Protein AF-0000000077188299 (afdb_homodimer)

Sequence (680 aa):
MSRPLDAHPARSFFSFGNTFRVIAPKGSRMSLQLLALLQAFEARLAERMSKLTFKSKDEILSLSWMTSAMELLRDTCNDIRTLISDLELPVSNWDDKWIDIYMDISRNVLDICNVFISEFSRLNTCNLSLKYALHNFGGATSKLFARACSSLHDWKHHVHSKNPRIEKCSTILDNLMGSLGPLKVKNSAKGKVLMQAMYGVKVQTVFVCSVFAAAFSGSTKKLIHLNVADMYSWAPAFSRLQSLINEEIRARLSNGKFSVLIELEVTDAIVKEFNPSIQVDAETINTESLLKTVEELRKAEEKLSQGLDLLAKGVDGLFKVILISRDDLIYAVLSPSNFSMSRPLDAHPARSFFSFGNTFRVIAPKGSRMSLQLLALLQAFEARLAERMSKLTFKSKDEILSLSWMTSAMELLRDTCNDIRTLISDLELPVSNWDDKWIDIYMDISRNVLDICNVFISEFSRLNTCNLSLKYALHNFGGATSKLFARACSSLHDWKHHVHSKNPRIEKCSTILDNLMGSLGPLKVKNSAKGKVLMQAMYGVKVQTVFVCSVFAAAFSGSTKKLIHLNVADMYSWAPAFSRLQSLINEEIRARLSNGKFSVLIELEVTDAIVKEFNPSIQVDAETINTESLLKTVEELRKAEEKLSQGLDLLAKGVDGLFKVILISRDDLIYAVLSPSNFS

pLDDT: mean 81.63, std 20.5, range [22.48, 98.06]

InterPro domains:
  IPR008511 Protein ROH1-like [PF05633] (191-329)

Structure (mmCIF, N/CA/C/O backbone):
data_AF-0000000077188299-model_v1
#
loop_
_entity.id
_entity.type
_entity.pdbx_description
1 polymer 'Protein BPS1, chloroplastic-like'
#
loop_
_atom_site.group_PDB
_atom_site.id
_atom_site.type_symbol
_atom_site.label_atom_id
_atom_site.label_alt_id
_atom_site.label_comp_id
_atom_site.label_asym_id
_atom_site.label_entity_id
_atom_site.label_seq_id
_atom_site.pdbx_PDB_ins_code
_atom_site.Cartn_x
_atom_site.Cartn_y
_atom_site.Cartn_z
_atom_site.occupancy
_atom_site.B_iso_or_equiv
_atom_site.auth_seq_id
_atom_site.auth_comp_id
_atom_site.auth_asym_id
_atom_site.auth_atom_id
_atom_site.pdbx_PDB_model_num
ATOM 1 N N . MET A 1 1 ? -18.594 -32.031 54.062 1 24.31 1 MET A N 1
ATOM 2 C CA . MET A 1 1 ? -19 -30.781 54.688 1 24.31 1 MET A CA 1
ATOM 3 C C . MET A 1 1 ? -19.047 -29.656 53.656 1 24.31 1 MET A C 1
ATOM 5 O O . MET A 1 1 ? -18.078 -29.438 52.906 1 24.31 1 MET A O 1
ATOM 9 N N . SER A 1 2 ? -20.328 -29.188 53.219 1 24.02 2 SER A N 1
ATOM 10 C CA . SER A 1 2 ? -20.906 -28.531 52.031 1 24.02 2 SER A CA 1
ATOM 11 C C . SER A 1 2 ? -20.531 -27.062 52 1 24.02 2 SER A C 1
ATOM 13 O O . SER A 1 2 ? -20.891 -26.297 52.906 1 24.02 2 SER A O 1
ATOM 15 N N . ARG A 1 3 ? -19.281 -26.703 51.625 1 31.03 3 ARG A N 1
ATOM 16 C CA . ARG A 1 3 ? -18.812 -25.344 51.875 1 31.03 3 ARG A CA 1
ATOM 17 C C . ARG A 1 3 ? -19.781 -24.312 51.312 1 31.03 3 ARG A C 1
ATOM 19 O O . ARG A 1 3 ? -20.281 -24.484 50.188 1 31.03 3 ARG A O 1
ATOM 26 N N . PRO A 1 4 ? -20.391 -23.516 52.188 1 29.94 4 PRO A N 1
ATOM 27 C CA . PRO A 1 4 ? -21.484 -22.562 51.938 1 29.94 4 PRO A CA 1
ATOM 28 C C . PRO A 1 4 ? -21.203 -21.609 50.781 1 29.94 4 PRO A C 1
ATOM 30 O O . PRO A 1 4 ? -20.047 -21.312 50.5 1 29.94 4 PRO A O 1
ATOM 33 N N . LEU A 1 5 ? -22.078 -21.578 49.781 1 28.89 5 LEU A N 1
ATOM 34 C CA . LEU A 1 5 ? -22.234 -20.875 48.5 1 28.89 5 LEU A CA 1
ATOM 35 C C . LEU A 1 5 ? -22.219 -19.359 48.719 1 28.89 5 LEU A C 1
ATOM 37 O O . LEU A 1 5 ? -23.109 -18.812 49.375 1 28.89 5 LEU A O 1
ATOM 41 N N . ASP A 1 6 ? -21.016 -18.844 49.062 1 28.77 6 ASP A N 1
ATOM 42 C CA . ASP A 1 6 ? -20.953 -17.438 49.469 1 28.77 6 ASP A CA 1
ATOM 43 C C . ASP A 1 6 ? -21.781 -16.562 48.531 1 28.77 6 ASP A C 1
ATOM 45 O O . ASP A 1 6 ? -21.703 -16.688 47.312 1 28.77 6 ASP A O 1
ATOM 49 N N . ALA A 1 7 ? -22.938 -16.016 49 1 27.7 7 ALA A N 1
ATOM 50 C CA . ALA A 1 7 ? -23.984 -15.133 48.5 1 27.7 7 ALA A CA 1
ATOM 51 C C . ALA A 1 7 ? -23.406 -13.867 47.906 1 27.7 7 ALA A C 1
ATOM 53 O O . ALA A 1 7 ? -22.75 -13.086 48.594 1 27.7 7 ALA A O 1
ATOM 54 N N . HIS A 1 8 ? -22.75 -13.977 46.781 1 28.41 8 HIS A N 1
ATOM 55 C CA . HIS A 1 8 ? -22.125 -12.805 46.188 1 28.41 8 HIS A CA 1
ATOM 56 C C . HIS A 1 8 ? -23.078 -11.625 46.125 1 28.41 8 HIS A C 1
ATOM 58 O O . HIS A 1 8 ? -24.234 -11.781 45.688 1 28.41 8 HIS A O 1
ATOM 64 N N . PRO A 1 9 ? -22.984 -10.688 47.031 1 28.16 9 PRO A N 1
ATOM 65 C CA . PRO A 1 9 ? -23.969 -9.609 47.156 1 28.16 9 PRO A CA 1
ATOM 66 C C . PRO A 1 9 ? -24.359 -9.023 45.812 1 28.16 9 PRO A C 1
ATOM 68 O O . PRO A 1 9 ? -23.594 -9.078 44.844 1 28.16 9 PRO A O 1
ATOM 71 N N . ALA A 1 10 ? -25.641 -8.969 45.531 1 26.44 10 ALA A N 1
ATOM 72 C CA . ALA A 1 10 ? -26.422 -8.422 44.438 1 26.44 10 ALA A CA 1
ATOM 73 C C . ALA A 1 10 ? -26.062 -6.953 44.188 1 26.44 10 ALA A C 1
ATOM 75 O O . ALA A 1 10 ? -26.266 -6.109 45.062 1 26.44 10 ALA A O 1
ATOM 76 N N . ARG A 1 11 ? -24.875 -6.684 43.656 1 27.39 11 ARG A N 1
ATOM 77 C CA . ARG A 1 11 ? -24.547 -5.273 43.469 1 27.39 11 ARG A CA 1
ATOM 78 C C . ARG A 1 11 ? -25.734 -4.504 42.906 1 27.39 11 ARG A C 1
ATOM 80 O O . ARG A 1 11 ? -26.359 -4.945 41.938 1 27.39 11 ARG A O 1
ATOM 87 N N . SER A 1 12 ? -26.484 -3.893 43.75 1 22.48 12 SER A N 1
ATOM 88 C CA . SER A 1 12 ? -27.609 -3.004 43.5 1 22.48 12 SER A CA 1
ATOM 89 C C . SER A 1 12 ? -27.391 -2.125 42.281 1 22.48 12 SER A C 1
ATOM 91 O O . SER A 1 12 ? -26.297 -1.604 42.094 1 22.48 12 SER A O 1
ATOM 93 N N . PHE A 1 13 ? -28.078 -2.432 41.25 1 25.06 13 PHE A N 1
ATOM 94 C CA . PHE A 1 13 ? -28.281 -1.775 39.969 1 25.06 13 PHE A CA 1
ATOM 95 C C . PHE A 1 13 ? -28.766 -0.34 40.156 1 25.06 13 PHE A C 1
ATOM 97 O O . PHE A 1 13 ? -29.906 -0.105 40.562 1 25.06 13 PHE A O 1
ATOM 104 N N . PHE A 1 14 ? -27.953 0.454 40.938 1 23.72 14 PHE A N 1
ATOM 105 C CA . PHE A 1 14 ? -28.469 1.805 41.156 1 23.72 14 PHE A CA 1
ATOM 106 C C . PHE A 1 14 ? -29.031 2.373 39.875 1 23.72 14 PHE A C 1
ATOM 108 O O . PHE A 1 14 ? -28.406 2.291 38.812 1 23.72 14 PHE A O 1
ATOM 115 N N . SER A 1 15 ? -30.328 2.383 39.719 1 25.31 15 SER A N 1
ATOM 116 C CA . SER A 1 15 ? -31.234 3.025 38.781 1 25.31 15 SER A CA 1
ATOM 117 C C . SER A 1 15 ? -30.906 4.504 38.594 1 25.31 15 SER A C 1
ATOM 119 O O . SER A 1 15 ? -31.172 5.309 39.5 1 25.31 15 SER A O 1
ATOM 121 N N . PHE A 1 16 ? -29.656 4.867 38.469 1 25.84 16 PHE A N 1
ATOM 122 C CA . PHE A 1 16 ? -29.5 6.312 38.406 1 25.84 16 PHE A CA 1
ATOM 123 C C . PHE A 1 16 ? -30.547 6.926 37.469 1 25.84 16 PHE A C 1
ATOM 125 O O . PHE A 1 16 ? -30.672 6.523 36.312 1 25.84 16 PHE A O 1
ATOM 132 N N . GLY A 1 17 ? -31.703 7.289 37.938 1 25.73 17 GLY A N 1
ATOM 133 C CA . GLY A 1 17 ? -32.781 8.094 37.375 1 25.73 17 GLY A CA 1
ATOM 134 C C . GLY A 1 17 ? -32.312 9.203 36.469 1 25.73 17 GLY A C 1
ATOM 135 O O . GLY A 1 17 ? -31.172 9.672 36.594 1 25.73 17 GLY A O 1
ATOM 136 N N . ASN A 1 18 ? -32.844 9.234 35.281 1 27.56 18 ASN A N 1
ATOM 137 C CA . ASN A 1 18 ? -32.781 10.039 34.062 1 27.56 18 ASN A CA 1
ATOM 138 C C . ASN A 1 18 ? -32.938 11.523 34.344 1 27.56 18 ASN A C 1
ATOM 140 O O . ASN A 1 18 ? -33.938 12.133 33.938 1 27.56 18 ASN A O 1
ATOM 144 N N . THR A 1 19 ? -32.719 11.961 35.594 1 26.59 19 THR A N 1
ATOM 145 C CA . THR A 1 19 ? -33.188 13.305 35.906 1 26.59 19 THR A CA 1
ATOM 146 C C . THR A 1 19 ? -32.562 14.336 35 1 26.59 19 THR A C 1
ATOM 148 O O . THR A 1 19 ? -32.75 15.539 35.156 1 26.59 19 THR A O 1
ATOM 151 N N . PHE A 1 20 ? -31.391 13.992 34.469 1 27.61 20 PHE A N 1
ATOM 152 C CA . PHE A 1 20 ? -30.781 15.211 33.938 1 27.61 20 PHE A CA 1
ATOM 153 C C . PHE A 1 20 ? -31.672 15.844 32.875 1 27.61 20 PHE A C 1
ATOM 155 O O . PHE A 1 20 ? -31.812 15.305 31.781 1 27.61 20 PHE A O 1
ATOM 162 N N . ARG A 1 21 ? -32.688 16.5 33.281 1 30.66 21 ARG A N 1
ATOM 163 C CA . ARG A 1 21 ? -33.469 17.391 32.438 1 30.66 21 ARG A CA 1
ATOM 164 C C . ARG A 1 21 ? -32.562 18.297 31.609 1 30.66 21 ARG A C 1
ATOM 166 O O . ARG A 1 21 ? -31.906 19.203 32.156 1 30.66 21 ARG A O 1
ATOM 173 N N . VAL A 1 22 ? -31.766 17.781 30.828 1 32.56 22 VAL A N 1
ATOM 174 C CA . VAL A 1 22 ? -30.969 18.688 30 1 32.56 22 VAL A CA 1
ATOM 175 C C . VAL A 1 22 ? -31.812 19.875 29.547 1 32.56 22 VAL A C 1
ATOM 177 O O . VAL A 1 22 ? -32.812 19.688 28.859 1 32.56 22 VAL A O 1
ATOM 180 N N . ILE A 1 23 ? -32.062 20.828 30.297 1 31.7 23 ILE A N 1
ATOM 181 C CA . ILE A 1 23 ? -32.562 22.109 29.828 1 31.7 23 ILE A CA 1
ATOM 182 C C . ILE A 1 23 ? -31.844 22.516 28.531 1 31.7 23 ILE A C 1
ATOM 184 O O . ILE A 1 23 ? -30.625 22.688 28.516 1 31.7 23 ILE A O 1
ATOM 188 N N . ALA A 1 24 ? -32.344 22.047 27.406 1 36.25 24 ALA A N 1
ATOM 189 C CA . ALA A 1 24 ? -31.906 22.453 26.078 1 36.25 24 ALA A CA 1
ATOM 190 C C . ALA A 1 24 ? -31.609 23.953 26.047 1 36.25 24 ALA A C 1
ATOM 192 O O . ALA A 1 24 ? -32.531 24.766 26.219 1 36.25 24 ALA A O 1
ATOM 193 N N . PRO A 1 25 ? -30.516 24.406 26.656 1 34.09 25 PRO A N 1
ATOM 194 C CA . PRO A 1 25 ? -30.453 25.859 26.547 1 34.09 25 PRO A CA 1
ATOM 195 C C . PRO A 1 25 ? -31.031 26.375 25.234 1 34.09 25 PRO A C 1
ATOM 197 O O . PRO A 1 25 ? -31.156 25.609 24.266 1 34.09 25 PRO A O 1
ATOM 200 N N . LYS A 1 26 ? -31.422 27.656 25.078 1 39.19 26 LYS A N 1
ATOM 201 C CA . LYS A 1 26 ? -31.906 28.328 23.859 1 39.19 26 LYS A CA 1
ATOM 202 C C . LYS A 1 26 ? -31.062 27.953 22.656 1 39.19 26 LYS A C 1
ATOM 204 O O . LYS A 1 26 ? -29.875 28.297 22.578 1 39.19 26 LYS A O 1
ATOM 209 N N . GLY A 1 27 ? -30.844 26.812 22.156 1 41 27 GLY A N 1
ATOM 210 C CA . GLY A 1 27 ? -30.047 26.062 21.172 1 41 27 GLY A CA 1
ATOM 211 C C . GLY A 1 27 ? -29.703 26.891 19.953 1 41 27 GLY A C 1
ATOM 212 O O . GLY A 1 27 ? -30.578 27.484 19.328 1 41 27 GLY A O 1
ATOM 213 N N . SER A 1 28 ? -28.688 27.656 19.953 1 45.5 28 SER A N 1
ATOM 214 C CA . SER A 1 28 ? -28.219 28.5 18.859 1 45.5 28 SER A CA 1
ATOM 215 C C . SER A 1 28 ? -28.609 27.922 17.5 1 45.5 28 SER A C 1
ATOM 217 O O . SER A 1 28 ? -28.234 26.781 17.188 1 45.5 28 SER A O 1
ATOM 219 N N . ARG A 1 29 ? -29.703 28.031 17 1 52.91 29 ARG A N 1
ATOM 220 C CA . ARG A 1 29 ? -30.328 27.672 15.727 1 52.91 29 ARG A CA 1
ATOM 221 C C . ARG A 1 29 ? -29.328 27.75 14.578 1 52.91 29 ARG A C 1
ATOM 223 O O . ARG A 1 29 ? -28.703 28.797 14.375 1 52.91 29 ARG A O 1
ATOM 230 N N . MET A 1 30 ? -28.688 26.656 14.086 1 65.25 30 MET A N 1
ATOM 231 C CA . MET A 1 30 ? -27.906 26.594 12.859 1 65.25 30 MET A CA 1
ATOM 232 C C . MET A 1 30 ? -28.5 27.516 11.797 1 65.25 30 MET A C 1
ATOM 234 O O . MET A 1 30 ? -29.703 27.516 11.562 1 65.25 30 MET A O 1
ATOM 238 N N . SER A 1 31 ? -27.766 28.531 11.406 1 81.06 31 SER A N 1
ATOM 239 C CA . SER A 1 31 ? -28.188 29.438 10.344 1 81.06 31 SER A CA 1
ATOM 240 C C . SER A 1 31 ? -28.703 28.672 9.141 1 81.06 31 SER A C 1
ATOM 242 O O . SER A 1 31 ? -28.375 27.484 8.961 1 81.06 31 SER A O 1
ATOM 244 N N . LEU A 1 32 ? -29.641 29.203 8.539 1 86.06 32 LEU A N 1
ATOM 245 C CA . LEU A 1 32 ? -30.219 28.625 7.336 1 86.06 32 LEU A CA 1
ATOM 246 C C . LEU A 1 32 ? -29.141 28.234 6.336 1 86.06 32 LEU A C 1
ATOM 248 O O . LEU A 1 32 ? -29.266 27.234 5.633 1 86.06 32 LEU A O 1
ATOM 252 N N . GLN A 1 33 ? -28.109 28.984 6.344 1 89.62 33 GLN A N 1
ATOM 253 C CA . GLN A 1 33 ? -27.016 28.703 5.43 1 89.62 33 GLN A CA 1
ATOM 254 C C . GLN A 1 33 ? -26.281 27.422 5.824 1 89.62 33 GLN A C 1
ATOM 256 O O . GLN A 1 33 ? -25.938 26.609 4.961 1 89.62 33 GLN A O 1
ATOM 261 N N . LEU A 1 34 ? -26.078 27.234 7.059 1 91.56 34 LEU A N 1
ATOM 262 C CA . LEU A 1 34 ? -25.422 26.031 7.551 1 91.56 34 LEU A CA 1
ATOM 263 C C . LEU A 1 34 ? -26.281 24.797 7.312 1 91.56 34 LEU A C 1
ATOM 265 O O . LEU A 1 34 ? -25.766 23.75 6.918 1 91.56 34 LEU A O 1
ATOM 269 N N . LEU A 1 35 ? -27.516 25 7.512 1 92 35 LEU A N 1
ATOM 270 C CA . LEU A 1 35 ? -28.453 23.906 7.285 1 92 35 LEU A CA 1
ATOM 271 C C . LEU A 1 35 ? -28.469 23.5 5.812 1 92 35 LEU A C 1
ATOM 273 O O . L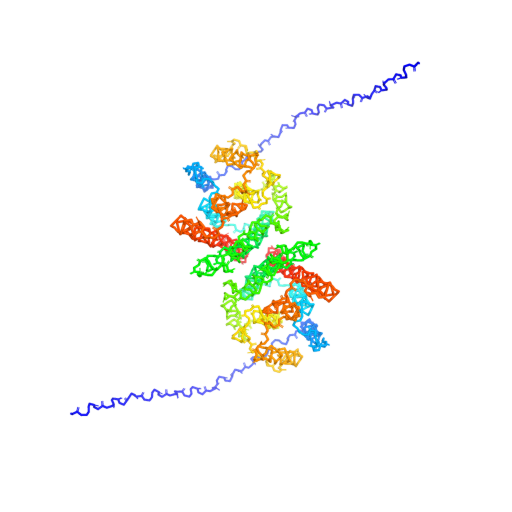EU A 1 35 ? -28.531 22.312 5.488 1 92 35 LEU A O 1
ATOM 277 N N . ALA A 1 36 ? -28.391 24.469 4.977 1 94.38 36 ALA A N 1
ATOM 278 C CA . ALA A 1 36 ? -28.391 24.203 3.541 1 94.38 36 ALA A CA 1
ATOM 279 C C . ALA A 1 36 ? -27.156 23.422 3.131 1 94.38 36 ALA A C 1
ATOM 281 O O . ALA A 1 36 ? -27.234 22.5 2.309 1 94.38 36 ALA A O 1
ATOM 282 N N . LEU A 1 37 ? -26.047 23.766 3.664 1 94.69 37 LEU A N 1
ATOM 283 C CA . LEU A 1 37 ? -24.797 23.062 3.387 1 94.69 37 LEU A CA 1
ATOM 284 C C . LEU A 1 37 ? -24.891 21.594 3.826 1 94.69 37 LEU A C 1
ATOM 286 O O . LEU A 1 37 ? -24.484 20.703 3.082 1 94.69 37 LEU A O 1
ATOM 290 N N . LEU A 1 38 ? -25.391 21.438 4.973 1 95.38 38 LEU A N 1
ATOM 291 C CA . LEU A 1 38 ? -25.531 20.078 5.5 1 95.38 38 LEU A CA 1
ATOM 292 C C . LEU A 1 38 ? -26.5 19.266 4.668 1 95.38 38 LEU A C 1
ATOM 294 O O . LEU A 1 38 ? -26.234 18.109 4.328 1 95.38 38 LEU A O 1
ATOM 298 N N . GLN A 1 39 ? -27.578 19.875 4.352 1 96.12 39 GLN A N 1
ATOM 299 C CA . GLN A 1 39 ? -28.609 19.188 3.576 1 96.12 39 GLN A CA 1
ATOM 300 C C . GLN A 1 39 ? -28.078 18.797 2.197 1 96.12 39 GLN A C 1
ATOM 302 O O . GLN A 1 39 ? -28.391 17.719 1.69 1 96.12 39 GLN A O 1
ATOM 307 N N . ALA A 1 40 ? -27.344 19.609 1.602 1 96.94 40 ALA A N 1
ATOM 308 C CA . ALA A 1 40 ? -26.75 19.312 0.302 1 96.94 40 ALA A CA 1
ATOM 309 C C . ALA A 1 40 ? -25.781 18.125 0.405 1 96.94 40 ALA A C 1
ATOM 311 O O . ALA A 1 40 ? -25.781 17.25 -0.454 1 96.94 40 ALA A O 1
ATOM 312 N N . PHE A 1 41 ? -25.031 18.172 1.393 1 97.56 41 PHE A N 1
ATOM 313 C CA . PHE A 1 41 ? -24.094 17.078 1.616 1 97.56 41 PHE A CA 1
ATOM 314 C C . PHE A 1 41 ? -24.844 15.75 1.781 1 97.56 41 PHE A C 1
ATOM 316 O O . PHE A 1 41 ? -24.5 14.75 1.145 1 97.56 41 PHE A O 1
ATOM 323 N N . GLU A 1 42 ? -25.766 15.766 2.621 1 97.56 42 GLU A N 1
ATOM 324 C CA . GLU A 1 42 ? -26.5 14.547 2.947 1 97.56 42 GLU A CA 1
ATOM 325 C C . GLU A 1 42 ? -27.281 14.039 1.742 1 97.56 42 GLU A C 1
ATOM 327 O O . GLU A 1 42 ? -27.453 12.828 1.563 1 97.56 42 GLU A O 1
ATOM 332 N N . ALA A 1 43 ? -27.75 14.938 0.96 1 97.81 43 ALA A N 1
ATOM 333 C CA . ALA A 1 43 ? -28.469 14.539 -0.254 1 97.81 43 ALA A CA 1
ATOM 334 C C . ALA A 1 43 ? -27.531 13.805 -1.219 1 97.81 43 ALA A C 1
ATOM 336 O O . ALA A 1 43 ? -27.922 12.797 -1.814 1 97.81 43 ALA A O 1
ATOM 337 N N . ARG A 1 44 ? -26.344 14.266 -1.42 1 98.06 44 ARG A N 1
ATOM 338 C CA . ARG A 1 44 ? -25.359 13.602 -2.275 1 98.06 44 ARG A CA 1
ATOM 339 C C . ARG A 1 44 ? -24.984 12.234 -1.722 1 98.06 44 ARG A C 1
ATOM 341 O O . ARG A 1 44 ? -24.844 11.273 -2.479 1 98.06 44 ARG A O 1
ATOM 348 N N . LEU A 1 45 ? -24.859 12.195 -0.415 1 97.94 45 LEU A N 1
ATOM 349 C CA . LEU A 1 45 ? -24.547 10.93 0.228 1 97.94 45 LEU A CA 1
ATOM 350 C C . LEU A 1 45 ? -25.641 9.898 -0.032 1 97.94 45 LEU A C 1
ATOM 352 O O . LEU A 1 45 ? -25.344 8.758 -0.404 1 97.94 45 LEU A O 1
ATOM 356 N N . ALA A 1 46 ? -26.828 10.336 0.131 1 97.62 46 ALA A N 1
ATOM 357 C CA . ALA A 1 46 ? -27.969 9.453 -0.113 1 97.62 46 ALA A CA 1
ATOM 358 C C . ALA A 1 46 ? -27.984 8.984 -1.565 1 97.62 46 ALA A C 1
ATOM 360 O O . ALA A 1 46 ? -28.25 7.809 -1.84 1 97.62 46 ALA A O 1
ATOM 361 N N . GLU A 1 47 ? -27.766 9.852 -2.42 1 97.19 47 GLU A N 1
ATOM 362 C CA . GLU A 1 47 ? -27.75 9.531 -3.846 1 97.19 47 GLU A CA 1
ATOM 363 C C . GLU A 1 47 ? -26.688 8.492 -4.176 1 97.19 47 GLU A C 1
ATOM 365 O O . GLU A 1 47 ? -26.938 7.559 -4.938 1 97.19 47 GLU A O 1
ATOM 370 N N . ARG A 1 48 ? -25.594 8.648 -3.658 1 96.44 48 ARG A N 1
ATOM 371 C CA . ARG A 1 48 ? -24.484 7.73 -3.908 1 96.44 48 ARG A CA 1
ATOM 372 C C . ARG A 1 48 ? -24.781 6.34 -3.361 1 96.44 48 ARG A C 1
ATOM 374 O O . ARG A 1 48 ? -24.484 5.332 -4 1 96.44 48 ARG A O 1
ATOM 381 N N . MET A 1 49 ? -25.375 6.285 -2.211 1 95.38 49 MET A N 1
ATOM 382 C CA . MET A 1 49 ? -25.781 5 -1.64 1 95.38 49 MET A CA 1
ATOM 383 C C . MET A 1 49 ? -26.844 4.328 -2.496 1 95.38 49 MET A C 1
ATOM 385 O O . MET A 1 49 ? -26.797 3.113 -2.709 1 95.38 49 MET A O 1
ATOM 389 N N . SER A 1 50 ? -27.656 5.125 -3.041 1 94.69 50 SER A N 1
ATOM 390 C CA . SER A 1 50 ? -28.719 4.598 -3.906 1 94.69 50 SER A CA 1
ATOM 391 C C . SER A 1 50 ? -28.141 4.078 -5.219 1 94.69 50 SER A C 1
ATOM 393 O O . SER A 1 50 ? -28.594 3.055 -5.738 1 94.69 50 SER A O 1
ATOM 395 N N . LYS A 1 51 ? -27.188 4.746 -5.727 1 92.25 51 LYS A N 1
ATOM 396 C CA . LYS A 1 51 ? -26.547 4.332 -6.973 1 92.25 51 LYS A CA 1
ATOM 397 C C . LYS A 1 51 ? -25.906 2.953 -6.832 1 92.25 51 LYS A C 1
ATOM 399 O O . LYS A 1 51 ? -25.875 2.174 -7.785 1 92.25 51 LYS A O 1
ATOM 404 N N . LEU A 1 52 ? -25.438 2.631 -5.648 1 92.38 52 LEU A N 1
ATOM 405 C CA . LEU A 1 52 ? -24.797 1.351 -5.406 1 92.38 52 LEU A CA 1
ATOM 406 C C . LEU A 1 52 ? -25.812 0.232 -5.273 1 92.38 52 LEU A C 1
ATOM 408 O O . LEU A 1 52 ? -25.484 -0.943 -5.453 1 92.38 52 LEU A O 1
ATOM 412 N N . THR A 1 53 ? -27 0.598 -4.898 1 88.19 53 THR A N 1
ATOM 413 C CA . THR A 1 53 ? -28.062 -0.38 -4.727 1 88.19 53 THR A CA 1
ATOM 414 C C . THR A 1 53 ? -28.609 -0.83 -6.078 1 88.19 53 THR A C 1
ATOM 416 O O . THR A 1 53 ? -28.984 -1.994 -6.246 1 88.19 53 THR A O 1
ATOM 419 N N . PHE A 1 54 ? -28.766 0.036 -6.992 1 70 54 PHE A N 1
ATOM 420 C CA . PHE A 1 54 ? -29.516 -0.183 -8.227 1 70 54 PHE A CA 1
ATOM 421 C C . PHE A 1 54 ? -28.688 -0.977 -9.227 1 70 54 PHE A C 1
ATOM 423 O O . PHE A 1 54 ? -29.188 -1.381 -10.281 1 70 54 PHE A O 1
ATOM 430 N N . LYS A 1 55 ? -27.594 -1.322 -8.875 1 63.84 55 LYS A N 1
ATOM 431 C CA . LYS A 1 55 ? -26.891 -2.17 -9.844 1 63.84 55 LYS A CA 1
ATOM 432 C C . LYS A 1 55 ? -27.469 -3.584 -9.844 1 63.84 55 LYS A C 1
ATOM 434 O O . LYS A 1 55 ? -27.984 -4.051 -8.828 1 63.84 55 LYS A O 1
ATOM 439 N N . SER A 1 56 ? -27.688 -4.062 -11 1 61.78 56 SER A N 1
ATOM 440 C CA . SER A 1 56 ? -28.234 -5.406 -11.141 1 61.78 56 SER A CA 1
ATOM 441 C C . SER A 1 56 ? -27.625 -6.367 -10.133 1 61.78 56 SER A C 1
ATOM 443 O O . SER A 1 56 ? -26.469 -6.215 -9.742 1 61.78 56 SER A O 1
ATOM 445 N N . LYS A 1 57 ? -28.531 -7.09 -9.531 1 65 57 LYS A N 1
ATOM 446 C CA . LYS A 1 57 ? -28.125 -8.148 -8.609 1 65 57 LYS A CA 1
ATOM 447 C C . LYS A 1 57 ? -26.922 -8.906 -9.141 1 65 57 LYS A C 1
ATOM 449 O O . LYS A 1 57 ? -26.078 -9.359 -8.367 1 65 57 LYS A O 1
ATOM 454 N N . ASP A 1 58 ? -26.859 -8.867 -10.406 1 74.19 58 ASP A N 1
ATOM 455 C CA . ASP A 1 58 ? -25.812 -9.68 -11.016 1 74.19 58 ASP A CA 1
ATOM 456 C C . ASP A 1 58 ? -24.469 -8.953 -10.992 1 74.19 58 ASP A C 1
ATOM 458 O O . ASP A 1 58 ? -23.422 -9.562 -11.188 1 74.19 58 ASP A O 1
ATOM 462 N N . GLU A 1 59 ? -24.609 -7.773 -10.609 1 84 59 GLU A N 1
ATOM 463 C CA . GLU A 1 59 ? -23.375 -7.016 -10.664 1 84 59 GLU A CA 1
ATOM 464 C C . GLU A 1 59 ? -22.844 -6.719 -9.258 1 84 59 GLU A C 1
ATOM 466 O O . GLU A 1 59 ? -21.703 -6.289 -9.102 1 84 59 GLU A O 1
ATOM 471 N N . ILE A 1 60 ? -23.688 -7.129 -8.367 1 84.44 60 ILE A N 1
ATOM 472 C CA . ILE A 1 60 ? -23.281 -6.863 -6.992 1 84.44 60 ILE A CA 1
ATOM 473 C C . ILE A 1 60 ? -22.062 -7.699 -6.645 1 84.44 60 ILE A C 1
ATOM 475 O O . ILE A 1 60 ? -22.016 -8.898 -6.93 1 84.44 60 ILE A O 1
ATOM 479 N N . LEU A 1 61 ? -21.078 -7.082 -6.188 1 87.88 61 LEU A N 1
ATOM 480 C CA . LEU A 1 61 ? -19.812 -7.684 -5.75 1 87.88 61 LEU A CA 1
ATOM 481 C C . LEU A 1 61 ? -18.953 -8.086 -6.949 1 87.88 61 LEU A C 1
ATOM 483 O O . LEU A 1 61 ? -18.109 -8.969 -6.836 1 87.88 61 LEU A O 1
ATOM 487 N N . SER A 1 62 ? -19.297 -7.562 -8.094 1 94.19 62 SER A N 1
ATOM 488 C CA . SER A 1 62 ? -18.328 -7.578 -9.188 1 94.19 62 SER A CA 1
ATOM 489 C C . SER A 1 62 ? -17.219 -6.555 -8.961 1 94.19 62 SER A C 1
ATOM 491 O O . SER A 1 62 ? -17.359 -5.656 -8.133 1 94.19 62 SER A O 1
ATOM 493 N N . LEU A 1 63 ? -16.203 -6.723 -9.68 1 95.75 63 LEU A N 1
ATOM 494 C CA . LEU A 1 63 ? -15.117 -5.754 -9.57 1 95.75 63 LEU A CA 1
ATOM 495 C C . LEU A 1 63 ? -15.57 -4.379 -10.062 1 95.75 63 LEU A C 1
ATOM 497 O O . LEU A 1 63 ? -15.109 -3.355 -9.547 1 95.75 63 LEU A O 1
ATOM 501 N N . SER A 1 64 ? -16.484 -4.367 -11.031 1 94.44 64 SER A N 1
ATOM 502 C CA . SER A 1 64 ? -17.047 -3.102 -11.5 1 94.44 64 SER A CA 1
ATOM 503 C C . SER A 1 64 ? -17.859 -2.414 -10.414 1 94.44 64 SER A C 1
ATOM 505 O O . SER A 1 64 ? -17.75 -1.202 -10.219 1 94.44 64 SER A O 1
ATOM 507 N N . TRP A 1 65 ? -18.625 -3.141 -9.734 1 95.5 65 TRP A N 1
ATOM 508 C CA . TRP A 1 65 ? -19.406 -2.598 -8.617 1 95.5 65 TRP A CA 1
ATOM 509 C C . TRP A 1 65 ? -18.469 -2.057 -7.535 1 95.5 65 TRP A C 1
ATOM 511 O O . TRP A 1 65 ? -18.703 -0.962 -7.012 1 95.5 65 TRP A O 1
ATOM 521 N N . MET A 1 66 ? -17.516 -2.84 -7.184 1 95.88 66 MET A N 1
ATOM 522 C CA . MET A 1 66 ? -16.562 -2.43 -6.152 1 95.88 66 MET A CA 1
ATOM 523 C C . MET A 1 66 ? -15.828 -1.156 -6.559 1 95.88 66 MET A C 1
ATOM 525 O O . MET A 1 66 ? -15.578 -0.284 -5.723 1 95.88 66 MET A O 1
ATOM 529 N N . THR A 1 67 ? -15.469 -1.1 -7.809 1 96.62 67 THR A N 1
ATOM 530 C CA . THR A 1 67 ? -14.828 0.107 -8.328 1 96.62 67 THR A CA 1
ATOM 531 C C . THR A 1 67 ? -15.742 1.317 -8.156 1 96.62 67 THR A C 1
ATOM 533 O O . THR A 1 67 ? -15.297 2.375 -7.699 1 96.62 67 THR A O 1
ATOM 536 N N . SER A 1 68 ? -16.953 1.109 -8.5 1 96.12 68 SER A N 1
ATOM 537 C CA . SER A 1 68 ? -17.938 2.182 -8.328 1 96.12 68 SER A CA 1
ATOM 538 C C . SER A 1 68 ? -18.062 2.586 -6.863 1 96.12 68 SER A C 1
ATOM 540 O O . SER A 1 68 ? -18.125 3.775 -6.543 1 96.12 68 SER A O 1
ATOM 542 N N . ALA A 1 69 ? -18.125 1.604 -6.02 1 96.62 69 ALA A N 1
ATOM 543 C CA . ALA A 1 69 ? -18.219 1.874 -4.59 1 96.62 69 ALA A CA 1
ATOM 544 C C . ALA A 1 69 ? -17.031 2.697 -4.098 1 96.62 69 ALA A C 1
ATOM 546 O O . ALA A 1 69 ? -17.203 3.654 -3.338 1 96.62 69 ALA A O 1
ATOM 547 N N . MET A 1 70 ? -15.867 2.361 -4.57 1 96.94 70 MET A N 1
ATOM 548 C CA . MET A 1 70 ? -14.648 3.064 -4.172 1 96.94 70 MET A CA 1
ATOM 549 C C . MET A 1 70 ? -14.648 4.492 -4.703 1 96.94 70 MET A C 1
ATOM 551 O O . MET A 1 70 ? -14.25 5.422 -3.998 1 96.94 70 MET A O 1
ATOM 555 N N . GLU A 1 71 ? -15.102 4.648 -5.871 1 97.44 71 GLU A N 1
ATOM 556 C CA . GLU A 1 71 ? -15.164 5.977 -6.473 1 97.44 71 GLU A CA 1
ATOM 557 C C . GLU A 1 71 ? -16.156 6.867 -5.738 1 97.44 71 GLU A C 1
ATOM 559 O O . GLU A 1 71 ? -15.891 8.047 -5.512 1 97.44 71 GLU A O 1
ATOM 564 N N . LEU A 1 72 ? -17.234 6.309 -5.422 1 97.62 72 LEU A N 1
ATOM 565 C CA . LEU A 1 72 ? -18.234 7.07 -4.703 1 97.62 72 LEU A CA 1
ATOM 566 C C . LEU A 1 72 ? -17.75 7.449 -3.309 1 97.62 72 LEU A C 1
ATOM 568 O O . LEU A 1 72 ? -18.016 8.555 -2.828 1 97.62 72 LEU A O 1
ATOM 572 N N . LEU A 1 73 ? -17.047 6.508 -2.672 1 97.81 73 LEU A N 1
ATOM 573 C CA . LEU A 1 73 ? -16.453 6.828 -1.381 1 97.81 73 LEU A CA 1
ATOM 574 C C . LEU A 1 73 ? -15.43 7.957 -1.517 1 97.81 73 LEU A C 1
ATOM 576 O O . LEU A 1 73 ? -15.398 8.875 -0.694 1 97.81 73 LEU A O 1
ATOM 580 N N . ARG A 1 74 ? -14.578 7.875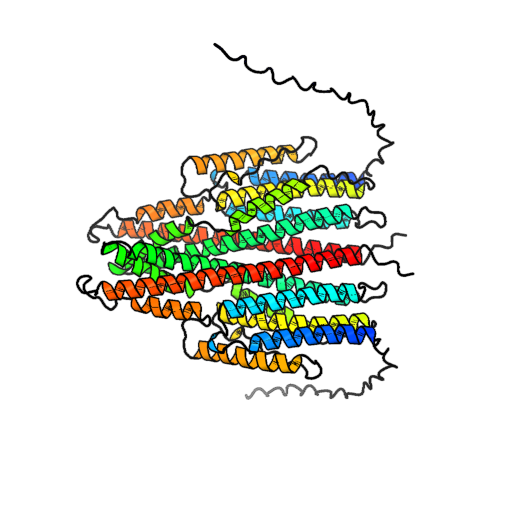 -2.541 1 97.94 74 ARG A N 1
ATOM 581 C CA . ARG A 1 74 ? -13.617 8.938 -2.824 1 97.94 74 ARG A CA 1
ATOM 582 C C . ARG A 1 74 ? -14.32 10.281 -2.982 1 97.94 74 ARG A C 1
ATOM 584 O O . ARG A 1 74 ? -13.883 11.281 -2.414 1 97.94 74 ARG A O 1
ATOM 591 N N . ASP A 1 75 ? -15.398 10.289 -3.707 1 97.62 75 ASP A N 1
ATOM 592 C CA . ASP A 1 75 ? -16.156 11.516 -3.934 1 97.62 75 ASP A CA 1
ATOM 593 C C . ASP A 1 75 ? -16.734 12.055 -2.627 1 97.62 75 ASP A C 1
ATOM 595 O O . ASP A 1 75 ? -16.766 13.266 -2.41 1 97.62 75 ASP A O 1
ATOM 599 N N . THR A 1 76 ? -17.219 11.18 -1.849 1 97.56 76 THR A N 1
ATOM 600 C CA . THR A 1 76 ? -17.734 11.594 -0.551 1 97.56 76 THR A CA 1
ATOM 601 C C . THR A 1 76 ? -16.641 12.242 0.294 1 97.56 76 THR A C 1
ATOM 603 O O . THR A 1 76 ? -16.875 13.266 0.934 1 97.56 76 THR A O 1
ATOM 606 N N . CYS A 1 77 ? -15.469 11.672 0.287 1 95.94 77 CYS A N 1
ATOM 607 C CA . CYS A 1 77 ? -14.336 12.242 1.011 1 95.94 77 CYS A CA 1
ATOM 608 C C . CYS A 1 77 ? -13.961 13.609 0.452 1 95.94 77 CYS A C 1
ATOM 610 O O . CYS A 1 77 ? -13.617 14.516 1.206 1 95.94 77 CYS A O 1
ATOM 612 N N . ASN A 1 78 ? -14.102 13.711 -0.791 1 95.38 78 ASN A N 1
ATOM 613 C CA . ASN A 1 78 ? -13.844 15.008 -1.414 1 95.38 78 ASN A CA 1
ATOM 614 C C . ASN A 1 78 ? -14.867 16.047 -0.986 1 95.38 78 ASN A C 1
ATOM 616 O O . ASN A 1 78 ? -14.539 17.219 -0.832 1 95.38 78 ASN A O 1
ATOM 620 N N . ASP A 1 79 ? -16.047 15.656 -0.795 1 95.88 79 ASP A N 1
ATOM 621 C CA . ASP A 1 79 ? -17.109 16.562 -0.355 1 95.88 79 ASP A CA 1
ATOM 622 C C . ASP A 1 79 ? -16.812 17.125 1.036 1 95.88 79 ASP A C 1
ATOM 624 O O . ASP A 1 79 ? -17.156 18.266 1.34 1 95.88 79 ASP A O 1
ATOM 628 N N . ILE A 1 80 ? -16.25 16.281 1.886 1 92.88 80 ILE A N 1
ATOM 629 C CA . ILE A 1 80 ? -15.898 16.75 3.225 1 92.88 80 ILE A CA 1
ATOM 630 C C . ILE A 1 80 ? -14.836 17.844 3.137 1 92.88 80 ILE A C 1
ATOM 632 O O . ILE A 1 80 ? -14.898 18.828 3.869 1 92.88 80 ILE A O 1
ATOM 636 N N . ARG A 1 81 ? -13.938 17.609 2.248 1 89.81 81 ARG A N 1
ATOM 637 C CA . ARG A 1 81 ? -12.906 18.625 2.012 1 89.81 81 ARG A CA 1
ATOM 638 C C . ARG A 1 81 ? -13.531 19.953 1.614 1 89.81 81 ARG A C 1
ATOM 640 O O . ARG A 1 81 ? -13.18 21 2.168 1 89.81 81 ARG A O 1
ATOM 647 N N . THR A 1 82 ? -14.461 19.906 0.735 1 91.5 82 THR A N 1
ATOM 648 C CA . THR A 1 82 ? -15.172 21.094 0.273 1 91.5 82 THR A CA 1
ATOM 649 C C . THR A 1 82 ? -15.992 21.719 1.401 1 91.5 82 THR A C 1
ATOM 651 O O . THR A 1 82 ? -16.047 22.938 1.547 1 91.5 82 THR A O 1
ATOM 654 N N . LEU A 1 83 ? -16.609 20.891 2.195 1 92.75 83 LEU A N 1
ATOM 655 C CA . LEU A 1 83 ? -17.422 21.359 3.307 1 92.75 83 LEU A CA 1
ATOM 656 C C . LEU A 1 83 ? -16.594 22.109 4.336 1 92.75 83 LEU A C 1
ATOM 658 O O . LEU A 1 83 ? -17.016 23.125 4.867 1 92.75 83 LEU A O 1
ATOM 662 N N . ILE A 1 84 ? -15.453 21.578 4.605 1 87.94 84 ILE A N 1
ATOM 663 C CA . ILE A 1 84 ? -14.547 22.234 5.543 1 87.94 84 ILE A CA 1
ATOM 664 C C . ILE A 1 84 ? -14.227 23.641 5.051 1 87.94 84 ILE A C 1
ATOM 666 O O . ILE A 1 84 ? -14.234 24.594 5.828 1 87.94 84 ILE A O 1
ATOM 670 N N . SER A 1 85 ? -14.016 23.766 3.762 1 86.44 85 SER A N 1
ATOM 671 C CA . SER A 1 85 ? -13.734 25.062 3.158 1 86.44 85 SER A CA 1
ATOM 672 C C . SER A 1 85 ? -14.961 25.969 3.207 1 86.44 85 SER A C 1
ATOM 674 O O . SER A 1 85 ? -14.852 27.141 3.572 1 86.44 85 SER A O 1
ATOM 676 N N . ASP A 1 86 ? -16.094 25.422 2.93 1 89.5 86 ASP A N 1
ATOM 677 C CA . ASP A 1 86 ? -17.328 26.203 2.904 1 89.5 86 ASP A CA 1
ATOM 678 C C . ASP A 1 86 ? -17.703 26.688 4.301 1 89.5 86 ASP A C 1
ATOM 680 O O . ASP A 1 86 ? -18.297 27.75 4.453 1 89.5 86 ASP A O 1
ATOM 684 N N . LEU A 1 87 ? -17.328 25.859 5.289 1 87.94 87 LEU A N 1
ATOM 685 C CA . LEU A 1 87 ? -17.625 26.203 6.676 1 87.94 87 LEU A CA 1
ATOM 686 C C . LEU A 1 87 ? -16.562 27.141 7.234 1 87.94 87 LEU A C 1
ATOM 688 O O . LEU A 1 87 ? -16.672 27.609 8.367 1 87.94 87 LEU A O 1
ATOM 692 N N . GLU A 1 88 ? -15.562 27.406 6.477 1 82.25 88 GLU A N 1
ATOM 693 C CA . GLU A 1 88 ? -14.453 28.281 6.848 1 82.25 88 GLU A CA 1
ATOM 694 C C . GLU A 1 88 ? -13.789 27.812 8.133 1 82.25 88 GLU A C 1
ATOM 696 O O . GLU A 1 88 ? -13.562 28.609 9.055 1 82.25 88 GLU A O 1
ATOM 701 N N . LEU A 1 89 ? -13.594 26.562 8.219 1 78.88 89 LEU A N 1
ATOM 702 C CA . LEU A 1 89 ? -12.906 25.984 9.359 1 78.88 89 LEU A CA 1
ATOM 703 C C . LEU A 1 89 ? -11.406 25.906 9.109 1 78.88 89 LEU A C 1
ATOM 705 O O . LEU A 1 89 ? -10.969 25.781 7.957 1 78.88 89 LEU A O 1
ATOM 709 N N . PRO A 1 90 ? -10.445 26 10.227 1 69.62 90 PRO A N 1
ATOM 710 C CA . PRO A 1 90 ? -10.781 26.078 11.648 1 69.62 90 PRO A CA 1
ATOM 711 C C . PRO A 1 90 ? -11.156 27.484 12.094 1 69.62 90 PRO A C 1
ATOM 713 O O . PRO A 1 90 ? -10.68 28.469 11.516 1 69.62 90 PRO A O 1
ATOM 716 N N . VAL A 1 91 ? -12.188 27.484 12.992 1 61.94 91 VAL A N 1
ATOM 717 C CA . VAL A 1 91 ? -12.531 28.75 13.609 1 61.94 91 VAL A CA 1
ATOM 718 C C . VAL A 1 91 ? -11.695 28.953 14.875 1 61.94 91 VAL A C 1
ATOM 720 O O . VAL A 1 91 ? -11.242 27.984 15.484 1 61.94 91 VAL A O 1
ATOM 723 N N . SER A 1 92 ? -11.211 30.188 15.156 1 55.97 92 SER A N 1
ATOM 724 C CA . SER A 1 92 ? -10.344 30.594 16.266 1 55.97 92 SER A CA 1
ATOM 725 C C . SER A 1 92 ? -10.742 29.891 17.562 1 55.97 92 SER A C 1
ATOM 727 O O . SER A 1 92 ? -9.883 29.5 18.344 1 55.97 92 SER A O 1
ATOM 729 N N . ASN A 1 93 ? -12.07 29.875 18.031 1 51.97 93 ASN A N 1
ATOM 730 C CA . ASN A 1 93 ? -12.531 29.375 19.312 1 51.97 93 ASN A CA 1
ATOM 731 C C . ASN A 1 93 ? -12.953 27.906 19.234 1 51.97 93 ASN A C 1
ATOM 733 O O . ASN A 1 93 ? -13.734 27.438 20.062 1 51.97 93 ASN A O 1
ATOM 737 N N . TRP A 1 94 ? -12.367 27.359 18.266 1 54.31 94 TRP A N 1
ATOM 738 C CA . TRP A 1 94 ? -13.008 26.062 18.031 1 54.31 94 TRP A CA 1
ATOM 739 C C . TRP A 1 94 ? -12.25 24.953 18.734 1 54.31 94 TRP A C 1
ATOM 741 O O . TRP A 1 94 ? -11.023 25 18.875 1 54.31 94 TRP A O 1
ATOM 751 N N . ASP A 1 95 ? -13.062 24.047 19.406 1 57.62 95 ASP A N 1
ATOM 752 C CA . ASP A 1 95 ? -12.609 22.781 19.984 1 57.62 95 ASP A CA 1
ATOM 753 C C . ASP A 1 95 ? -11.867 21.938 18.953 1 57.62 95 ASP A C 1
ATOM 755 O O . ASP A 1 95 ? -12.422 21.609 17.906 1 57.62 95 ASP A O 1
ATOM 759 N N . ASP A 1 96 ? -10.625 21.891 18.969 1 64.12 96 ASP A N 1
ATOM 760 C CA . ASP A 1 96 ? -9.688 21.125 18.141 1 64.12 96 ASP A CA 1
ATOM 761 C C . ASP A 1 96 ? -10.078 19.656 18.078 1 64.12 96 ASP A C 1
ATOM 763 O O . ASP A 1 96 ? -9.406 18.859 17.422 1 64.12 96 ASP A O 1
ATOM 767 N N . LYS A 1 97 ? -11.305 19.391 18.594 1 74.31 97 LYS A N 1
ATOM 768 C CA . LYS A 1 97 ? -11.633 17.969 18.703 1 74.31 97 LYS A CA 1
ATOM 769 C C . LYS A 1 97 ? -11.992 17.375 17.344 1 74.31 97 LYS A C 1
ATOM 771 O O . LYS A 1 97 ? -11.695 16.219 17.062 1 74.31 97 LYS A O 1
ATOM 776 N N . TRP A 1 98 ? -12.594 18.266 16.453 1 79.25 98 TRP A N 1
ATOM 777 C CA . TRP A 1 98 ? -12.992 17.719 15.164 1 79.25 98 TRP A CA 1
ATOM 778 C C . TRP A 1 98 ? -11.766 17.375 14.328 1 79.25 98 TRP A C 1
ATOM 780 O O . TRP A 1 98 ? -11.805 16.453 13.508 1 79.25 98 TRP A O 1
ATOM 790 N N . ILE A 1 99 ? -10.766 18.094 14.547 1 82.94 99 ILE A N 1
ATOM 791 C CA . ILE A 1 99 ? -9.539 17.812 13.805 1 82.94 99 ILE A CA 1
ATOM 792 C C . ILE A 1 99 ? -9 16.438 14.188 1 82.94 99 ILE A C 1
ATOM 794 O O . ILE A 1 99 ? -8.57 15.672 13.328 1 82.94 99 ILE A O 1
ATOM 798 N N . ASP A 1 100 ? -9.125 16.141 15.508 1 81.94 100 ASP A N 1
ATOM 799 C CA . ASP A 1 100 ? -8.688 14.828 15.969 1 81.94 100 ASP A CA 1
ATOM 800 C C . ASP A 1 100 ? -9.492 13.719 15.305 1 81.94 100 ASP A C 1
ATOM 802 O O . ASP A 1 100 ? -8.93 12.711 14.867 1 81.94 100 ASP A O 1
ATOM 806 N N . ILE A 1 101 ? -10.695 13.984 15.289 1 82.56 101 ILE A N 1
ATOM 807 C CA . ILE A 1 101 ? -11.586 12.984 14.719 1 82.56 101 ILE A CA 1
ATOM 808 C C . ILE A 1 101 ? -11.312 12.836 13.227 1 82.56 101 ILE A C 1
ATOM 810 O O . ILE A 1 101 ? -11.195 11.719 12.719 1 82.56 101 ILE A O 1
ATOM 814 N N . TYR A 1 102 ? -11.219 13.945 12.594 1 85.88 102 TYR A N 1
ATOM 815 C CA . TYR A 1 102 ? -10.945 13.945 11.164 1 85.88 102 TYR A CA 1
ATOM 816 C C . TYR A 1 102 ? -9.633 13.242 10.852 1 85.88 102 TYR A C 1
ATOM 818 O O . TYR A 1 102 ? -9.555 12.43 9.93 1 85.88 102 TYR A O 1
ATOM 826 N N . MET A 1 103 ? -8.656 13.5 11.625 1 88.44 103 MET A N 1
ATOM 827 C CA . MET A 1 103 ? -7.332 12.922 11.414 1 88.44 103 MET A CA 1
ATOM 828 C C . MET A 1 103 ? -7.348 11.422 11.695 1 88.44 103 MET A C 1
ATOM 830 O O . MET A 1 103 ? -6.688 10.648 11 1 88.44 103 MET A O 1
ATOM 834 N N . ASP A 1 104 ? -8.086 11.047 12.625 1 86.5 104 ASP A N 1
ATOM 835 C CA . ASP A 1 104 ? -8.195 9.633 12.969 1 86.5 104 ASP A CA 1
ATOM 836 C C . ASP A 1 104 ? -8.883 8.852 11.852 1 86.5 104 ASP A C 1
ATOM 838 O O . ASP A 1 104 ? -8.398 7.797 11.438 1 86.5 104 ASP A O 1
ATOM 842 N N . ILE A 1 105 ? -9.961 9.383 11.406 1 89.38 105 ILE A N 1
ATOM 843 C CA . ILE A 1 105 ? -10.68 8.734 10.312 1 89.38 105 ILE A CA 1
ATOM 844 C C . ILE A 1 105 ? -9.766 8.625 9.086 1 89.38 105 ILE A C 1
ATOM 846 O O . ILE A 1 105 ? -9.648 7.559 8.484 1 89.38 105 ILE A O 1
ATOM 850 N N . SER A 1 106 ? -9.148 9.727 8.742 1 92.88 106 SER A N 1
ATOM 851 C CA . SER A 1 106 ? -8.305 9.773 7.555 1 92.88 106 SER A CA 1
ATOM 852 C C . SER A 1 106 ? -7.137 8.797 7.664 1 92.88 106 SER A C 1
ATOM 854 O O . SER A 1 106 ? -6.781 8.133 6.688 1 92.88 106 SER A O 1
ATOM 856 N N . ARG A 1 107 ? -6.562 8.68 8.836 1 92.88 107 ARG A N 1
ATOM 857 C CA . ARG A 1 107 ? -5.469 7.73 9.047 1 92.88 107 ARG A CA 1
ATOM 858 C C . ARG A 1 107 ? -5.938 6.297 8.836 1 92.88 107 ARG A C 1
ATOM 860 O O . ARG A 1 107 ? -5.254 5.504 8.188 1 92.88 107 ARG A O 1
ATOM 867 N N . ASN A 1 108 ? -7.016 5.98 9.422 1 93 108 ASN A N 1
ATOM 868 C CA . ASN A 1 108 ? -7.551 4.629 9.281 1 93 108 ASN A CA 1
ATOM 869 C C . ASN A 1 108 ? -7.875 4.297 7.832 1 93 108 ASN A C 1
ATOM 871 O O . ASN A 1 108 ? -7.645 3.174 7.379 1 93 108 ASN A O 1
ATOM 875 N N . VAL A 1 109 ? -8.406 5.262 7.125 1 95.69 109 VAL A N 1
ATOM 876 C CA . VAL A 1 109 ? -8.719 5.039 5.715 1 95.69 109 VAL A CA 1
ATOM 877 C C . VAL A 1 109 ? -7.43 4.785 4.938 1 95.69 109 VAL A C 1
ATOM 879 O O . VAL A 1 109 ? -7.379 3.893 4.086 1 95.69 109 VAL A O 1
ATOM 882 N N . LEU A 1 110 ? -6.406 5.531 5.203 1 96.44 110 LEU A N 1
ATOM 883 C CA . LEU A 1 110 ? -5.117 5.328 4.551 1 96.44 110 LEU A CA 1
ATOM 884 C C . LEU A 1 110 ? -4.57 3.938 4.852 1 96.44 110 LEU A C 1
ATOM 886 O O . LEU A 1 110 ? -4.051 3.264 3.957 1 96.44 110 LEU A O 1
ATOM 890 N N . ASP A 1 111 ? -4.688 3.496 6.078 1 94.5 111 ASP A N 1
ATOM 891 C CA . ASP A 1 111 ? -4.258 2.152 6.453 1 94.5 111 ASP A CA 1
ATOM 892 C C . ASP A 1 111 ? -5.02 1.093 5.66 1 94.5 111 ASP A C 1
ATOM 894 O O . ASP A 1 111 ? -4.43 0.122 5.184 1 94.5 111 ASP A O 1
ATOM 898 N N . ILE A 1 112 ? -6.25 1.296 5.559 1 95.5 112 ILE A N 1
ATOM 899 C CA . ILE A 1 112 ? -7.078 0.333 4.84 1 95.5 112 ILE A CA 1
ATOM 900 C C . ILE A 1 112 ? -6.684 0.319 3.363 1 95.5 112 ILE A C 1
ATOM 902 O O . ILE A 1 112 ? -6.656 -0.741 2.732 1 95.5 112 ILE A O 1
ATOM 906 N N . CYS A 1 113 ? -6.426 1.46 2.812 1 96.12 113 CYS A N 1
ATOM 907 C CA . CYS A 1 113 ? -5.961 1.527 1.431 1 96.12 113 CYS A CA 1
ATOM 908 C C . CYS A 1 113 ? -4.711 0.684 1.232 1 96.12 113 CYS A C 1
ATOM 910 O O . CYS A 1 113 ? -4.594 -0.044 0.245 1 96.12 113 CYS A O 1
ATOM 912 N N . ASN A 1 114 ? -3.83 0.736 2.148 1 94.69 114 ASN A N 1
ATOM 913 C CA . ASN A 1 114 ? -2.613 -0.064 2.059 1 94.69 114 ASN A CA 1
ATOM 914 C C . ASN A 1 114 ? -2.922 -1.558 2.059 1 94.69 114 ASN A C 1
ATOM 916 O O . ASN A 1 114 ? -2.299 -2.326 1.324 1 94.69 114 ASN A O 1
ATOM 920 N N . VAL A 1 115 ? -3.83 -1.895 2.895 1 96 115 VAL A N 1
ATOM 921 C CA . VAL A 1 115 ? -4.238 -3.295 2.951 1 96 115 VAL A CA 1
ATOM 922 C C . VAL A 1 115 ? -4.793 -3.727 1.598 1 96 115 VAL A C 1
ATOM 924 O O . VAL A 1 115 ? -4.434 -4.785 1.08 1 96 115 VAL A O 1
ATOM 927 N N . PHE A 1 116 ? -5.613 -2.955 1.012 1 97 116 PHE A N 1
ATOM 928 C CA . PHE A 1 116 ? -6.234 -3.299 -0.261 1 97 116 PHE A CA 1
ATOM 929 C C . PHE A 1 116 ? -5.199 -3.324 -1.381 1 97 116 PHE A C 1
ATOM 931 O O . PHE A 1 116 ? -5.254 -4.184 -2.262 1 97 116 PHE A O 1
ATOM 938 N N . ILE A 1 117 ? -4.309 -2.426 -1.341 1 95.31 117 ILE A N 1
ATOM 939 C CA . ILE A 1 117 ? -3.234 -2.408 -2.328 1 95.31 117 ILE A CA 1
ATOM 940 C C . ILE A 1 117 ? -2.461 -3.723 -2.273 1 95.31 117 ILE A C 1
ATOM 942 O O . ILE A 1 117 ? -2.18 -4.328 -3.309 1 95.31 117 ILE A O 1
ATOM 946 N N . SER A 1 118 ? -2.178 -4.129 -1.116 1 94.81 118 SER A N 1
ATOM 947 C CA . SER A 1 118 ? -1.494 -5.406 -0.958 1 94.81 118 SER A CA 1
ATOM 948 C C . SER A 1 118 ? -2.338 -6.555 -1.5 1 94.81 118 SER A C 1
ATOM 950 O O . SER A 1 118 ? -1.814 -7.465 -2.145 1 94.81 118 SER A O 1
ATOM 952 N N . GLU A 1 119 ? -3.564 -6.488 -1.262 1 95.44 119 GLU A N 1
ATOM 953 C CA . GLU A 1 119 ? -4.457 -7.551 -1.722 1 95.44 119 GLU A CA 1
ATOM 954 C C . GLU A 1 119 ? -4.547 -7.574 -3.244 1 95.44 119 GLU A C 1
ATOM 956 O O . GLU A 1 119 ? -4.539 -8.648 -3.855 1 95.44 119 GLU A O 1
ATOM 961 N N . PHE A 1 120 ? -4.641 -6.453 -3.832 1 95.31 120 PHE A N 1
ATOM 962 C CA . PHE A 1 120 ? -4.715 -6.379 -5.285 1 95.31 120 PHE A CA 1
ATOM 963 C C . PHE A 1 120 ? -3.436 -6.918 -5.918 1 95.31 120 PHE A C 1
ATOM 965 O O . PHE A 1 120 ? -3.486 -7.605 -6.941 1 95.31 120 PHE A O 1
ATOM 972 N N . SER A 1 121 ? -2.365 -6.586 -5.273 1 92.88 121 SER A N 1
ATOM 973 C CA . SER A 1 121 ? -1.095 -7.105 -5.766 1 92.88 121 SER A CA 1
ATOM 974 C C . SER A 1 121 ? -1.05 -8.625 -5.68 1 92.88 121 SER A C 1
ATOM 976 O O . SER A 1 121 ? -0.586 -9.297 -6.605 1 92.88 121 SER A O 1
ATOM 978 N N . ARG A 1 122 ? -1.521 -9.125 -4.625 1 93.5 122 ARG A N 1
ATOM 979 C CA . ARG A 1 122 ? -1.582 -10.578 -4.453 1 93.5 122 ARG A CA 1
ATOM 980 C C . ARG A 1 122 ? -2.436 -11.219 -5.543 1 93.5 122 ARG A C 1
ATOM 982 O O . ARG A 1 122 ? -2.004 -12.172 -6.195 1 93.5 122 ARG A O 1
ATOM 989 N N . LEU A 1 123 ? -3.559 -10.688 -5.738 1 93.75 123 LEU A N 1
ATOM 990 C CA . LEU A 1 123 ? -4.48 -11.258 -6.715 1 93.75 123 LEU A CA 1
ATOM 991 C C . LEU A 1 123 ? -3.924 -11.133 -8.125 1 93.75 123 LEU A C 1
ATOM 993 O O . LEU A 1 123 ? -4.07 -12.047 -8.938 1 93.75 123 LEU A O 1
ATOM 997 N N . ASN A 1 124 ? -3.33 -10.023 -8.383 1 92.75 124 ASN A N 1
ATOM 998 C CA . ASN A 1 124 ? -2.699 -9.844 -9.688 1 92.75 124 ASN A CA 1
ATOM 999 C C . ASN A 1 124 ? -1.604 -10.875 -9.922 1 92.75 124 ASN A C 1
ATOM 1001 O O . ASN A 1 124 ? -1.451 -11.375 -11.039 1 92.75 124 ASN A O 1
ATOM 1005 N N . THR A 1 125 ? -0.91 -11.133 -8.898 1 91.62 125 THR A N 1
ATOM 1006 C CA . THR A 1 125 ? 0.149 -12.133 -9.008 1 91.62 125 THR A CA 1
ATOM 1007 C C . THR A 1 125 ? -0.439 -13.523 -9.227 1 91.62 125 THR A C 1
ATOM 1009 O O . THR A 1 125 ? 0.098 -14.312 -10 1 91.62 125 THR A O 1
ATOM 1012 N N . CYS A 1 126 ? -1.496 -13.797 -8.547 1 92.31 126 CYS A N 1
ATOM 1013 C CA . CYS A 1 126 ? -2.184 -15.062 -8.781 1 92.31 126 CYS A CA 1
ATOM 1014 C C . CYS A 1 126 ? -2.594 -15.188 -10.242 1 92.31 126 CYS A C 1
ATOM 1016 O O . CYS A 1 126 ? -2.496 -16.266 -10.82 1 92.31 126 CYS A O 1
ATOM 1018 N N . ASN A 1 127 ? -2.99 -14.125 -10.781 1 92.31 127 ASN A N 1
ATOM 1019 C CA . ASN A 1 127 ? -3.469 -14.117 -12.164 1 92.31 127 ASN A CA 1
ATOM 1020 C C . ASN A 1 127 ? -2.354 -14.453 -13.148 1 92.31 127 ASN A C 1
ATOM 1022 O O . ASN A 1 127 ? -2.621 -14.859 -14.281 1 92.31 127 ASN A O 1
ATOM 1026 N N . LEU A 1 128 ? -1.157 -14.32 -12.766 1 89.94 128 LEU A N 1
ATOM 1027 C CA . LEU A 1 128 ? -0.036 -14.68 -13.625 1 89.94 128 LEU A CA 1
ATOM 1028 C C . LEU A 1 128 ? -0.045 -16.172 -13.922 1 89.94 128 LEU A C 1
ATOM 1030 O O . LEU A 1 128 ? 0.311 -16.594 -15.031 1 89.94 128 LEU A O 1
ATOM 1034 N N . SER A 1 129 ? -0.453 -16.938 -12.945 1 91.44 129 SER A N 1
ATOM 1035 C CA . SER A 1 129 ? -0.552 -18.375 -13.172 1 91.44 129 SER A CA 1
ATOM 1036 C C . SER A 1 129 ? -1.546 -18.688 -14.289 1 91.44 129 SER A C 1
ATOM 1038 O O . SER A 1 129 ? -1.327 -19.609 -15.078 1 91.44 129 SER A O 1
ATOM 1040 N N . LEU A 1 130 ? -2.588 -17.922 -14.289 1 94.12 130 LEU A N 1
ATOM 1041 C CA . LEU A 1 130 ? -3.559 -18.109 -15.359 1 94.12 130 LEU A CA 1
ATOM 1042 C C . LEU A 1 130 ? -2.945 -17.75 -16.719 1 94.12 130 LEU A C 1
ATOM 1044 O O . LEU A 1 130 ? -3.113 -18.484 -17.688 1 94.12 130 LEU A O 1
ATOM 1048 N N . LYS A 1 131 ? -2.246 -16.703 -16.75 1 91.88 131 LYS A N 1
ATOM 1049 C CA . LYS A 1 131 ? -1.616 -16.266 -18 1 91.88 131 LYS A CA 1
ATOM 1050 C C . LYS A 1 131 ? -0.591 -17.281 -18.484 1 91.88 131 LYS A C 1
ATOM 1052 O O . LYS A 1 131 ? -0.495 -17.547 -19.688 1 91.88 131 LYS A O 1
ATOM 1057 N N . TYR A 1 132 ? 0.121 -17.781 -17.562 1 89.06 132 TYR A N 1
ATOM 1058 C CA . TYR A 1 132 ? 1.108 -18.797 -17.938 1 89.06 132 TYR A CA 1
ATOM 1059 C C . TYR A 1 132 ? 0.43 -20.062 -18.469 1 89.06 132 TYR A C 1
ATOM 1061 O O . TYR A 1 132 ? 0.893 -20.656 -19.438 1 89.06 132 TYR A O 1
ATOM 1069 N N . ALA A 1 133 ? -0.6 -20.453 -17.766 1 92.12 133 ALA A N 1
ATOM 1070 C CA . ALA A 1 133 ? -1.356 -21.594 -18.25 1 92.12 133 ALA A CA 1
ATOM 1071 C C . ALA A 1 133 ? -1.862 -21.359 -19.672 1 92.12 133 ALA A C 1
ATOM 1073 O O . ALA A 1 133 ? -1.726 -22.234 -20.547 1 92.12 133 ALA A O 1
ATOM 1074 N N . LEU A 1 134 ? -2.375 -20.188 -19.938 1 93.81 134 LEU A N 1
ATOM 1075 C CA . LEU A 1 134 ? -2.91 -19.828 -21.234 1 93.81 134 LEU A CA 1
ATOM 1076 C C . LEU A 1 134 ? -1.813 -19.859 -22.297 1 93.81 134 LEU A C 1
ATOM 1078 O O . LEU A 1 134 ? -2.043 -20.312 -23.422 1 93.81 134 LEU A O 1
ATOM 1082 N N . HIS A 1 135 ? -0.674 -19.406 -21.953 1 90.06 135 HIS A N 1
ATOM 1083 C CA . HIS A 1 135 ? 0.468 -19.438 -22.859 1 90.06 135 HIS A CA 1
ATOM 1084 C C . HIS A 1 135 ? 0.851 -20.875 -23.203 1 90.06 135 HIS A C 1
ATOM 1086 O O . HIS A 1 135 ? 1.12 -21.188 -24.359 1 90.06 135 HIS A O 1
ATOM 1092 N N . ASN A 1 136 ? 0.811 -21.781 -22.219 1 88.12 136 ASN A N 1
ATOM 1093 C CA . ASN A 1 136 ? 1.195 -23.172 -22.422 1 88.12 136 ASN A CA 1
ATOM 1094 C C . ASN A 1 136 ? 0.138 -23.953 -23.203 1 88.12 136 ASN A C 1
ATOM 1096 O O . ASN A 1 136 ? 0.462 -24.891 -23.938 1 88.12 136 ASN A O 1
ATOM 1100 N N . PHE A 1 137 ? -1.099 -23.609 -23.078 1 89.31 137 PHE A N 1
ATOM 1101 C CA . PHE A 1 137 ? -2.15 -24.25 -23.859 1 89.31 137 PHE A CA 1
ATOM 1102 C C . PHE A 1 137 ? -1.973 -23.969 -25.344 1 89.31 137 PHE A C 1
ATOM 1104 O O . PHE A 1 137 ? -2.496 -24.703 -26.188 1 89.31 137 PHE A O 1
ATOM 1111 N N . GLY A 1 138 ? -1.289 -22.906 -25.641 1 80.81 138 GLY A N 1
ATOM 1112 C CA . GLY A 1 138 ? -1.03 -22.578 -27.031 1 80.81 138 GLY A CA 1
ATOM 1113 C C . GLY A 1 138 ? -0.025 -23.516 -27.688 1 80.81 138 GLY A C 1
ATOM 1114 O O . GLY A 1 138 ? 0.079 -23.578 -28.906 1 80.81 138 GLY A O 1
ATOM 1115 N N . GLY A 1 139 ? 0.611 -24.312 -26.828 1 75.69 139 GLY A N 1
ATOM 1116 C CA . GLY A 1 139 ? 1.626 -25.219 -27.344 1 75.69 139 GLY A CA 1
ATOM 1117 C C . GLY A 1 139 ? 1.078 -26.578 -27.719 1 75.69 139 GLY A C 1
ATOM 1118 O O . GLY A 1 139 ? -0.064 -26.906 -27.391 1 75.69 139 GLY A O 1
ATOM 1119 N N . ALA A 1 140 ? 1.801 -27.359 -28.484 1 68.25 140 ALA A N 1
ATOM 1120 C CA . ALA A 1 140 ? 1.308 -28.562 -29.156 1 68.25 140 ALA A CA 1
ATOM 1121 C C . ALA A 1 140 ? 1.768 -29.812 -28.422 1 68.25 140 ALA A C 1
ATOM 1123 O O . ALA A 1 140 ? 1.342 -30.922 -28.75 1 68.25 140 ALA A O 1
ATOM 1124 N N . THR A 1 141 ? 2.426 -29.672 -27.312 1 77 141 THR A N 1
ATOM 1125 C CA . THR A 1 141 ? 2.965 -30.875 -26.703 1 77 141 THR A CA 1
ATOM 1126 C C . THR A 1 141 ? 2.197 -31.234 -25.438 1 77 141 THR A C 1
ATOM 1128 O O . THR A 1 141 ? 1.584 -30.375 -24.812 1 77 141 THR A O 1
ATOM 1131 N N . SER A 1 142 ? 2.125 -32.5 -25.219 1 77.38 142 SER A N 1
ATOM 1132 C CA . SER A 1 142 ? 1.483 -33.031 -24.016 1 77.38 142 SER A CA 1
ATOM 1133 C C . SER A 1 142 ? 2.139 -32.469 -22.75 1 77.38 142 SER A C 1
ATOM 1135 O O . SER A 1 142 ? 1.462 -32.219 -21.75 1 77.38 142 SER A O 1
ATOM 1137 N N . LYS A 1 143 ? 3.342 -32.219 -22.891 1 76.94 143 LYS A N 1
ATOM 1138 C CA . LYS A 1 143 ? 4.078 -31.656 -21.75 1 76.94 143 LYS A CA 1
ATOM 1139 C C . LYS A 1 143 ? 3.596 -30.25 -21.406 1 76.94 143 LYS A C 1
ATOM 1141 O O . LYS A 1 143 ? 3.42 -29.922 -20.234 1 76.94 143 LYS A O 1
ATOM 1146 N N . LEU A 1 144 ? 3.357 -29.562 -22.406 1 81.88 144 LEU A N 1
ATOM 1147 C CA . LEU A 1 144 ? 2.896 -28.188 -22.188 1 81.88 144 LEU A CA 1
ATOM 1148 C C . LEU A 1 144 ? 1.479 -28.172 -21.625 1 81.88 144 LEU A C 1
ATOM 1150 O O . LEU A 1 144 ? 1.146 -27.344 -20.797 1 81.88 144 LEU A O 1
ATOM 1154 N N . PHE A 1 145 ? 0.736 -29.094 -22.016 1 84.31 145 PHE A N 1
ATOM 1155 C CA . PHE A 1 145 ? -0.624 -29.203 -21.5 1 84.31 145 PHE A CA 1
ATOM 1156 C C . PHE A 1 145 ? -0.614 -29.547 -20.016 1 84.31 145 PHE A C 1
ATOM 1158 O O . PHE A 1 145 ? -1.359 -28.953 -19.219 1 84.31 145 PHE A O 1
ATOM 1165 N N . ALA A 1 146 ? 0.208 -30.438 -19.656 1 82.62 146 ALA A N 1
ATOM 1166 C CA . ALA A 1 146 ? 0.327 -30.828 -18.25 1 82.62 146 ALA A CA 1
ATOM 1167 C C . ALA A 1 146 ? 0.784 -29.656 -17.391 1 82.62 146 ALA A C 1
ATOM 1169 O O . ALA A 1 146 ? 0.287 -29.469 -16.281 1 82.62 146 ALA A O 1
ATOM 1170 N N . ARG A 1 147 ? 1.665 -28.906 -17.953 1 84.12 147 ARG A N 1
ATOM 1171 C CA . ARG A 1 147 ? 2.156 -27.734 -17.25 1 84.12 147 ARG A CA 1
ATOM 1172 C C . ARG A 1 147 ? 1.049 -26.703 -17.062 1 84.12 147 ARG A C 1
ATOM 1174 O O . ARG A 1 147 ? 0.95 -26.062 -16 1 84.12 147 ARG A O 1
ATOM 1181 N N . ALA A 1 148 ? 0.328 -26.531 -18.109 1 90.06 148 ALA A N 1
ATOM 1182 C CA . ALA A 1 148 ? -0.799 -25.609 -18.031 1 90.06 148 ALA A CA 1
ATOM 1183 C C . ALA A 1 148 ? -1.774 -26.016 -16.922 1 90.06 148 ALA A C 1
ATOM 1185 O O . ALA A 1 148 ? -2.213 -25.188 -16.141 1 90.06 148 ALA A O 1
ATOM 1186 N N . CYS A 1 149 ? -1.989 -27.266 -16.844 1 87.31 149 CYS A N 1
ATOM 1187 C CA . CYS A 1 149 ? -2.914 -27.766 -15.836 1 87.31 149 CYS A CA 1
ATOM 1188 C C . CYS A 1 149 ? -2.35 -27.562 -14.43 1 87.31 149 CYS A C 1
ATOM 1190 O O . CYS A 1 149 ? -3.086 -27.234 -13.5 1 87.31 149 CYS A O 1
ATOM 1192 N N . SER A 1 150 ? -1.095 -27.766 -14.344 1 85.62 150 SER A N 1
ATOM 1193 C CA . SER A 1 150 ? -0.449 -27.562 -13.055 1 85.62 150 SER A CA 1
ATOM 1194 C C . SER A 1 150 ? -0.526 -26.094 -12.625 1 85.62 150 SER A C 1
ATOM 1196 O O . SER A 1 150 ? -0.755 -25.797 -11.445 1 85.62 150 SER A O 1
ATOM 1198 N N . SER A 1 151 ? -0.359 -25.25 -13.594 1 90.12 151 SER A N 1
ATOM 1199 C CA . SER A 1 151 ? -0.457 -23.812 -13.305 1 90.12 151 SER A CA 1
ATOM 1200 C C . SER A 1 151 ? -1.863 -23.438 -12.852 1 90.12 151 SER A C 1
ATOM 1202 O O . SER A 1 151 ? -2.031 -22.594 -11.961 1 90.12 151 SER A O 1
ATOM 1204 N N . LEU A 1 152 ? -2.832 -24.031 -13.445 1 92.69 152 LEU A N 1
ATOM 1205 C CA . LEU A 1 152 ? -4.211 -23.781 -13.047 1 92.69 152 LEU A CA 1
ATOM 1206 C C . LEU A 1 152 ? -4.473 -24.297 -11.633 1 92.69 152 LEU A C 1
ATOM 1208 O O . LEU A 1 152 ? -5.191 -23.656 -10.859 1 92.69 152 LEU A O 1
ATOM 1212 N N . HIS A 1 153 ? -3.912 -25.406 -11.375 1 88.31 153 HIS A N 1
ATOM 1213 C CA . HIS A 1 153 ? -4.02 -25.953 -10.023 1 88.31 153 HIS A CA 1
ATOM 1214 C C . HIS A 1 153 ? -3.383 -25.016 -9.008 1 88.31 153 HIS A C 1
ATOM 1216 O O . HIS A 1 153 ? -3.967 -24.75 -7.953 1 88.31 153 HIS A O 1
ATOM 1222 N N . ASP A 1 154 ? -2.268 -24.5 -9.328 1 88 154 ASP A N 1
ATOM 1223 C CA . ASP A 1 154 ? -1.585 -23.547 -8.461 1 88 154 ASP A CA 1
ATOM 1224 C C . ASP A 1 154 ? -2.426 -22.297 -8.258 1 88 154 ASP A C 1
ATOM 1226 O O . ASP A 1 154 ? -2.479 -21.75 -7.152 1 88 154 ASP A O 1
ATOM 1230 N N . TRP A 1 155 ? -2.994 -21.812 -9.328 1 92.62 155 TRP A N 1
ATOM 1231 C CA . TRP A 1 155 ? -3.852 -20.625 -9.242 1 92.62 155 TRP A CA 1
ATOM 1232 C C . TRP A 1 155 ? -4.941 -20.828 -8.195 1 92.62 155 TRP A C 1
ATOM 1234 O O . TRP A 1 155 ? -5.176 -19.938 -7.363 1 92.62 155 TRP A O 1
ATOM 1244 N N . LYS A 1 156 ? -5.539 -21.969 -8.195 1 90 156 LYS A N 1
ATOM 1245 C CA . LYS A 1 156 ? -6.613 -22.266 -7.25 1 90 156 LYS A CA 1
ATOM 1246 C C . LYS A 1 156 ? -6.117 -22.203 -5.809 1 90 156 LYS A C 1
ATOM 1248 O O . LYS A 1 156 ? -6.777 -21.625 -4.941 1 90 156 LYS A O 1
ATOM 1253 N N . HIS A 1 157 ? -4.957 -22.641 -5.613 1 86.5 157 HIS A N 1
ATOM 1254 C CA . HIS A 1 157 ? -4.395 -22.672 -4.27 1 86.5 157 HIS A CA 1
ATOM 1255 C C . HIS A 1 157 ? -3.951 -21.266 -3.838 1 86.5 157 HIS A C 1
ATOM 1257 O O . HIS A 1 157 ? -4.125 -20.891 -2.678 1 86.5 157 HIS A O 1
ATOM 1263 N N . HIS A 1 158 ? -3.439 -20.562 -4.789 1 89 158 HIS A N 1
ATOM 1264 C CA . HIS A 1 158 ? -2.951 -19.234 -4.477 1 89 158 HIS A CA 1
ATOM 1265 C C . HIS A 1 158 ? -4.102 -18.281 -4.137 1 89 158 HIS A C 1
ATOM 1267 O O . HIS A 1 158 ? -4.004 -17.484 -3.197 1 89 158 HIS A O 1
ATOM 1273 N N . VAL A 1 159 ? -5.172 -18.391 -4.875 1 90.5 159 VAL A N 1
ATOM 1274 C CA . VAL A 1 159 ? -6.316 -17.516 -4.668 1 90.5 159 VAL A CA 1
ATOM 1275 C C . VAL A 1 159 ? -6.938 -17.781 -3.299 1 90.5 159 VAL A C 1
ATOM 1277 O O . VAL A 1 159 ? -7.449 -16.875 -2.648 1 90.5 159 VAL A O 1
ATOM 1280 N N . HIS A 1 160 ? -6.781 -18.984 -2.832 1 85.38 160 HIS A N 1
ATOM 1281 C CA . HIS A 1 160 ? -7.387 -19.375 -1.563 1 85.38 160 HIS A CA 1
ATOM 1282 C C . HIS A 1 160 ? -6.48 -19.031 -0.389 1 85.38 160 HIS A C 1
ATOM 1284 O O . HIS A 1 160 ? -6.906 -19.078 0.767 1 85.38 160 HIS A O 1
ATOM 1290 N N . SER A 1 161 ? -5.27 -18.734 -0.753 1 84.44 161 SER A N 1
ATOM 1291 C CA . SER A 1 161 ? -4.371 -18.344 0.327 1 84.44 161 SER A CA 1
ATOM 1292 C C . SER A 1 161 ? -4.758 -17 0.914 1 84.44 161 SER A C 1
ATOM 1294 O O . SER A 1 161 ? -5.203 -16.109 0.189 1 84.44 161 SER A O 1
ATOM 1296 N N . LYS A 1 162 ? -4.637 -16.938 2.131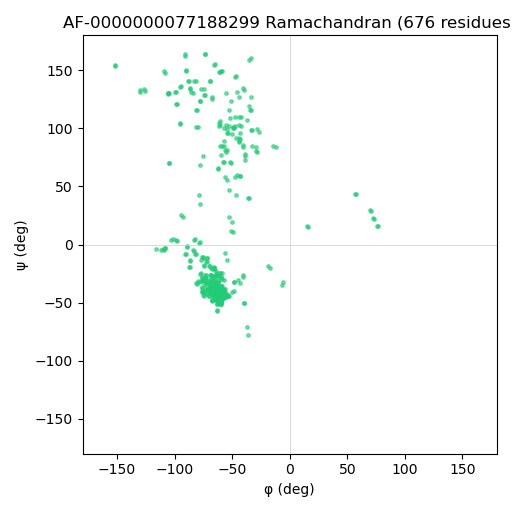 1 80.5 162 LYS A N 1
ATOM 1297 C CA . LYS A 1 162 ? -5.051 -15.734 2.838 1 80.5 162 LYS A CA 1
ATOM 1298 C C . LYS A 1 162 ? -3.926 -14.703 2.869 1 80.5 162 LYS A C 1
ATOM 1300 O O . LYS A 1 162 ? -2.756 -15.062 3.027 1 80.5 162 LYS A O 1
ATOM 1305 N N . ASN A 1 163 ? -4.34 -13.5 2.564 1 87.62 163 ASN A N 1
ATOM 1306 C CA . ASN A 1 163 ? -3.436 -12.383 2.783 1 87.62 163 ASN A CA 1
ATOM 1307 C C . ASN A 1 163 ? -3.449 -11.922 4.242 1 87.62 163 ASN A C 1
ATOM 1309 O O . ASN A 1 163 ? -4.457 -11.406 4.723 1 87.62 163 ASN A O 1
ATOM 1313 N N . PRO A 1 164 ? -2.373 -12.047 4.93 1 85.12 164 PRO A N 1
ATOM 1314 C CA . PRO A 1 164 ? -2.359 -11.68 6.348 1 85.12 164 PRO A CA 1
ATOM 1315 C C . PRO A 1 164 ? -2.711 -10.219 6.586 1 85.12 164 PRO A C 1
ATOM 1317 O O . PRO A 1 164 ? -3.242 -9.867 7.645 1 85.12 164 PRO A O 1
ATOM 1320 N N . ARG A 1 165 ? -2.4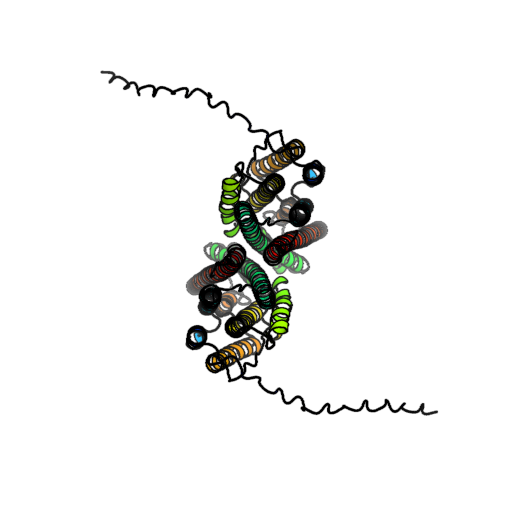55 -9.453 5.695 1 87.88 165 ARG A N 1
ATOM 1321 C CA . ARG A 1 165 ? -2.736 -8.031 5.875 1 87.88 165 ARG A CA 1
ATOM 1322 C C . ARG A 1 165 ? -4.238 -7.77 5.926 1 87.88 165 ARG A C 1
ATOM 1324 O O . ARG A 1 165 ? -4.688 -6.82 6.574 1 87.88 165 ARG A O 1
ATOM 1331 N N . ILE A 1 166 ? -5.023 -8.547 5.215 1 89.94 166 ILE A N 1
ATOM 1332 C CA . ILE A 1 166 ? -6.473 -8.383 5.211 1 89.94 166 ILE A CA 1
ATOM 1333 C C . ILE A 1 166 ? -7.027 -8.633 6.613 1 89.94 166 ILE A C 1
ATOM 1335 O O . ILE A 1 166 ? -8.031 -8.031 7.012 1 89.94 166 ILE A O 1
ATOM 1339 N N . GLU A 1 167 ? -6.324 -9.414 7.379 1 86.94 167 GLU A N 1
ATOM 1340 C CA . GLU A 1 167 ? -6.738 -9.688 8.75 1 86.94 167 GLU A CA 1
ATOM 1341 C C . GLU A 1 167 ? -6.613 -8.445 9.625 1 86.94 167 GLU A C 1
ATOM 1343 O O . GLU A 1 167 ? -7.387 -8.258 10.562 1 86.94 167 GLU A O 1
ATOM 1348 N N . LYS A 1 168 ? -5.742 -7.605 9.242 1 87.38 168 LYS A N 1
ATOM 1349 C CA . LYS A 1 168 ? -5.535 -6.363 9.977 1 87.38 168 LYS A CA 1
ATOM 1350 C C . LYS A 1 168 ? -6.668 -5.375 9.719 1 87.38 168 LYS A C 1
ATOM 1352 O O . LYS A 1 168 ? -6.879 -4.445 10.508 1 87.38 168 LYS A O 1
ATOM 1357 N N . CYS A 1 169 ? -7.363 -5.609 8.688 1 89.38 169 CYS A N 1
ATOM 1358 C CA . CYS A 1 169 ? -8.453 -4.711 8.328 1 89.38 169 CYS A CA 1
ATOM 1359 C C . CYS A 1 169 ? -9.523 -4.684 9.406 1 89.38 169 CYS A C 1
ATOM 1361 O O . CYS A 1 169 ? -10.102 -3.635 9.688 1 89.38 169 CYS A O 1
ATOM 1363 N N . SER A 1 170 ? -9.75 -5.793 10.086 1 88.56 170 SER A N 1
ATOM 1364 C CA . SER A 1 170 ? -10.766 -5.875 11.133 1 88.56 170 SER A CA 1
ATOM 1365 C C . SER A 1 170 ? -10.43 -4.945 12.297 1 88.56 170 SER A C 1
ATOM 1367 O O . SER A 1 170 ? -11.305 -4.238 12.805 1 88.56 170 SER A O 1
ATOM 1369 N N . THR A 1 171 ? -9.18 -4.973 12.586 1 90.75 171 THR A N 1
ATOM 1370 C CA . THR A 1 171 ? -8.742 -4.113 13.68 1 90.75 171 THR A CA 1
ATOM 1371 C C . THR A 1 171 ? -8.914 -2.641 13.312 1 90.75 171 THR A C 1
ATOM 1373 O O . THR A 1 171 ? -9.359 -1.838 14.133 1 90.75 171 THR A O 1
ATOM 1376 N N . ILE A 1 172 ? -8.602 -2.301 12.141 1 93.06 172 ILE A N 1
ATOM 1377 C CA . ILE A 1 172 ? -8.711 -0.923 11.68 1 93.06 172 ILE A CA 1
ATOM 1378 C C . ILE A 1 172 ? -10.18 -0.5 11.664 1 93.06 172 ILE A C 1
ATOM 1380 O O . ILE A 1 172 ? -10.516 0.6 12.109 1 93.06 172 ILE A O 1
ATOM 1384 N N . LEU A 1 173 ? -11.023 -1.357 11.188 1 92.06 173 LEU A N 1
ATOM 1385 C CA . LEU A 1 173 ? -12.453 -1.069 11.125 1 92.06 173 LEU A CA 1
ATOM 1386 C C . LEU A 1 173 ? -13.047 -0.95 12.523 1 92.06 173 LEU A C 1
ATOM 1388 O O . LEU A 1 173 ? -13.906 -0.095 12.766 1 92.06 173 LEU A O 1
ATOM 1392 N N . ASP A 1 174 ? -12.531 -1.735 13.43 1 89.25 174 ASP A N 1
ATOM 1393 C CA . ASP A 1 174 ? -12.961 -1.642 14.82 1 89.25 174 ASP A CA 1
ATOM 1394 C C . ASP A 1 174 ? -12.602 -0.284 15.422 1 89.25 174 ASP A C 1
ATOM 1396 O O . ASP A 1 174 ? -13.391 0.307 16.156 1 89.25 174 ASP A O 1
ATOM 1400 N N . ASN A 1 175 ? -11.477 0.146 15.07 1 88.19 175 ASN A N 1
ATOM 1401 C CA . ASN A 1 175 ? -11.055 1.464 15.523 1 88.19 175 ASN A CA 1
ATOM 1402 C C . ASN A 1 175 ? -11.961 2.564 14.984 1 88.19 175 ASN A C 1
ATOM 1404 O O . ASN A 1 175 ? -12.32 3.49 15.719 1 88.19 175 ASN A O 1
ATOM 1408 N N . LEU A 1 176 ? -12.305 2.416 13.766 1 87.94 176 LEU A N 1
ATOM 1409 C CA . LEU A 1 176 ? -13.195 3.395 13.141 1 87.94 176 LEU A CA 1
ATOM 1410 C C . LEU A 1 176 ? -14.578 3.363 13.789 1 87.94 176 LEU A C 1
ATOM 1412 O O . LEU A 1 176 ? -15.188 4.41 14.008 1 87.94 176 LEU A O 1
ATOM 1416 N N . MET A 1 177 ? -15.008 2.254 14.164 1 84.38 177 MET A N 1
ATOM 1417 C CA . MET A 1 177 ? -16.312 2.08 14.797 1 84.38 177 MET A CA 1
ATOM 1418 C C . MET A 1 177 ? -16.312 2.658 16.203 1 84.38 177 MET A C 1
ATOM 1420 O O . MET A 1 177 ? -17.328 3.221 16.641 1 84.38 177 MET A O 1
ATOM 1424 N N . GLY A 1 178 ? -15.219 2.455 16.859 1 78.56 178 GLY A N 1
ATOM 1425 C CA . GLY A 1 178 ? -15.117 2.947 18.234 1 78.56 178 GLY A CA 1
ATOM 1426 C C . GLY A 1 178 ? -15.266 4.453 18.328 1 78.56 178 GLY A C 1
ATOM 1427 O O . GLY A 1 178 ? -15.695 4.969 19.375 1 78.56 178 GLY A O 1
ATOM 1428 N N . SER A 1 179 ? -14.969 5.109 17.281 1 71.75 179 SER A N 1
ATOM 1429 C CA . SER A 1 179 ? -15.062 6.566 17.297 1 71.75 179 SER A CA 1
ATOM 1430 C C . SER A 1 179 ? -16.375 7.047 16.672 1 71.75 179 SER A C 1
ATOM 1432 O O . SER A 1 179 ? -16.547 8.242 16.438 1 71.75 179 SER A O 1
ATOM 1434 N N . LEU A 1 180 ? -17.281 6.25 16.281 1 63.41 180 LEU A N 1
ATOM 1435 C CA . LEU A 1 180 ? -18.516 6.578 15.594 1 63.41 180 LEU A CA 1
ATOM 1436 C C . LEU A 1 180 ? -19.516 7.242 16.547 1 63.41 180 LEU A C 1
ATOM 1438 O O . LEU A 1 180 ? -20.391 7.98 16.109 1 63.41 180 LEU A O 1
ATOM 1442 N N . GLY A 1 181 ? -19.297 7.176 17.781 1 58.75 181 GLY A N 1
ATOM 1443 C CA . GLY A 1 181 ? -20.297 7.719 18.688 1 58.75 181 GLY A CA 1
ATOM 1444 C C . GLY A 1 181 ? -20.531 9.203 18.5 1 58.75 181 GLY A C 1
ATOM 1445 O O . GLY A 1 181 ? -19.75 9.883 17.828 1 58.75 181 GLY A O 1
ATOM 1446 N N . PRO A 1 182 ? -21.922 9.578 18.812 1 55.31 182 PRO A N 1
ATOM 1447 C CA . PRO A 1 182 ? -22.25 11.008 18.719 1 55.31 182 PRO A CA 1
ATOM 1448 C C . PRO A 1 182 ? -21.188 11.898 19.359 1 55.31 182 PRO A C 1
ATOM 1450 O O . PRO A 1 182 ? -20.812 11.688 20.516 1 55.31 182 PRO A O 1
ATOM 1453 N N . LEU A 1 183 ? -20.25 12.297 18.516 1 54.81 183 LEU A N 1
ATOM 1454 C CA . LEU A 1 183 ? -19.219 13.203 19 1 54.81 183 LEU A CA 1
ATOM 1455 C C . LEU A 1 183 ? -19.828 14.477 19.578 1 54.81 183 LEU A C 1
ATOM 1457 O O . LEU A 1 183 ? -20.594 15.156 18.906 1 54.81 183 LEU A O 1
ATOM 1461 N N . LYS A 1 184 ? -20.172 14.562 20.828 1 52.88 184 LYS A N 1
ATOM 1462 C CA . LYS A 1 184 ? -20.672 15.773 21.484 1 52.88 184 LYS A CA 1
ATOM 1463 C C . LYS A 1 184 ? -19.688 16.922 21.328 1 52.88 184 LYS A C 1
ATOM 1465 O O . LYS A 1 184 ? -18.547 16.844 21.781 1 52.88 184 LYS A O 1
ATOM 1470 N N . VAL A 1 185 ? -19.734 17.609 20.109 1 55.69 185 VAL A N 1
ATOM 1471 C CA . VAL A 1 185 ? -18.938 18.828 20.047 1 55.69 185 VAL A CA 1
ATOM 1472 C C . VAL A 1 185 ? -19.703 19.984 20.688 1 55.69 185 VAL A C 1
ATOM 1474 O O . VAL A 1 185 ? -20.906 20.156 20.422 1 55.69 185 VAL A O 1
ATOM 1477 N N . LYS A 1 186 ? -19.391 20.266 21.781 1 57.41 186 LYS A N 1
ATOM 1478 C CA . LYS A 1 186 ? -20.094 21.266 22.578 1 57.41 186 LYS A CA 1
ATOM 1479 C C . LYS A 1 186 ? -20.547 22.438 21.703 1 57.41 186 LYS A C 1
ATOM 1481 O O . LYS A 1 186 ? -21.688 22.875 21.797 1 57.41 186 LYS A O 1
ATOM 1486 N N . ASN A 1 187 ? -19.531 23.391 21.156 1 59.47 187 ASN A N 1
ATOM 1487 C CA . ASN A 1 187 ? -19.953 24.781 21.25 1 59.47 187 ASN A CA 1
ATOM 1488 C C . ASN A 1 187 ? -20.109 25.406 19.859 1 59.47 187 ASN A C 1
ATOM 1490 O O . ASN A 1 187 ? -20.484 26.578 19.75 1 59.47 187 ASN A O 1
ATOM 1494 N N . SER A 1 188 ? -19.844 24.859 18.562 1 73.38 188 SER A N 1
ATOM 1495 C CA . SER A 1 188 ? -20.031 25.734 17.406 1 73.38 188 SER A CA 1
ATOM 1496 C C . SER A 1 188 ? -20.984 25.109 16.375 1 73.38 188 SER A C 1
ATOM 1498 O O . SER A 1 188 ? -21 23.875 16.234 1 73.38 188 SER A O 1
ATOM 1500 N N . ALA A 1 189 ? -21.953 25.891 15.906 1 80.12 189 ALA A N 1
ATOM 1501 C CA . ALA A 1 189 ? -22.922 25.469 14.891 1 80.12 189 ALA A CA 1
ATOM 1502 C C . ALA A 1 189 ? -22.203 24.844 13.695 1 80.12 189 ALA A C 1
ATOM 1504 O O . ALA A 1 189 ? -22.656 23.828 13.164 1 80.12 189 ALA A O 1
ATOM 1505 N N . LYS A 1 190 ? -21.078 25.391 13.242 1 83.19 190 LYS A N 1
ATOM 1506 C CA . LYS A 1 190 ? -20.297 24.875 12.117 1 83.19 190 LYS A CA 1
ATOM 1507 C C . LYS A 1 190 ? -19.719 23.5 12.438 1 83.19 190 LYS A C 1
ATOM 1509 O O . LYS A 1 190 ? -19.688 22.609 11.578 1 83.19 190 LYS A O 1
ATOM 1514 N N . GLY A 1 191 ? -19.281 23.406 13.625 1 80.81 191 GLY A N 1
ATOM 1515 C CA . GLY A 1 191 ? -18.75 22.141 14.062 1 80.81 191 GLY A CA 1
ATOM 1516 C C . GLY A 1 191 ? -19.781 21.016 14.062 1 80.81 191 GLY A C 1
ATOM 1517 O O . GLY A 1 191 ? -19.469 19.891 13.68 1 80.81 191 GLY A O 1
ATOM 1518 N N . LYS A 1 192 ? -20.906 21.375 14.477 1 83.5 192 LYS A N 1
ATOM 1519 C CA . LYS A 1 192 ? -21.984 20.391 14.5 1 83.5 192 LYS A CA 1
ATOM 1520 C C . LYS A 1 192 ? -22.297 19.891 13.094 1 83.5 192 LYS A C 1
ATOM 1522 O O . LYS A 1 192 ? -22.516 18.688 12.891 1 83.5 192 LYS A O 1
ATOM 1527 N N . VAL A 1 193 ? -22.328 20.844 12.164 1 88.94 193 VAL A N 1
ATOM 1528 C CA . VAL A 1 193 ? -22.578 20.484 10.773 1 88.94 193 VAL A CA 1
ATOM 1529 C C . VAL A 1 193 ? -21.484 19.531 10.281 1 88.94 193 VAL A C 1
ATOM 1531 O O . VAL A 1 193 ? -21.781 18.5 9.688 1 88.94 193 VAL A O 1
ATOM 1534 N N . LEU A 1 194 ? -20.281 19.875 10.562 1 88.69 194 LEU A N 1
ATOM 1535 C CA . LEU A 1 194 ? -19.156 19.062 10.102 1 88.69 194 LEU A CA 1
ATOM 1536 C C . LEU A 1 194 ? -19.188 17.672 10.75 1 88.69 194 LEU A C 1
ATOM 1538 O O . LEU A 1 194 ? -18.969 16.672 10.078 1 88.69 194 LEU A O 1
ATOM 1542 N N . MET A 1 195 ? -19.484 17.641 12 1 87.19 195 MET A N 1
ATOM 1543 C CA . MET A 1 195 ? -19.5 16.375 12.719 1 87.19 195 MET A CA 1
ATOM 1544 C C . MET A 1 195 ? -20.578 15.453 12.172 1 87.19 195 MET A C 1
ATOM 1546 O O . MET A 1 195 ? -20.375 14.242 12.055 1 87.19 195 MET A O 1
ATOM 1550 N N . GLN A 1 196 ? -21.672 16.062 11.969 1 89.88 196 GLN A N 1
ATOM 1551 C CA . GLN A 1 196 ? -22.75 15.258 11.406 1 89.88 196 GLN A CA 1
ATOM 1552 C C . GLN A 1 196 ? -22.375 14.719 10.023 1 89.88 196 GLN A C 1
ATOM 1554 O O . GLN A 1 196 ? -22.656 13.562 9.703 1 89.88 196 GLN A O 1
ATOM 1559 N N . ALA A 1 197 ? -21.812 15.531 9.195 1 92.38 197 ALA A N 1
ATOM 1560 C CA . ALA A 1 197 ? -21.344 15.094 7.879 1 92.38 197 ALA A CA 1
ATOM 1561 C C . ALA A 1 197 ? -20.297 13.984 8.008 1 92.38 197 ALA A C 1
ATOM 1563 O O . ALA A 1 197 ? -20.359 12.984 7.285 1 92.38 197 ALA A O 1
ATOM 1564 N N . MET A 1 198 ? -19.438 14.156 8.922 1 91.06 198 MET A N 1
ATOM 1565 C CA . MET A 1 198 ? -18.375 13.188 9.133 1 91.06 198 MET A CA 1
ATOM 1566 C C . MET A 1 198 ? -18.922 11.836 9.57 1 91.06 198 MET A C 1
ATOM 1568 O O . MET A 1 198 ? -18.375 10.789 9.227 1 91.06 198 MET A O 1
ATOM 1572 N N . TYR A 1 199 ? -19.922 11.938 10.273 1 91.19 199 TYR A N 1
ATOM 1573 C CA . TYR A 1 199 ? -20.578 10.695 10.664 1 91.19 199 TYR A CA 1
ATOM 1574 C C . TYR A 1 199 ? -21.016 9.906 9.438 1 91.19 199 TYR A C 1
ATOM 1576 O O . TYR A 1 199 ? -20.812 8.688 9.359 1 91.19 199 TYR A O 1
ATOM 1584 N N . GLY A 1 200 ? -21.625 10.539 8.516 1 93.69 200 GLY A N 1
ATOM 1585 C CA . GLY A 1 200 ? -22.016 9.875 7.277 1 93.69 200 GLY A CA 1
ATOM 1586 C C . GLY A 1 200 ? -20.844 9.273 6.531 1 93.69 200 GLY A C 1
ATOM 1587 O O . GLY A 1 200 ? -20.938 8.148 6.035 1 93.69 200 GLY A O 1
ATOM 1588 N N . VAL A 1 201 ? -19.766 9.969 6.484 1 93.19 201 VAL A N 1
ATOM 1589 C CA . VAL A 1 201 ? -18.547 9.5 5.816 1 93.19 201 VAL A CA 1
ATOM 1590 C C . VAL A 1 201 ? -18.031 8.242 6.516 1 93.19 201 VAL A C 1
ATOM 1592 O O . VAL A 1 201 ? -17.641 7.277 5.859 1 93.19 201 VAL A O 1
ATOM 1595 N N . LYS A 1 202 ? -18.016 8.312 7.812 1 92.5 202 LYS A N 1
ATOM 1596 C CA . LYS A 1 202 ? -17.516 7.184 8.594 1 92.5 202 LYS A CA 1
ATOM 1597 C C . LYS A 1 202 ? -18.359 5.938 8.344 1 92.5 202 LYS A C 1
ATOM 1599 O O . LYS A 1 202 ? -17.828 4.848 8.141 1 92.5 202 LYS A O 1
ATOM 1604 N N . VAL A 1 203 ? -19.594 6.152 8.359 1 94.25 203 VAL A N 1
ATOM 1605 C CA . VAL A 1 203 ? -20.516 5.043 8.141 1 94.25 203 VAL A CA 1
ATOM 1606 C C . VAL A 1 203 ? -20.281 4.438 6.758 1 94.25 203 VAL A C 1
ATOM 1608 O O . VAL A 1 203 ? -20.125 3.223 6.621 1 94.25 203 VAL A O 1
ATOM 1611 N N . GLN A 1 204 ? -20.25 5.266 5.754 1 95.94 204 GLN A N 1
ATOM 1612 C CA . GLN A 1 204 ? -20.031 4.785 4.395 1 95.94 204 GLN A CA 1
ATOM 1613 C C . GLN A 1 204 ? -18.688 4.055 4.289 1 95.94 204 GLN A C 1
ATOM 1615 O O . GLN A 1 204 ? -18.594 3.006 3.646 1 95.94 204 GLN A O 1
ATOM 1620 N N . THR A 1 205 ? -17.703 4.613 4.922 1 95.31 205 THR A N 1
ATOM 1621 C CA . THR A 1 205 ? -16.359 4.035 4.883 1 95.31 205 THR A CA 1
ATOM 1622 C C . THR A 1 205 ? -16.359 2.65 5.52 1 95.31 205 THR A C 1
ATOM 1624 O O . THR A 1 205 ? -15.859 1.69 4.922 1 95.31 205 THR A O 1
ATOM 1627 N N . VAL A 1 206 ? -16.891 2.582 6.688 1 95.56 206 VAL A N 1
ATOM 1628 C CA . VAL A 1 206 ? -16.906 1.31 7.402 1 95.56 206 VAL A CA 1
ATOM 1629 C C . VAL A 1 206 ? -17.688 0.269 6.598 1 95.56 206 VAL A C 1
ATOM 1631 O O . VAL A 1 206 ? -17.234 -0.874 6.461 1 95.56 206 VAL A O 1
ATOM 1634 N N . PHE A 1 207 ? -18.734 0.674 6.051 1 96.81 207 PHE A N 1
ATOM 1635 C CA . PHE A 1 207 ? -19.562 -0.245 5.277 1 96.81 207 PHE A CA 1
ATOM 1636 C C . PHE A 1 207 ? -18.797 -0.769 4.066 1 96.81 207 PHE A C 1
ATOM 1638 O O . PHE A 1 207 ? -18.625 -1.979 3.908 1 96.81 207 PHE A O 1
ATOM 1645 N N . VAL A 1 208 ? -18.328 0.086 3.236 1 96.62 208 VAL A N 1
ATOM 1646 C CA . VAL A 1 208 ? -17.672 -0.29 1.99 1 96.62 208 VAL A CA 1
ATOM 1647 C C . VAL A 1 208 ? -16.438 -1.135 2.291 1 96.62 208 VAL A C 1
ATOM 1649 O O . VAL A 1 208 ? -16.234 -2.189 1.684 1 96.62 208 VAL A O 1
ATOM 1652 N N . CYS A 1 209 ? -15.672 -0.695 3.236 1 96.19 209 CYS A N 1
ATOM 1653 C CA . CYS A 1 209 ? -14.43 -1.395 3.541 1 96.19 209 CYS A CA 1
ATOM 1654 C C . CYS A 1 209 ? -14.711 -2.75 4.18 1 96.19 209 CYS A C 1
ATOM 1656 O O . CYS A 1 209 ? -13.984 -3.715 3.941 1 96.19 209 CYS A O 1
ATOM 1658 N N . SER A 1 210 ? -15.734 -2.832 4.969 1 96.06 210 SER A N 1
ATOM 1659 C CA . SER A 1 210 ? -16.094 -4.121 5.551 1 96.06 210 SER A CA 1
ATOM 1660 C C . SER A 1 210 ? -16.547 -5.102 4.477 1 96.06 210 SER A C 1
ATOM 1662 O O . SER A 1 210 ? -16.234 -6.293 4.539 1 96.06 210 SER A O 1
ATOM 1664 N N . VAL A 1 211 ? -17.281 -4.629 3.574 1 95.44 211 VAL A N 1
ATOM 1665 C CA . VAL A 1 211 ? -17.75 -5.457 2.461 1 95.44 211 VAL A CA 1
ATOM 1666 C C . VAL A 1 211 ? -16.547 -5.984 1.682 1 95.44 211 VAL A C 1
ATOM 1668 O O . VAL A 1 211 ? -16.469 -7.176 1.377 1 95.44 211 VAL A O 1
ATOM 1671 N N . PHE A 1 212 ? -15.609 -5.09 1.38 1 96.06 212 PHE A N 1
ATOM 1672 C CA . PHE A 1 212 ? -14.398 -5.488 0.663 1 96.06 212 PHE A CA 1
ATOM 1673 C C . PHE A 1 212 ? -13.609 -6.516 1.464 1 96.06 212 PHE A C 1
ATOM 1675 O O . PHE A 1 212 ? -13.18 -7.535 0.92 1 96.06 212 PHE A O 1
ATOM 1682 N N . ALA A 1 213 ? -13.469 -6.215 2.744 1 94.44 213 ALA A N 1
ATOM 1683 C CA . ALA A 1 213 ? -12.719 -7.125 3.605 1 94.44 213 ALA A CA 1
ATOM 1684 C C . ALA A 1 213 ? -13.375 -8.5 3.654 1 94.44 213 ALA A C 1
ATOM 1686 O O . ALA A 1 213 ? -12.688 -9.523 3.584 1 94.44 213 ALA A O 1
ATOM 1687 N N . ALA A 1 214 ? -14.641 -8.539 3.736 1 93.75 214 ALA A N 1
ATOM 1688 C CA . ALA A 1 214 ? -15.367 -9.812 3.756 1 93.75 214 ALA A CA 1
ATOM 1689 C C . ALA A 1 214 ? -15.211 -10.547 2.43 1 93.75 214 ALA A C 1
ATOM 1691 O O . ALA A 1 214 ? -14.992 -11.766 2.41 1 93.75 214 ALA A O 1
ATOM 1692 N N . ALA A 1 215 ? -15.297 -9.805 1.408 1 92.75 215 ALA A N 1
ATOM 1693 C CA . ALA A 1 215 ? -15.18 -10.406 0.08 1 92.75 215 ALA A CA 1
ATOM 1694 C C . ALA A 1 215 ? -13.797 -11.008 -0.131 1 92.75 215 ALA A C 1
ATOM 1696 O O . ALA A 1 215 ? -13.672 -12.141 -0.611 1 92.75 215 ALA A O 1
ATOM 1697 N N . PHE A 1 216 ? -12.781 -10.328 0.262 1 92.75 216 PHE A N 1
ATOM 1698 C CA . PHE A 1 216 ? -11.414 -10.758 0.007 1 92.75 216 PHE A CA 1
ATOM 1699 C C . PHE A 1 216 ? -11 -11.852 0.984 1 92.75 216 PHE A C 1
ATOM 1701 O O . PHE A 1 216 ? -10.203 -12.727 0.641 1 92.75 216 PHE A O 1
ATOM 1708 N N . SER A 1 217 ? -11.508 -11.805 2.162 1 90.12 217 SER A N 1
ATOM 1709 C CA . SER A 1 217 ? -11.125 -12.805 3.156 1 90.12 217 SER A CA 1
ATOM 1710 C C . SER A 1 217 ? -11.992 -14.047 3.057 1 90.12 217 SER A C 1
ATOM 1712 O O . SER A 1 217 ? -11.656 -15.102 3.611 1 90.12 217 SER A O 1
ATOM 1714 N N . GLY A 1 218 ? -13.125 -13.906 2.438 1 88.69 218 GLY A N 1
ATOM 1715 C CA . GLY A 1 218 ? -14.07 -15.008 2.387 1 88.69 218 GLY A CA 1
ATOM 1716 C C . GLY A 1 218 ? -14.719 -15.305 3.729 1 88.69 218 GLY A C 1
ATOM 1717 O O . GLY A 1 218 ? -15.023 -16.453 4.039 1 88.69 218 GLY A O 1
ATOM 1718 N N . SER A 1 219 ? -14.828 -14.25 4.535 1 89.06 219 SER A N 1
ATOM 1719 C CA . SER A 1 219 ? -15.367 -14.453 5.875 1 89.06 219 SER A CA 1
ATOM 1720 C C . SER A 1 219 ? -16.484 -13.461 6.18 1 89.06 219 SER A C 1
ATOM 1722 O O . SER A 1 219 ? -16.297 -12.25 6.031 1 89.06 219 SER A O 1
ATOM 1724 N N . THR A 1 220 ? -17.547 -13.953 6.688 1 89.94 220 THR A N 1
ATOM 1725 C CA . THR A 1 220 ? -18.656 -13.102 7.074 1 89.94 220 THR A CA 1
ATOM 1726 C C . THR A 1 220 ? -18.359 -12.375 8.383 1 89.94 220 THR A C 1
ATOM 1728 O O . THR A 1 220 ? -19.062 -11.43 8.75 1 89.94 220 THR A O 1
ATOM 1731 N N . LYS A 1 221 ? -17.312 -12.758 9.047 1 86.81 221 LYS A N 1
ATOM 1732 C CA . LYS A 1 221 ? -16.984 -12.156 10.336 1 86.81 221 LYS A CA 1
ATOM 1733 C C . LYS A 1 221 ? -16.531 -10.711 10.164 1 86.81 221 LYS A C 1
ATOM 1735 O O . LYS A 1 221 ? -16.578 -9.922 11.117 1 86.81 221 LYS A O 1
ATOM 1740 N N . LYS A 1 222 ? -16.156 -10.406 8.961 1 88 222 LYS A N 1
ATOM 1741 C CA . LYS A 1 222 ? -15.641 -9.062 8.695 1 88 222 LYS A CA 1
ATOM 1742 C C . LYS A 1 222 ? -16.766 -8.117 8.273 1 88 222 LYS A C 1
ATOM 1744 O O . LYS A 1 222 ? -16.547 -6.906 8.18 1 88 222 LYS A O 1
ATOM 1749 N N . LEU A 1 223 ? -17.922 -8.695 8.07 1 91.38 223 LEU A N 1
ATOM 1750 C CA . LEU A 1 223 ? -19.078 -7.883 7.707 1 91.38 223 LEU A CA 1
ATOM 1751 C C . LEU A 1 223 ? -19.656 -7.172 8.93 1 91.38 223 LEU A C 1
ATOM 1753 O O . LEU A 1 223 ? -19.984 -7.816 9.93 1 91.38 223 LEU A O 1
ATOM 1757 N N . ILE A 1 224 ? -19.719 -5.902 8.828 1 91.31 224 ILE A N 1
ATOM 1758 C CA . ILE A 1 224 ? -20.203 -5.105 9.945 1 91.31 224 ILE A CA 1
ATOM 1759 C C . ILE A 1 224 ? -21.625 -4.602 9.641 1 91.31 224 ILE A C 1
ATOM 1761 O O . ILE A 1 224 ? -21.875 -4.039 8.578 1 91.31 224 ILE A O 1
ATOM 1765 N N . HIS A 1 225 ? -22.5 -4.805 10.555 1 92.44 225 HIS A N 1
ATOM 1766 C CA . HIS A 1 225 ? -23.828 -4.227 10.477 1 92.44 225 HIS A CA 1
ATOM 1767 C C . HIS A 1 225 ? -23.922 -2.955 11.312 1 92.44 225 HIS A C 1
ATOM 1769 O O . HIS A 1 225 ? -23.703 -2.982 12.523 1 92.44 225 HIS A O 1
ATOM 1775 N N . LEU A 1 226 ? -24.25 -1.892 10.609 1 93.5 226 LEU A N 1
ATOM 1776 C CA . LEU A 1 226 ? -24.328 -0.598 11.281 1 93.5 226 LEU A CA 1
ATOM 1777 C C . LEU A 1 226 ? -25.781 -0.177 11.492 1 93.5 226 LEU A C 1
ATOM 1779 O O . LEU A 1 226 ? -26.594 -0.242 10.562 1 93.5 226 LEU A O 1
ATOM 1783 N N . ASN A 1 227 ? -26.016 0.212 12.75 1 92.12 227 ASN A N 1
ATOM 1784 C CA . ASN A 1 227 ? -27.328 0.77 13.062 1 92.12 227 ASN A CA 1
ATOM 1785 C C . ASN A 1 227 ? -27.312 2.295 13 1 92.12 227 ASN A C 1
ATOM 1787 O O . ASN A 1 227 ? -26.812 2.953 13.914 1 92.12 227 ASN A O 1
ATOM 1791 N N . VAL A 1 228 ? -27.891 2.75 11.906 1 93.06 228 VAL A N 1
ATOM 1792 C CA . VAL A 1 228 ? -27.953 4.195 11.711 1 93.06 228 VAL A CA 1
ATOM 1793 C C . VAL A 1 228 ? -29.328 4.719 12.094 1 93.06 228 VAL A C 1
ATOM 1795 O O . VAL A 1 228 ? -30.359 4.16 11.68 1 93.06 228 VAL A O 1
ATOM 1798 N N . ALA A 1 229 ? -29.297 5.793 12.906 1 91.75 229 ALA A N 1
ATOM 1799 C CA . ALA A 1 229 ? -30.547 6.371 13.375 1 91.75 229 ALA A CA 1
ATOM 1800 C C . ALA A 1 229 ? -31.359 6.953 12.219 1 91.75 229 ALA A C 1
ATOM 1802 O O . ALA A 1 229 ? -30.781 7.5 11.273 1 91.75 229 ALA A O 1
ATOM 1803 N N . ASP A 1 230 ? -32.656 7.066 12.352 1 91.94 230 ASP A N 1
ATOM 1804 C CA . ASP A 1 230 ? -33.594 7.484 11.305 1 91.94 230 ASP A CA 1
ATOM 1805 C C . ASP A 1 230 ? -33.531 9 11.102 1 91.94 230 ASP A C 1
ATOM 1807 O O . ASP A 1 230 ? -34.031 9.508 10.094 1 91.94 230 ASP A O 1
ATOM 1811 N N . MET A 1 231 ? -32.906 9.648 12.023 1 90.5 231 MET A N 1
ATOM 1812 C CA . MET A 1 231 ? -32.875 11.102 11.953 1 90.5 231 MET A CA 1
ATOM 1813 C C . MET A 1 231 ? -32.062 11.586 10.773 1 90.5 231 MET A C 1
ATOM 1815 O O . MET A 1 231 ? -32.219 12.727 10.328 1 90.5 231 MET A O 1
ATOM 1819 N N . TYR A 1 232 ? -31.219 10.773 10.289 1 93.69 232 TYR A N 1
ATOM 1820 C CA . TYR A 1 232 ? -30.391 11.156 9.156 1 93.69 232 TYR A CA 1
ATOM 1821 C C . TYR A 1 232 ? -31.125 10.93 7.84 1 93.69 232 TYR A C 1
ATOM 1823 O O . TYR A 1 232 ? -31.672 9.852 7.605 1 93.69 232 TYR A O 1
ATOM 1831 N N . SER A 1 233 ? -31.156 11.922 6.969 1 95.75 233 SER A N 1
ATOM 1832 C CA . SER A 1 233 ? -31.922 11.875 5.727 1 95.75 233 SER A CA 1
ATOM 1833 C C . SER A 1 233 ? -31.422 10.766 4.809 1 95.75 233 SER A C 1
ATOM 1835 O O . SER A 1 233 ? -32.188 10.258 3.98 1 95.75 233 SER A O 1
ATOM 1837 N N . TRP A 1 234 ? -30.125 10.375 4.902 1 97.38 234 TRP A N 1
ATOM 1838 C CA . TRP A 1 234 ? -29.547 9.344 4.051 1 97.38 234 TRP A CA 1
ATOM 1839 C C . TRP A 1 234 ? -29.719 7.957 4.672 1 97.38 234 TRP A C 1
ATOM 1841 O O . TRP A 1 234 ? -29.344 6.949 4.074 1 97.38 234 TRP A O 1
ATOM 1851 N N . ALA A 1 235 ? -30.297 7.77 5.84 1 97 235 ALA A N 1
ATOM 1852 C CA . ALA A 1 235 ? -30.375 6.527 6.602 1 97 235 ALA A CA 1
ATOM 1853 C C . ALA A 1 235 ? -31.172 5.469 5.84 1 97 235 ALA A C 1
ATOM 1855 O O . ALA A 1 235 ? -30.766 4.312 5.746 1 97 235 ALA A O 1
ATOM 1856 N N . PRO A 1 236 ? -32.312 5.828 5.25 1 96.56 236 PRO A N 1
ATOM 1857 C CA . PRO A 1 236 ? -33.062 4.809 4.52 1 96.56 236 PRO A CA 1
ATOM 1858 C C . PRO A 1 236 ? -32.312 4.242 3.328 1 96.56 236 PRO A C 1
ATOM 1860 O O . PRO A 1 236 ? -32.312 3.031 3.096 1 96.56 236 PRO A O 1
ATOM 1863 N N . ALA A 1 237 ? -31.734 5.094 2.568 1 95.81 237 ALA A N 1
ATOM 1864 C CA . ALA A 1 237 ? -30.938 4.633 1.436 1 95.81 237 ALA A CA 1
ATOM 1865 C C . ALA A 1 237 ? -29.812 3.711 1.897 1 95.81 237 ALA A C 1
ATOM 1867 O O . ALA A 1 237 ? -29.547 2.68 1.272 1 95.81 237 ALA A O 1
ATOM 1868 N N . PHE A 1 238 ? -29.234 4.02 2.969 1 97.44 238 PHE A N 1
ATOM 1869 C CA . PHE A 1 238 ? -28.141 3.215 3.52 1 97.44 238 PHE A CA 1
ATOM 1870 C C . PHE A 1 238 ? -28.656 1.856 3.98 1 97.44 238 PHE A C 1
ATOM 1872 O O . PHE A 1 238 ? -28.031 0.827 3.707 1 97.44 238 PHE A O 1
ATOM 1879 N N . SER A 1 239 ? -29.703 1.912 4.684 1 96 239 SER A N 1
ATOM 1880 C CA . SER A 1 239 ? -30.266 0.673 5.215 1 96 239 SER A CA 1
ATOM 1881 C C . SER A 1 239 ? -30.609 -0.302 4.094 1 96 239 SER A C 1
ATOM 1883 O O . SER A 1 239 ? -30.375 -1.505 4.215 1 96 239 SER A O 1
ATOM 1885 N N . ARG A 1 240 ? -31.172 0.184 3.08 1 94.12 240 ARG A N 1
ATOM 1886 C CA . ARG A 1 240 ? -31.5 -0.65 1.93 1 94.12 240 ARG A CA 1
ATOM 1887 C C . ARG A 1 240 ? -30.234 -1.243 1.305 1 94.12 240 ARG A C 1
ATOM 1889 O O . ARG A 1 240 ? -30.188 -2.441 1.019 1 94.12 240 ARG A O 1
ATOM 1896 N N . LEU A 1 241 ? -29.281 -0.427 1.113 1 95.25 241 LEU A N 1
ATOM 1897 C CA . LEU A 1 241 ? -28.016 -0.86 0.531 1 95.25 241 LEU A CA 1
ATOM 1898 C C . LEU A 1 241 ? -27.359 -1.921 1.401 1 95.25 241 LEU A C 1
ATOM 1900 O O . LEU A 1 241 ? -26.984 -2.986 0.91 1 95.25 241 LEU A O 1
ATOM 1904 N N . GLN A 1 242 ? -27.25 -1.631 2.648 1 96.19 242 GLN A N 1
ATOM 1905 C CA . GLN A 1 242 ? -26.578 -2.535 3.58 1 96.19 242 GLN A CA 1
ATOM 1906 C C . GLN A 1 242 ? -27.281 -3.895 3.617 1 96.19 242 GLN A C 1
ATOM 1908 O O . GLN A 1 242 ? -26.609 -4.934 3.576 1 96.19 242 GLN A O 1
ATOM 1913 N N . SER A 1 243 ? -28.531 -3.855 3.695 1 93.56 243 SER A N 1
ATOM 1914 C CA . SER A 1 243 ? -29.281 -5.105 3.762 1 93.56 243 SER A CA 1
ATOM 1915 C C . SER A 1 243 ? -29.078 -5.934 2.498 1 93.56 243 SER A C 1
ATOM 1917 O O . SER A 1 243 ? -28.828 -7.137 2.57 1 93.56 243 SER A O 1
ATOM 1919 N N . LEU A 1 244 ? -29.156 -5.309 1.449 1 92.94 244 LEU A N 1
ATOM 1920 C CA . LEU A 1 244 ? -29.031 -6 0.17 1 92.94 244 LEU A CA 1
ATOM 1921 C C . LEU A 1 244 ? -27.656 -6.637 0.032 1 92.94 244 LEU A C 1
ATOM 1923 O O . LEU A 1 244 ? -27.547 -7.824 -0.282 1 92.94 244 LEU A O 1
ATOM 1927 N N . ILE A 1 245 ? -26.656 -5.891 0.266 1 93.88 245 ILE A N 1
ATOM 1928 C CA . ILE A 1 245 ? -25.281 -6.34 0.043 1 93.88 245 ILE A CA 1
ATOM 1929 C C . ILE A 1 245 ? -24.922 -7.402 1.076 1 93.88 245 ILE A C 1
ATOM 1931 O O . ILE A 1 245 ? -24.344 -8.438 0.734 1 93.88 245 ILE A O 1
ATOM 1935 N N . ASN A 1 246 ? -25.281 -7.145 2.326 1 93 246 ASN A N 1
ATOM 1936 C CA . ASN A 1 246 ? -24.953 -8.117 3.369 1 93 246 ASN A CA 1
ATOM 1937 C C . ASN A 1 246 ? -25.641 -9.453 3.111 1 93 246 ASN A C 1
ATOM 1939 O O . ASN A 1 246 ? -25.031 -10.508 3.307 1 93 246 ASN A O 1
ATOM 1943 N N . GLU A 1 247 ? -26.828 -9.336 2.672 1 91.06 247 GLU A N 1
ATOM 1944 C CA . GLU A 1 247 ? -27.547 -10.578 2.365 1 91.06 247 GLU A CA 1
ATOM 1945 C C . GLU A 1 247 ? -26.891 -11.32 1.214 1 91.06 247 GLU A C 1
ATOM 1947 O O . GLU A 1 247 ? -26.75 -12.547 1.259 1 91.06 247 GLU A O 1
ATOM 1952 N N . GLU A 1 248 ? -26.516 -10.602 0.254 1 90.38 248 GLU A N 1
ATOM 1953 C CA . GLU A 1 248 ? -25.875 -11.219 -0.9 1 90.38 248 GLU A CA 1
ATOM 1954 C C . GLU A 1 248 ? -24.547 -11.867 -0.511 1 90.38 248 GLU A C 1
ATOM 1956 O O . GLU A 1 248 ? -24.25 -12.992 -0.931 1 90.38 248 GLU A O 1
ATOM 1961 N N . ILE A 1 249 ? -23.75 -11.266 0.255 1 91.31 249 ILE A N 1
ATOM 1962 C CA . ILE A 1 249 ? -22.453 -11.797 0.687 1 91.31 249 ILE A CA 1
ATOM 1963 C C . ILE A 1 249 ? -22.672 -13.055 1.531 1 91.31 249 ILE A C 1
ATOM 1965 O O . ILE A 1 249 ? -21.984 -14.062 1.331 1 91.31 249 ILE A O 1
ATOM 1969 N N . ARG A 1 250 ? -23.578 -12.977 2.422 1 91.62 250 ARG A N 1
ATOM 1970 C CA . ARG A 1 250 ? -23.859 -14.133 3.27 1 91.62 250 ARG A CA 1
ATOM 1971 C C . ARG A 1 250 ? -24.344 -15.32 2.441 1 91.62 250 ARG A C 1
ATOM 1973 O O . ARG A 1 250 ? -23.922 -16.453 2.674 1 91.62 250 ARG A O 1
ATOM 1980 N N . ALA A 1 251 ? -25.172 -15.047 1.504 1 90.69 251 ALA A N 1
ATOM 1981 C CA . ALA A 1 251 ? -25.688 -16.109 0.64 1 90.69 251 ALA A CA 1
ATOM 1982 C C . ALA A 1 251 ? -24.562 -16.75 -0.16 1 90.69 251 ALA A C 1
ATOM 1984 O O . ALA A 1 251 ? -24.484 -17.984 -0.257 1 90.69 251 ALA A O 1
ATOM 1985 N N . ARG A 1 252 ? -23.703 -16.016 -0.657 1 89.06 252 ARG A N 1
ATOM 1986 C CA . ARG A 1 252 ? -22.609 -16.531 -1.473 1 89.06 252 ARG A CA 1
ATOM 1987 C C . ARG A 1 252 ? -21.641 -17.359 -0.629 1 89.06 252 ARG A C 1
ATOM 1989 O O . ARG A 1 252 ? -21.172 -18.406 -1.06 1 89.06 252 ARG A O 1
ATOM 1996 N N . LEU A 1 253 ? -21.328 -16.906 0.495 1 89.12 253 LEU A N 1
ATOM 1997 C CA . LEU A 1 253 ? -20.391 -17.609 1.366 1 89.12 253 LEU A CA 1
ATOM 1998 C C . LEU A 1 253 ? -21.016 -18.875 1.945 1 89.12 253 LEU A C 1
ATOM 2000 O O . LEU A 1 253 ? -20.312 -19.875 2.152 1 89.12 253 LEU A O 1
ATOM 2004 N N . SER A 1 254 ? -22.281 -18.938 2.191 1 89.88 254 SER A N 1
ATOM 2005 C CA . SER A 1 254 ? -22.969 -20.094 2.748 1 89.88 254 SER A CA 1
ATOM 2006 C C . SER A 1 254 ? -23.172 -21.188 1.695 1 89.88 254 SER A C 1
ATOM 2008 O O . SER A 1 254 ? -23.203 -22.375 2.023 1 89.88 254 SER A O 1
ATOM 2010 N N . ASN A 1 255 ? -23.266 -20.797 0.49 1 88.69 255 ASN A N 1
ATOM 2011 C CA . ASN A 1 255 ? -23.5 -21.75 -0.597 1 88.69 255 ASN A CA 1
ATOM 2012 C C . ASN A 1 255 ? -22.219 -22.406 -1.058 1 88.69 255 ASN A C 1
ATOM 2014 O O . ASN A 1 255 ? -22.203 -23.156 -2.033 1 88.69 255 ASN A O 1
ATOM 2018 N N . GLY A 1 256 ? -21.188 -22.109 -0.402 1 84.81 256 GLY A N 1
ATOM 2019 C CA . GLY A 1 256 ? -19.922 -22.75 -0.7 1 84.81 256 GLY A CA 1
ATOM 2020 C C . GLY A 1 256 ? -19.297 -22.281 -1.995 1 84.81 256 GLY A C 1
ATOM 2021 O O . GLY A 1 256 ? -18.594 -23.047 -2.672 1 84.81 256 GLY A O 1
ATOM 2022 N N . LYS A 1 257 ? -19.688 -21.125 -2.391 1 84.31 257 LYS A N 1
ATOM 2023 C CA . LYS A 1 257 ? -19.047 -20.562 -3.578 1 84.31 257 LYS A CA 1
ATOM 2024 C C . LYS A 1 257 ? -17.547 -20.406 -3.375 1 84.31 257 LYS A C 1
ATOM 2026 O O . LYS A 1 257 ? -17.078 -20.25 -2.244 1 84.31 257 LYS A O 1
ATOM 2031 N N . PHE A 1 258 ? -16.828 -20.531 -4.492 1 86 258 PHE A N 1
ATOM 2032 C CA . PHE A 1 258 ? -15.375 -20.422 -4.477 1 86 258 PHE A CA 1
ATOM 2033 C C . PHE A 1 258 ? -14.938 -19.062 -3.943 1 86 258 PHE A C 1
ATOM 2035 O O . PHE A 1 258 ? -13.961 -18.969 -3.189 1 86 258 PHE A O 1
ATOM 2042 N N . SER A 1 259 ? -15.664 -18.016 -4.379 1 90.12 259 SER A N 1
ATOM 2043 C CA . SER A 1 259 ? -15.383 -16.641 -3.977 1 90.12 259 SER A CA 1
ATOM 2044 C C . SER A 1 259 ? -16.641 -15.781 -3.99 1 90.12 259 SER A C 1
ATOM 2046 O O . SER A 1 259 ? -17.609 -16.094 -4.691 1 90.12 259 SER A O 1
ATOM 2048 N N . VAL A 1 260 ? -16.594 -14.812 -3.213 1 90.12 260 VAL A N 1
ATOM 2049 C CA . VAL A 1 260 ? -17.672 -13.828 -3.225 1 90.12 260 VAL A CA 1
ATOM 2050 C C . VAL A 1 260 ? -17.578 -12.969 -4.484 1 90.12 260 VAL A C 1
ATOM 2052 O O . VAL A 1 260 ? -18.594 -12.492 -4.996 1 90.12 260 VAL A O 1
ATOM 2055 N N . LEU A 1 261 ? -16.375 -12.812 -4.98 1 92.75 261 LEU A N 1
ATOM 2056 C CA . LEU A 1 261 ? -16.156 -12.031 -6.195 1 92.75 261 LEU A CA 1
ATOM 2057 C C . LEU A 1 261 ? -16.609 -12.805 -7.426 1 92.75 261 LEU A C 1
ATOM 2059 O O . LEU A 1 261 ? -16.156 -13.922 -7.668 1 92.75 261 LEU A O 1
ATOM 2063 N N . ILE A 1 262 ? -17.359 -12.188 -8.164 1 92.75 262 ILE A N 1
ATOM 2064 C CA . ILE A 1 262 ? -18 -12.836 -9.312 1 92.75 262 ILE A CA 1
ATOM 2065 C C . ILE A 1 262 ? -16.922 -13.281 -10.305 1 92.75 262 ILE A C 1
ATOM 2067 O O . ILE A 1 262 ? -16.984 -14.406 -10.82 1 92.75 262 ILE A O 1
ATOM 2071 N N . GLU A 1 263 ? -15.992 -12.398 -10.609 1 95.62 263 GLU A N 1
ATOM 2072 C CA . GLU A 1 263 ? -14.961 -12.711 -11.594 1 95.62 263 GLU A CA 1
ATOM 2073 C C . GLU A 1 263 ? -14.148 -13.938 -11.172 1 95.62 263 GLU A C 1
ATOM 2075 O O . GLU A 1 263 ? -13.766 -14.75 -12.016 1 95.62 263 GLU A O 1
ATOM 2080 N N . LEU A 1 264 ? -13.906 -14.094 -9.906 1 94.94 264 LEU A N 1
ATOM 2081 C CA . LEU A 1 264 ? -13.164 -15.25 -9.43 1 94.94 264 LEU A CA 1
ATOM 2082 C C . LEU A 1 264 ? -14.008 -16.516 -9.516 1 94.94 264 LEU A C 1
ATOM 2084 O O . LEU A 1 264 ? -13.492 -17.594 -9.859 1 94.94 264 LEU A O 1
ATOM 2088 N N . GLU A 1 265 ? -15.234 -16.391 -9.227 1 93 265 GLU A N 1
ATOM 2089 C CA . GLU A 1 265 ? -16.141 -17.531 -9.328 1 93 265 GLU A CA 1
ATOM 2090 C C . GLU A 1 265 ? -16.234 -18.047 -10.758 1 93 265 GLU A C 1
ATOM 2092 O O . GLU A 1 265 ? -16.188 -19.25 -11 1 93 265 GLU A O 1
ATOM 2097 N N . VAL A 1 266 ? -16.375 -17.141 -11.633 1 94.5 266 VAL A N 1
ATOM 2098 C CA . VAL A 1 266 ? -16.484 -17.484 -13.055 1 94.5 266 VAL A CA 1
ATOM 2099 C C . VAL A 1 266 ? -15.188 -18.156 -13.508 1 94.5 266 VAL A C 1
ATOM 2101 O O . VAL A 1 266 ? -15.219 -19.188 -14.188 1 94.5 266 VAL A O 1
ATOM 2104 N N . THR A 1 267 ? -14.047 -17.609 -13.148 1 95.81 267 THR A N 1
ATOM 2105 C CA . THR A 1 267 ? -12.758 -18.156 -13.523 1 95.81 267 THR A CA 1
ATOM 2106 C C . THR A 1 267 ? -12.586 -19.562 -12.953 1 95.81 267 THR A C 1
ATOM 2108 O O . THR A 1 267 ? -12.148 -20.484 -13.648 1 95.81 267 THR A O 1
ATOM 2111 N N . ASP A 1 268 ? -12.984 -19.719 -11.727 1 94.06 268 ASP A N 1
ATOM 2112 C CA . ASP A 1 268 ? -12.883 -21.031 -11.086 1 94.06 268 ASP A CA 1
ATOM 2113 C C . ASP A 1 268 ? -13.734 -22.062 -11.812 1 94.06 268 ASP A C 1
ATOM 2115 O O . ASP A 1 268 ? -13.305 -23.219 -11.984 1 94.06 268 ASP A O 1
ATOM 2119 N N . ALA A 1 269 ? -14.898 -21.688 -12.203 1 93.5 269 ALA A N 1
ATOM 2120 C CA . ALA A 1 269 ? -15.781 -22.594 -12.93 1 93.5 269 ALA A CA 1
ATOM 2121 C C . ALA A 1 269 ? -15.133 -23.078 -14.227 1 93.5 269 ALA A C 1
ATOM 2123 O O . ALA A 1 269 ? -15.242 -24.25 -14.586 1 93.5 269 ALA A O 1
ATOM 2124 N N . ILE A 1 270 ? -14.445 -22.219 -14.883 1 94.44 270 ILE A N 1
ATOM 2125 C CA . ILE A 1 270 ? -13.789 -22.562 -16.141 1 94.44 270 ILE A CA 1
ATOM 2126 C C . ILE A 1 270 ? -12.562 -23.438 -15.852 1 94.44 270 ILE A C 1
ATOM 2128 O O . ILE A 1 270 ? -12.32 -24.422 -16.547 1 94.44 270 ILE A O 1
ATOM 2132 N N . VAL A 1 271 ? -11.789 -23.109 -14.82 1 93.62 271 VAL A N 1
ATOM 2133 C CA . VAL A 1 271 ? -10.594 -23.859 -14.438 1 93.62 271 VAL A CA 1
ATOM 2134 C C . VAL A 1 271 ? -10.969 -25.297 -14.102 1 93.62 271 VAL A C 1
ATOM 2136 O O . VAL A 1 271 ? -10.242 -26.234 -14.453 1 93.62 271 VAL A O 1
ATOM 2139 N N . LYS A 1 272 ? -12.07 -25.516 -13.523 1 90.31 272 LYS A N 1
ATOM 2140 C CA . LYS A 1 272 ? -12.531 -26.844 -13.133 1 90.31 272 LYS A CA 1
ATOM 2141 C C . LYS A 1 272 ? -12.797 -27.719 -14.352 1 90.31 272 LYS A C 1
ATOM 2143 O O . LYS A 1 272 ? -12.766 -28.938 -14.266 1 90.31 272 LYS A O 1
ATOM 2148 N N . GLU A 1 273 ? -12.992 -27.031 -15.414 1 88.25 273 GLU A N 1
ATOM 2149 C CA . GLU A 1 273 ? -13.234 -27.781 -16.641 1 88.25 273 GLU A CA 1
ATOM 2150 C C . GLU A 1 273 ? -11.945 -28.438 -17.141 1 88.25 273 GLU A C 1
ATOM 2152 O O . GLU A 1 273 ? -11.992 -29.391 -17.922 1 88.25 273 GLU A O 1
ATOM 2157 N N . PHE A 1 274 ? -10.75 -27.797 -16.75 1 82.69 274 PHE A N 1
ATOM 2158 C CA . PHE A 1 274 ? -9.469 -28.328 -17.172 1 82.69 274 PHE A CA 1
ATOM 2159 C C . PHE A 1 274 ? -9.039 -29.484 -16.266 1 82.69 274 PHE A C 1
ATOM 2161 O O . PHE A 1 274 ? -8.102 -30.219 -16.594 1 82.69 274 PHE A O 1
ATOM 2168 N N . ASN A 1 275 ? -9.305 -29.578 -14.961 1 64.31 275 ASN A N 1
ATOM 2169 C CA . ASN A 1 275 ? -8.906 -30.641 -14.047 1 64.31 275 ASN A CA 1
ATOM 2170 C C . ASN A 1 275 ? -9.344 -32 -14.555 1 64.31 275 ASN A C 1
ATOM 2172 O O . ASN A 1 275 ? -10.539 -32.281 -14.625 1 64.31 275 ASN A O 1
ATOM 2176 N N . PRO A 1 276 ? -8.328 -32.656 -15.258 1 52.84 276 PRO A N 1
ATOM 2177 C CA . PRO A 1 276 ? -8.531 -34 -15.766 1 52.84 276 PRO A CA 1
ATOM 2178 C C . PRO A 1 276 ? -8.922 -35 -14.664 1 52.84 276 PRO A C 1
ATOM 2180 O O . PRO A 1 276 ? -8.906 -36.219 -14.883 1 52.84 276 PRO A O 1
ATOM 2183 N N . SER A 1 277 ? -9.016 -35 -13.422 1 43.25 277 SER A N 1
ATOM 2184 C CA . SER A 1 277 ? -9.531 -36.375 -13.266 1 43.25 277 SER A CA 1
ATOM 2185 C C . SER A 1 277 ? -10.078 -36.906 -14.586 1 43.25 277 SER A C 1
ATOM 2187 O O . SER A 1 277 ? -10.555 -38.031 -14.648 1 43.25 277 SER A O 1
ATOM 2189 N N . ILE A 1 278 ? -10.422 -36.094 -15.555 1 39.66 278 ILE A N 1
ATOM 2190 C CA . ILE A 1 278 ? -10.828 -36.656 -16.844 1 39.66 278 ILE A CA 1
ATOM 2191 C C . ILE A 1 278 ? -9.586 -37.094 -17.625 1 39.66 278 ILE A C 1
ATOM 2193 O O . ILE A 1 278 ? -8.805 -36.25 -18.078 1 39.66 278 ILE A O 1
ATOM 2197 N N . GLN A 1 279 ? -8.609 -37.531 -17.234 1 40.59 279 GLN A N 1
ATOM 2198 C CA . GLN A 1 279 ? -7.723 -38.531 -17.797 1 40.59 279 GLN A CA 1
ATOM 2199 C C . GLN A 1 279 ? -8.039 -38.75 -19.281 1 40.59 279 GLN A C 1
ATOM 2201 O O . GLN A 1 279 ? -8.68 -39.75 -19.625 1 40.59 279 GLN A O 1
ATOM 2206 N N . VAL A 1 280 ? -8.727 -37.938 -19.875 1 40.66 280 VAL A N 1
ATOM 2207 C CA . VAL A 1 280 ? -8.922 -38.312 -21.281 1 40.66 280 VAL A CA 1
ATOM 2208 C C . VAL A 1 280 ? -7.566 -38.531 -21.953 1 40.66 280 VAL A C 1
ATOM 2210 O O . VAL A 1 280 ? -6.652 -37.719 -21.781 1 40.66 280 VAL A O 1
ATOM 2213 N N . ASP A 1 281 ? -7.105 -39.625 -22.109 1 42.44 281 ASP A N 1
ATOM 2214 C CA . ASP A 1 281 ? -6.105 -39.938 -23.125 1 42.44 281 ASP A CA 1
ATOM 2215 C C . ASP A 1 281 ? -5.938 -38.812 -24.125 1 42.44 281 ASP A C 1
ATOM 2217 O O . ASP A 1 281 ? -6.91 -38.375 -24.734 1 42.44 281 ASP A O 1
ATOM 2221 N N . ALA A 1 282 ? -5.059 -37.719 -23.766 1 49.28 282 ALA A N 1
ATOM 2222 C CA . ALA A 1 282 ? -4.648 -36.688 -24.734 1 49.28 282 ALA A CA 1
ATOM 2223 C C . ALA A 1 282 ? -5.145 -37.031 -26.141 1 49.28 282 ALA A C 1
ATOM 2225 O O . ALA A 1 282 ? -5.383 -36.156 -26.953 1 49.28 282 ALA A O 1
ATOM 2226 N N . GLU A 1 283 ? -5.184 -38.188 -26.297 1 50.25 283 GLU A N 1
ATOM 2227 C CA . GLU A 1 283 ? -5.551 -38.625 -27.641 1 50.25 283 GLU A CA 1
ATOM 2228 C C . GLU A 1 283 ? -7.004 -38.312 -27.953 1 50.25 283 GLU A C 1
ATOM 2230 O O . GLU A 1 283 ? -7.367 -38.125 -29.125 1 50.25 283 GLU A O 1
ATOM 2235 N N . THR A 1 284 ? -7.809 -38.25 -26.766 1 51.59 284 THR A N 1
ATOM 2236 C CA . THR A 1 284 ? -9.211 -38.125 -27.141 1 51.59 284 THR A CA 1
ATOM 2237 C C . THR A 1 284 ? -9.742 -36.719 -26.828 1 51.59 284 THR A C 1
ATOM 2239 O O . THR A 1 284 ? -10.953 -36.5 -26.859 1 51.59 284 THR A O 1
ATOM 2242 N N . ILE A 1 285 ? -8.898 -35.906 -26.234 1 55.28 285 ILE A N 1
ATOM 2243 C CA . ILE A 1 285 ? -9.445 -34.594 -26 1 55.28 285 ILE A CA 1
ATOM 2244 C C . ILE A 1 285 ? -9.828 -33.938 -27.328 1 55.28 285 ILE A C 1
ATOM 2246 O O . ILE A 1 285 ? -8.992 -33.812 -28.219 1 55.28 285 ILE A O 1
ATOM 2250 N N . ASN A 1 286 ? -11.148 -33.906 -27.531 1 63.56 286 ASN A N 1
ATOM 2251 C CA . ASN A 1 286 ? -11.633 -33.156 -28.703 1 63.56 286 ASN A CA 1
ATOM 2252 C C . ASN A 1 286 ? -11.016 -31.766 -28.766 1 63.56 286 ASN A C 1
ATOM 2254 O O . ASN A 1 286 ? -11.273 -30.922 -27.906 1 63.56 286 ASN A O 1
ATOM 2258 N N . THR A 1 287 ? -10.125 -31.609 -29.5 1 72.94 287 THR A N 1
ATOM 2259 C CA . THR A 1 287 ? -9.328 -30.422 -29.75 1 72.94 287 THR A CA 1
ATOM 2260 C C . THR A 1 287 ? -10.219 -29.188 -29.844 1 72.94 287 THR A C 1
ATOM 2262 O O . THR A 1 287 ? -9.867 -28.125 -29.328 1 72.94 287 THR A O 1
ATOM 2265 N N . GLU A 1 288 ? -11.398 -29.375 -30.344 1 79.19 288 GLU A N 1
ATOM 2266 C CA . GLU A 1 288 ? -12.258 -28.219 -30.531 1 79.19 288 GLU A CA 1
ATOM 2267 C C . GLU A 1 288 ? -12.836 -27.734 -29.203 1 79.19 288 GLU A C 1
ATOM 2269 O O . GLU A 1 288 ? -12.922 -26.531 -28.953 1 79.19 288 GLU A O 1
ATOM 2274 N N . SER A 1 289 ? -13.211 -28.609 -28.375 1 82.31 289 SER A N 1
ATOM 2275 C CA . SER A 1 289 ? -13.773 -28.281 -27.078 1 82.31 289 SER A CA 1
ATOM 2276 C C . SER A 1 289 ? -12.727 -27.625 -26.172 1 82.31 289 SER A C 1
ATOM 2278 O O . SER A 1 289 ? -13.016 -26.672 -25.453 1 82.31 289 SER A O 1
ATOM 2280 N N . LEU A 1 290 ? -11.562 -28.094 -26.297 1 84.94 290 LEU A N 1
ATOM 2281 C CA . LEU A 1 290 ? -10.469 -27.547 -25.5 1 84.94 290 LEU A CA 1
ATOM 2282 C C . LEU A 1 290 ? -10.172 -26.109 -25.922 1 84.94 290 LEU A C 1
ATOM 2284 O O . LEU A 1 290 ? -9.961 -25.234 -25.078 1 84.94 290 LEU A O 1
ATOM 2288 N N . LEU A 1 291 ? -10.242 -25.922 -27.219 1 87 291 LEU A N 1
ATOM 2289 C CA . LEU A 1 291 ? -9.961 -24.578 -27.734 1 87 291 LEU A CA 1
ATOM 2290 C C . LEU A 1 291 ? -11.016 -23.578 -27.266 1 87 291 LEU A C 1
ATOM 2292 O O . LEU A 1 291 ? -10.688 -22.438 -26.953 1 87 291 LEU A O 1
ATOM 2296 N N . LYS A 1 292 ? -12.188 -24 -27.234 1 90.69 292 LYS A N 1
ATOM 2297 C CA . LYS A 1 292 ? -13.266 -23.141 -26.766 1 90.69 292 LYS A CA 1
ATOM 2298 C C . LYS A 1 292 ? -13.094 -22.797 -25.281 1 90.69 292 LYS A C 1
ATOM 2300 O O . LYS A 1 292 ? -13.266 -21.656 -24.875 1 90.69 292 LYS A O 1
ATOM 2305 N N . THR A 1 293 ? -12.734 -23.766 -24.484 1 91.94 293 THR A N 1
ATOM 2306 C CA . THR A 1 293 ? -12.539 -23.562 -23.047 1 91.94 293 THR A CA 1
ATOM 2307 C C . THR A 1 293 ? -11.359 -22.641 -22.797 1 91.94 293 THR A C 1
ATOM 2309 O O . THR A 1 293 ? -11.406 -21.797 -21.891 1 91.94 293 THR A O 1
ATOM 2312 N N . VAL A 1 294 ? -10.359 -22.828 -23.594 1 93.5 294 VAL A N 1
ATOM 2313 C CA . VAL A 1 294 ? -9.18 -21.984 -23.469 1 93.5 294 VAL A CA 1
ATOM 2314 C C . VAL A 1 294 ? -9.547 -20.531 -23.781 1 93.5 294 VAL A C 1
ATOM 2316 O O . VAL A 1 294 ? -9.102 -19.609 -23.094 1 93.5 294 VAL A O 1
ATOM 2319 N N . GLU A 1 295 ? -10.375 -20.359 -24.766 1 94.94 295 GLU A N 1
ATOM 2320 C CA . GLU A 1 295 ? -10.812 -19.016 -25.125 1 94.94 295 GLU A CA 1
ATOM 2321 C C . GLU A 1 295 ? -11.68 -18.406 -24.016 1 94.94 295 GLU A C 1
ATOM 2323 O O . GLU A 1 295 ? -11.57 -17.203 -23.734 1 94.94 295 GLU A O 1
ATOM 2328 N N . GLU A 1 296 ? -12.484 -19.156 -23.422 1 96.06 296 GLU A N 1
ATOM 2329 C CA . GLU A 1 296 ? -13.289 -18.688 -22.297 1 96.06 296 GLU A CA 1
ATOM 2330 C C . GLU A 1 296 ? -12.414 -18.281 -21.109 1 96.06 296 GLU A C 1
ATOM 2332 O O . GLU A 1 296 ? -12.68 -17.281 -20.453 1 96.06 296 GLU A O 1
ATOM 2337 N N . LEU A 1 297 ? -11.43 -19.094 -20.875 1 96.38 297 LEU A N 1
ATOM 2338 C CA . LEU A 1 297 ? -10.5 -18.781 -19.797 1 96.38 297 LEU A CA 1
ATOM 2339 C C . LEU A 1 297 ? -9.766 -17.484 -20.062 1 96.38 297 LEU A C 1
ATOM 2341 O O . LEU A 1 297 ? -9.555 -16.688 -19.156 1 96.38 297 LEU A O 1
ATOM 2345 N N . ARG A 1 298 ? -9.43 -17.281 -21.297 1 96.75 298 ARG A N 1
ATOM 2346 C CA . ARG A 1 298 ? -8.742 -16.047 -21.688 1 96.75 298 ARG A CA 1
ATOM 2347 C C . ARG A 1 298 ? -9.617 -14.828 -21.422 1 96.75 298 ARG A C 1
ATOM 2349 O O . ARG A 1 298 ? -9.148 -13.844 -20.859 1 96.75 298 ARG A O 1
ATOM 2356 N N . LYS A 1 299 ? -10.828 -14.938 -21.797 1 97.31 299 LYS A N 1
ATOM 2357 C CA . LYS A 1 299 ? -11.766 -13.836 -21.578 1 97.31 299 LYS A CA 1
ATOM 2358 C C . LYS A 1 299 ? -11.969 -13.57 -20.078 1 97.31 299 LYS A C 1
ATOM 2360 O O . LYS A 1 299 ? -12.008 -12.422 -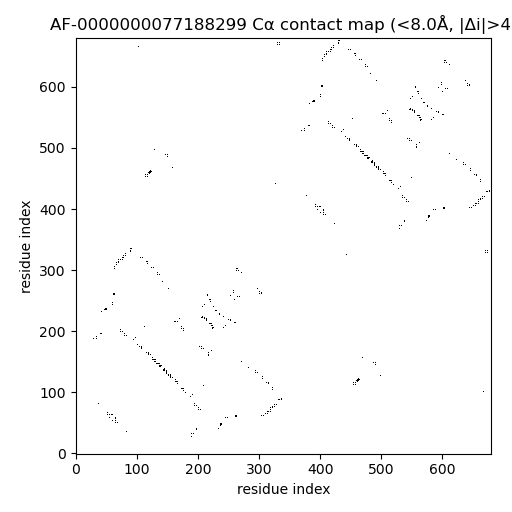19.656 1 97.31 299 LYS A O 1
ATOM 2365 N N . ALA A 1 300 ? -12.109 -14.602 -19.312 1 97.25 300 ALA A N 1
ATOM 2366 C CA . ALA A 1 300 ? -12.289 -14.469 -17.875 1 97.25 300 ALA A CA 1
ATOM 2367 C C . ALA A 1 300 ? -11.062 -13.836 -17.219 1 97.25 300 ALA A C 1
ATOM 2369 O O . ALA A 1 300 ? -11.195 -12.977 -16.344 1 97.25 300 ALA A O 1
ATOM 2370 N N . GLU A 1 301 ? -9.883 -14.328 -17.641 1 97.25 301 GLU A N 1
ATOM 2371 C CA . GLU A 1 301 ? -8.633 -13.773 -17.125 1 97.25 301 GLU A CA 1
ATOM 2372 C C . GLU A 1 301 ? -8.523 -12.289 -17.438 1 97.25 301 GLU A C 1
ATOM 2374 O O . GLU A 1 301 ? -8.125 -11.492 -16.578 1 97.25 301 GLU A O 1
ATOM 2379 N N . GLU A 1 302 ? -8.875 -11.867 -18.625 1 96.88 302 GLU A N 1
ATOM 2380 C CA . GLU A 1 302 ? -8.812 -10.469 -19.031 1 96.88 302 GLU A CA 1
ATOM 2381 C C . GLU A 1 302 ? -9.773 -9.609 -18.219 1 96.88 302 GLU A C 1
ATOM 2383 O O . GLU A 1 302 ? -9.422 -8.508 -17.797 1 96.88 302 GLU A O 1
ATOM 2388 N N . LYS A 1 303 ? -10.898 -10.133 -18.016 1 96.44 303 LYS A N 1
ATOM 2389 C CA . LYS A 1 303 ? -11.891 -9.414 -17.234 1 96.44 303 LYS A CA 1
ATOM 2390 C C . LYS A 1 303 ? -11.43 -9.258 -15.781 1 96.44 303 LYS A C 1
ATOM 2392 O O . LYS A 1 303 ? -11.586 -8.195 -15.188 1 96.44 303 LYS A O 1
ATOM 2397 N N . LEU A 1 304 ? -10.922 -10.297 -15.258 1 96.56 304 LEU A N 1
ATOM 2398 C CA . LEU A 1 304 ? -10.391 -10.273 -13.898 1 96.56 304 LEU A CA 1
ATOM 2399 C C . LEU A 1 304 ? -9.234 -9.289 -13.781 1 96.56 304 LEU A C 1
ATOM 2401 O O . LEU A 1 304 ? -9.227 -8.445 -12.883 1 96.56 304 LEU A O 1
ATOM 2405 N N . SER A 1 305 ? -8.336 -9.344 -14.719 1 95.44 305 SER A N 1
ATOM 2406 C CA . SER A 1 305 ? -7.156 -8.477 -14.719 1 95.44 305 SER A CA 1
ATOM 2407 C C . SER A 1 305 ? -7.547 -7.012 -14.867 1 95.44 305 SER A C 1
ATOM 2409 O O . SER A 1 305 ? -7.086 -6.16 -14.102 1 95.44 305 SER A O 1
ATOM 2411 N N . GLN A 1 306 ? -8.414 -6.762 -15.789 1 96.62 306 GLN A N 1
ATOM 2412 C CA . GLN A 1 306 ? -8.852 -5.391 -16.031 1 96.62 306 GLN A CA 1
ATOM 2413 C C . GLN A 1 306 ? -9.641 -4.848 -14.844 1 96.62 306 GLN A C 1
ATOM 2415 O O . GLN A 1 306 ? -9.461 -3.693 -14.453 1 96.62 306 GLN A O 1
ATOM 2420 N N . GLY A 1 307 ? -10.484 -5.672 -14.352 1 96.88 307 GLY A N 1
ATOM 2421 C CA . GLY A 1 307 ? -11.25 -5.266 -13.18 1 96.88 307 GLY A CA 1
ATOM 2422 C C . GLY A 1 307 ? -10.375 -4.934 -11.984 1 96.88 307 GLY A C 1
ATOM 2423 O O . GLY A 1 307 ? -10.609 -3.938 -11.297 1 96.88 307 GLY A O 1
ATOM 2424 N N . LEU A 1 308 ? -9.406 -5.727 -11.719 1 96.06 308 LEU A N 1
ATOM 2425 C CA . LEU A 1 308 ? -8.484 -5.496 -10.609 1 96.06 308 LEU A CA 1
ATOM 2426 C C . LEU A 1 308 ? -7.699 -4.207 -10.812 1 96.06 308 LEU A C 1
ATOM 2428 O O . LEU A 1 308 ? -7.484 -3.447 -9.859 1 96.06 308 LEU A O 1
ATOM 2432 N N . ASP A 1 309 ? -7.336 -3.955 -12.016 1 95.38 309 ASP A N 1
ATOM 2433 C CA . ASP A 1 309 ? -6.594 -2.738 -12.328 1 95.38 309 ASP A CA 1
ATOM 2434 C C . ASP A 1 309 ? -7.438 -1.495 -12.055 1 95.38 309 ASP A C 1
ATOM 2436 O O . ASP A 1 309 ? -6.953 -0.525 -11.469 1 95.38 309 ASP A O 1
ATOM 2440 N N . LEU A 1 310 ? -8.641 -1.566 -12.469 1 97.31 310 LEU A N 1
ATOM 2441 C CA . LEU A 1 310 ? -9.531 -0.431 -12.266 1 97.31 310 LEU A CA 1
ATOM 2442 C C . LEU A 1 310 ? -9.805 -0.215 -10.781 1 97.31 310 LEU A C 1
ATOM 2444 O O . LEU A 1 310 ? -9.836 0.924 -10.305 1 97.31 310 LEU A O 1
ATOM 2448 N N . LEU A 1 311 ? -10.039 -1.281 -10.109 1 97.25 311 LEU A N 1
ATOM 2449 C CA . LEU A 1 311 ? -10.281 -1.174 -8.68 1 97.25 311 LEU A CA 1
ATOM 2450 C C . LEU A 1 311 ? -9.055 -0.62 -7.957 1 97.25 311 LEU A C 1
ATOM 2452 O O . LEU A 1 311 ? -9.18 0.224 -7.066 1 97.25 311 LEU A O 1
ATOM 2456 N N . ALA A 1 312 ? -7.887 -1.059 -8.344 1 96.5 312 ALA A N 1
ATOM 2457 C CA . ALA A 1 312 ? -6.645 -0.545 -7.766 1 96.5 312 ALA A CA 1
ATOM 2458 C C . ALA A 1 312 ? -6.516 0.958 -8 1 96.5 312 ALA A C 1
ATOM 2460 O O . ALA A 1 312 ? -6.129 1.7 -7.094 1 96.5 312 ALA A O 1
ATOM 2461 N N . LYS A 1 313 ? -6.859 1.402 -9.141 1 95.5 313 LYS A N 1
ATOM 2462 C CA . LYS A 1 313 ? -6.844 2.83 -9.445 1 95.5 313 LYS A CA 1
ATOM 2463 C C . LYS A 1 313 ? -7.824 3.592 -8.555 1 95.5 313 LYS A C 1
ATOM 2465 O O . LYS A 1 313 ? -7.543 4.715 -8.141 1 95.5 313 LYS A O 1
ATOM 2470 N N . GLY A 1 314 ? -8.938 2.965 -8.359 1 97.31 314 GLY A N 1
ATOM 2471 C CA . GLY A 1 314 ? -9.906 3.568 -7.465 1 97.31 314 GLY A CA 1
ATOM 2472 C C . GLY A 1 314 ? -9.375 3.756 -6.055 1 97.31 314 GLY A C 1
ATOM 2473 O O . GLY A 1 314 ? -9.547 4.82 -5.457 1 97.31 314 GLY A O 1
ATOM 2474 N N . VAL A 1 315 ? -8.727 2.77 -5.523 1 97.56 315 VAL A N 1
ATOM 2475 C CA . VAL A 1 315 ? -8.164 2.83 -4.176 1 97.56 315 VAL A CA 1
ATOM 2476 C C . VAL A 1 315 ? -7.031 3.848 -4.133 1 97.56 315 VAL A C 1
ATOM 2478 O O . VAL A 1 315 ? -6.918 4.617 -3.176 1 97.56 315 VAL A O 1
ATOM 2481 N N . ASP A 1 316 ? -6.211 3.883 -5.203 1 95.75 316 ASP A N 1
ATOM 2482 C CA . ASP A 1 316 ? -5.164 4.895 -5.305 1 95.75 316 ASP A CA 1
ATOM 2483 C C . ASP A 1 316 ? -5.758 6.301 -5.289 1 95.75 316 ASP A C 1
ATOM 2485 O O . ASP A 1 316 ? -5.203 7.207 -4.664 1 95.75 316 ASP A O 1
ATOM 2489 N N . GLY A 1 317 ? -6.852 6.398 -6.008 1 96.69 317 GLY A N 1
ATOM 2490 C CA . GLY A 1 317 ? -7.531 7.684 -6.02 1 96.69 317 GLY A CA 1
ATOM 2491 C C . GLY A 1 317 ? -8.023 8.109 -4.652 1 96.69 317 GLY A C 1
ATOM 2492 O O . GLY A 1 317 ? -7.898 9.273 -4.273 1 96.69 317 GLY A O 1
ATOM 2493 N N . LEU A 1 318 ? -8.578 7.188 -3.959 1 97.88 318 LEU A N 1
ATOM 2494 C CA . LEU A 1 318 ? -9.023 7.492 -2.602 1 97.88 318 LEU A CA 1
ATOM 2495 C C . LEU A 1 318 ? -7.844 7.895 -1.723 1 97.88 318 LEU A C 1
ATOM 2497 O O . LEU A 1 318 ? -7.914 8.891 -0.997 1 97.88 318 LEU A O 1
ATOM 2501 N N . PHE A 1 319 ? -6.773 7.156 -1.789 1 97.38 319 PHE A N 1
ATOM 2502 C CA . PHE A 1 319 ? -5.559 7.441 -1.036 1 97.38 319 PHE A CA 1
ATOM 2503 C C . PHE A 1 319 ? -5.09 8.875 -1.288 1 97.38 319 PHE A C 1
ATOM 2505 O O . PHE A 1 319 ? -4.812 9.617 -0.344 1 97.38 319 PHE A O 1
ATOM 2512 N N . LYS A 1 320 ? -5.109 9.297 -2.49 1 95.44 320 LYS A N 1
ATOM 2513 C CA . LYS A 1 320 ? -4.645 10.625 -2.881 1 95.44 320 LYS A CA 1
ATOM 2514 C C . LYS A 1 320 ? -5.574 11.711 -2.346 1 95.44 320 LYS A C 1
ATOM 2516 O O . LYS A 1 320 ? -5.113 12.727 -1.835 1 95.44 320 LYS A O 1
ATOM 2521 N N . VAL A 1 321 ? -6.805 11.438 -2.457 1 96.38 321 VAL A N 1
ATOM 2522 C CA . VAL A 1 321 ? -7.777 12.438 -2.018 1 96.38 321 VAL A CA 1
ATOM 2523 C C . VAL A 1 321 ? -7.652 12.648 -0.511 1 96.38 321 VAL A C 1
ATOM 2525 O O . VAL A 1 321 ? -7.73 13.781 -0.03 1 96.38 321 VAL A O 1
ATOM 2528 N N . ILE A 1 322 ? -7.457 11.578 0.223 1 96.19 322 ILE A N 1
ATOM 2529 C CA . ILE A 1 322 ? -7.32 11.68 1.672 1 96.19 322 ILE A CA 1
ATOM 2530 C C . ILE A 1 322 ? -6.059 12.469 2.014 1 96.19 322 ILE A C 1
ATOM 2532 O O . ILE A 1 322 ? -6.082 13.352 2.877 1 96.19 322 ILE A O 1
ATOM 2536 N N . LEU A 1 323 ? -5.016 12.227 1.315 1 94.56 323 LEU A N 1
ATOM 2537 C CA . LEU A 1 323 ? -3.762 12.93 1.569 1 94.56 323 LEU A CA 1
ATOM 2538 C C . LEU A 1 323 ? -3.893 14.414 1.236 1 94.56 323 LEU A C 1
ATOM 2540 O O . LEU A 1 323 ? -3.443 15.266 2.002 1 94.56 323 LEU A O 1
ATOM 2544 N N . ILE A 1 324 ? -4.5 14.688 0.145 1 93.44 324 ILE A N 1
ATOM 2545 C CA . ILE A 1 324 ? -4.707 16.078 -0.267 1 93.44 324 ILE A CA 1
ATOM 2546 C C . ILE A 1 324 ? -5.578 16.797 0.761 1 93.44 324 ILE A C 1
ATOM 2548 O O . ILE A 1 324 ? -5.305 17.938 1.118 1 93.44 324 ILE A O 1
ATOM 2552 N N . SER A 1 325 ? -6.57 16.109 1.16 1 92.31 325 SER A N 1
ATOM 2553 C CA . SER A 1 325 ? -7.469 16.703 2.148 1 92.31 325 SER A CA 1
ATOM 2554 C C . SER A 1 325 ? -6.73 17.016 3.445 1 92.31 325 SER A C 1
ATOM 2556 O O . SER A 1 325 ? -6.957 18.062 4.051 1 92.31 325 SER A O 1
ATOM 2558 N N . ARG A 1 326 ? -5.91 16.156 3.85 1 91 326 ARG A N 1
ATOM 2559 C CA . ARG A 1 326 ? -5.105 16.406 5.043 1 91 326 ARG A CA 1
ATOM 2560 C C . ARG A 1 326 ? -4.164 17.578 4.84 1 91 326 ARG A C 1
ATOM 2562 O O . ARG A 1 326 ? -3.979 18.406 5.742 1 91 326 ARG A O 1
ATOM 2569 N N . ASP A 1 327 ? -3.602 17.688 3.654 1 88.88 327 ASP A N 1
ATOM 2570 C CA . ASP A 1 327 ? -2.742 18.812 3.32 1 88.88 327 ASP A CA 1
ATOM 2571 C C . ASP A 1 327 ? -3.518 20.125 3.381 1 88.88 327 ASP A C 1
ATOM 2573 O O . ASP A 1 327 ? -3.043 21.109 3.963 1 88.88 327 ASP A O 1
ATOM 2577 N N . ASP A 1 328 ? -4.648 20.109 2.811 1 87.69 328 ASP A N 1
ATOM 2578 C CA . ASP A 1 328 ? -5.488 21.297 2.797 1 87.69 328 ASP A CA 1
ATOM 2579 C C . ASP A 1 328 ? -5.805 21.766 4.215 1 87.69 328 ASP A C 1
ATOM 2581 O O . ASP A 1 328 ? -5.879 22.969 4.477 1 87.69 328 ASP A O 1
ATOM 2585 N N . LEU A 1 329 ? -6.027 20.828 5.074 1 85.75 329 LEU A N 1
ATOM 2586 C CA . LEU A 1 329 ? -6.332 21.172 6.457 1 85.75 329 LEU A CA 1
ATOM 2587 C C . LEU A 1 329 ? -5.156 21.891 7.109 1 85.75 329 LEU A C 1
ATOM 2589 O O . LEU A 1 329 ? -5.348 22.859 7.848 1 85.75 329 LEU A O 1
ATOM 2593 N N . ILE A 1 330 ? -3.963 21.453 6.836 1 82.5 330 ILE A N 1
ATOM 2594 C CA . ILE A 1 330 ? -2.77 22.094 7.371 1 82.5 330 ILE A CA 1
ATOM 2595 C C . ILE A 1 330 ? -2.688 23.531 6.867 1 82.5 330 ILE A C 1
ATOM 2597 O O . ILE A 1 330 ? -2.438 24.469 7.645 1 82.5 330 ILE A O 1
ATOM 2601 N N . TYR A 1 331 ? -3.018 23.688 5.645 1 80.81 331 TYR A N 1
ATOM 2602 C CA . TYR A 1 331 ? -2.941 25.016 5.07 1 80.81 331 TYR A CA 1
ATOM 2603 C C . TYR A 1 331 ? -4.066 25.906 5.594 1 80.81 331 TYR A C 1
ATOM 2605 O O . TYR A 1 331 ? -3.887 27.109 5.758 1 80.81 331 TYR A O 1
ATOM 2613 N N . ALA A 1 332 ? -5.16 25.328 5.82 1 79.38 332 ALA A N 1
ATOM 2614 C CA . ALA A 1 332 ? -6.273 26.094 6.383 1 79.38 332 ALA A CA 1
ATOM 2615 C C . ALA A 1 332 ? -5.949 26.578 7.789 1 79.38 332 ALA A C 1
ATOM 2617 O O . ALA A 1 332 ? -6.355 27.672 8.18 1 79.38 332 ALA A O 1
ATOM 2618 N N . VAL A 1 333 ? -5.246 25.766 8.492 1 77.06 333 VAL A N 1
ATOM 2619 C CA . VAL A 1 333 ? -4.887 26.125 9.859 1 77.06 333 VAL A CA 1
ATOM 2620 C C . VAL A 1 333 ? -3.783 27.172 9.836 1 77.06 333 VAL A C 1
ATOM 2622 O O . VAL A 1 333 ? -3.732 28.047 10.711 1 77.06 333 VAL A O 1
ATOM 2625 N N . LEU A 1 334 ? -2.916 27.203 8.883 1 74.69 334 LEU A N 1
ATOM 2626 C CA . LEU A 1 334 ? -1.817 28.156 8.75 1 74.69 334 LEU A CA 1
ATOM 2627 C C . LEU A 1 334 ? -2.332 29.516 8.312 1 74.69 334 LEU A C 1
ATOM 2629 O O . LEU A 1 334 ? -1.762 30.547 8.68 1 74.69 334 LEU A O 1
ATOM 2633 N N . SER A 1 335 ? -3.146 29.641 7.441 1 65.94 335 SER A N 1
ATOM 2634 C CA . SER A 1 335 ? -3.701 30.906 6.984 1 65.94 335 SER A CA 1
ATOM 2635 C C . SER A 1 335 ? -5.129 31.109 7.484 1 65.94 335 SER A C 1
ATOM 2637 O O . SER A 1 335 ? -6.082 31.031 6.703 1 65.94 335 SER A O 1
ATOM 2639 N N . PRO A 1 336 ? -5.242 31.344 8.898 1 54.59 336 PRO A N 1
ATOM 2640 C CA . PRO A 1 336 ? -6.629 31.531 9.32 1 54.59 336 PRO A CA 1
ATOM 2641 C C . PRO A 1 336 ? -7.297 32.719 8.641 1 54.59 336 PRO A C 1
ATOM 2643 O O . PRO A 1 336 ? -6.629 33.719 8.32 1 54.59 336 PRO A O 1
ATOM 2646 N N . SER A 1 337 ? -8.047 32.75 7.781 1 46.66 337 SER A N 1
ATOM 2647 C CA . SER A 1 337 ? -8.789 33.906 7.332 1 46.66 337 SER A CA 1
ATOM 2648 C C . SER A 1 337 ? -8.992 34.906 8.469 1 46.66 337 SER A C 1
ATOM 2650 O O . SER A 1 337 ? -9.445 34.531 9.547 1 46.66 337 SER A O 1
ATOM 2652 N N . ASN A 1 338 ? -8.141 36.031 8.664 1 38.28 338 ASN A N 1
ATOM 2653 C CA . ASN A 1 338 ? -8.508 37.281 9.32 1 38.28 338 ASN A CA 1
ATOM 2654 C C . ASN A 1 338 ? -9.961 37.688 9.031 1 38.28 338 ASN A C 1
ATOM 2656 O O . ASN A 1 338 ? -10.242 38.375 8.07 1 38.28 338 ASN A O 1
ATOM 2660 N N . PHE A 1 339 ? -10.953 37.062 8.961 1 31.39 339 PHE A N 1
ATOM 2661 C CA . PHE A 1 339 ? -12.18 37.844 9.023 1 31.39 339 PHE A CA 1
ATOM 2662 C C . PHE A 1 339 ? -12.297 38.562 10.359 1 31.39 339 PHE A C 1
ATOM 2664 O O . PHE A 1 339 ? -12.602 37.938 11.383 1 31.39 339 PHE A O 1
ATOM 2671 N N . SER A 1 340 ? -11.414 39.562 10.734 1 27.48 340 SER A N 1
ATOM 2672 C CA . SER A 1 340 ? -12.008 40.75 11.336 1 27.48 340 SER A CA 1
ATOM 2673 C C . SER A 1 340 ? -13.172 41.281 10.5 1 27.48 340 SER A C 1
ATOM 2675 O O . SER A 1 340 ? -13.141 41.219 9.266 1 27.48 340 SER A O 1
ATOM 2677 N N . MET B 1 1 ? 30.938 19.016 -57.25 1 24.66 1 MET B N 1
ATOM 2678 C CA . MET B 1 1 ? 31.109 20.359 -56.719 1 24.66 1 MET B CA 1
ATOM 2679 C C . MET B 1 1 ? 30.562 20.453 -55.312 1 24.66 1 MET B C 1
ATOM 2681 O O . MET B 1 1 ? 29.438 20 -55.031 1 24.66 1 MET B O 1
ATOM 2685 N N . SER B 1 2 ? 31.531 20.641 -54.219 1 24.59 2 SER B N 1
ATOM 2686 C CA . SER B 1 2 ? 31.625 20.344 -52.812 1 24.59 2 SER B CA 1
ATOM 2687 C C . SER B 1 2 ? 30.812 21.344 -51.969 1 24.59 2 SER B C 1
ATOM 2689 O O . SER B 1 2 ? 31.109 22.531 -51.969 1 24.59 2 SER B O 1
ATOM 2691 N N . ARG B 1 3 ? 29.484 21.312 -52.062 1 31.56 3 ARG B N 1
ATOM 2692 C CA . ARG B 1 3 ? 28.703 22.422 -51.5 1 31.56 3 ARG B CA 1
ATOM 2693 C C . ARG B 1 3 ? 29.094 22.703 -50.062 1 31.56 3 ARG B C 1
ATOM 2695 O O . ARG B 1 3 ? 29.172 21.797 -49.25 1 31.56 3 ARG B O 1
ATOM 2702 N N . PRO B 1 4 ? 29.766 23.812 -49.812 1 30.59 4 PRO B N 1
ATOM 2703 C CA . PRO B 1 4 ? 30.469 24.25 -48.594 1 30.59 4 PRO B CA 1
ATOM 2704 C C . PRO B 1 4 ? 29.562 24.25 -47.375 1 30.59 4 PRO B C 1
ATOM 2706 O O . PRO B 1 4 ? 28.344 24.391 -47.469 1 30.59 4 PRO B O 1
ATOM 2709 N N . LEU B 1 5 ? 30.031 23.625 -46.25 1 30.02 5 LEU B N 1
ATOM 2710 C CA . LEU B 1 5 ? 29.562 23.297 -44.906 1 30.02 5 LEU B CA 1
ATOM 2711 C C . LEU B 1 5 ? 29.219 24.562 -44.125 1 30.02 5 LEU B C 1
ATOM 2713 O O . LEU B 1 5 ? 30.062 25.438 -43.969 1 30.02 5 LEU B O 1
ATOM 2717 N N . ASP B 1 6 ? 28.016 25.047 -44.312 1 29.72 6 ASP B N 1
ATOM 2718 C CA . ASP B 1 6 ? 27.578 26.328 -43.781 1 29.72 6 ASP B CA 1
ATOM 2719 C C . ASP B 1 6 ? 27.953 26.453 -42.312 1 29.72 6 ASP B C 1
ATOM 2721 O O . ASP B 1 6 ? 27.734 25.547 -41.531 1 29.72 6 ASP B O 1
ATOM 2725 N N . ALA B 1 7 ? 28.922 27.328 -41.969 1 27.69 7 ALA B N 1
ATOM 2726 C CA . ALA B 1 7 ? 29.609 27.781 -40.75 1 27.69 7 ALA B CA 1
ATOM 2727 C C . ALA B 1 7 ? 28.625 28.25 -39.719 1 27.69 7 ALA B C 1
ATOM 2729 O O . ALA B 1 7 ? 27.828 29.172 -39.969 1 27.69 7 ALA B O 1
ATOM 2730 N N . HIS B 1 8 ? 28.031 27.344 -38.969 1 28.97 8 HIS B N 1
ATOM 2731 C CA . HIS B 1 8 ? 27.062 27.578 -37.906 1 28.97 8 HIS B CA 1
ATOM 2732 C C . HIS B 1 8 ? 27.578 28.625 -36.938 1 28.97 8 HIS B C 1
ATOM 2734 O O . HIS B 1 8 ? 28.703 28.531 -36.438 1 28.97 8 HIS B O 1
ATOM 2740 N N . PRO B 1 9 ? 27.219 29.875 -37.094 1 27.22 9 PRO B N 1
ATOM 2741 C CA . PRO B 1 9 ? 27.844 30.953 -36.312 1 27.22 9 PRO B CA 1
ATOM 2742 C C . PRO B 1 9 ? 27.953 30.609 -34.844 1 27.22 9 PRO B C 1
ATOM 2744 O O . PRO B 1 9 ? 27.156 29.828 -34.312 1 27.22 9 PRO B O 1
ATOM 2747 N N . ALA B 1 10 ? 29.125 30.797 -34.219 1 27.64 10 ALA B N 1
ATOM 2748 C CA . ALA B 1 10 ? 29.672 30.688 -32.875 1 27.64 10 ALA B CA 1
ATOM 2749 C C . ALA B 1 10 ? 28.906 31.578 -31.906 1 27.64 10 ALA B C 1
ATOM 2751 O O . ALA B 1 10 ? 28.922 32.812 -32.031 1 27.64 10 ALA B O 1
ATOM 2752 N N . ARG B 1 11 ? 27.672 31.234 -31.562 1 28.36 11 ARG B N 1
ATOM 2753 C CA . ARG B 1 11 ? 26.984 32.125 -30.641 1 28.36 11 ARG B CA 1
ATOM 2754 C C . ARG B 1 11 ? 27.875 32.5 -29.453 1 28.36 11 ARG B C 1
ATOM 2756 O O . ARG B 1 11 ? 28.531 31.641 -28.875 1 28.36 11 ARG B O 1
ATOM 2763 N N . SER B 1 12 ? 28.438 33.656 -29.469 1 23.06 12 SER B N 1
ATOM 2764 C CA . SER B 1 12 ? 29.281 34.312 -28.484 1 23.06 12 SER B CA 1
ATOM 2765 C C . SER B 1 12 ? 28.766 34.125 -27.062 1 23.06 12 SER B C 1
ATOM 2767 O O . SER B 1 12 ? 27.562 34.188 -26.812 1 23.06 12 SER B O 1
ATOM 2769 N N . PHE B 1 13 ? 29.469 33.344 -26.266 1 25.14 13 PHE B N 1
ATOM 2770 C CA . PHE B 1 13 ? 29.438 32.938 -24.859 1 25.14 13 PHE B CA 1
ATOM 2771 C C . PHE B 1 13 ? 29.484 34.188 -23.969 1 25.14 13 PHE B C 1
ATOM 2773 O O . PHE B 1 13 ? 30.531 34.812 -23.844 1 25.14 13 PHE B O 1
ATOM 2780 N N . PHE B 1 14 ? 28.516 35.125 -24.125 1 23.73 14 PHE B N 1
ATOM 2781 C CA . PHE B 1 14 ? 28.609 36.312 -23.281 1 23.73 14 PHE B CA 1
ATOM 2782 C C . PHE B 1 14 ? 28.953 35.906 -21.844 1 23.73 14 PHE B C 1
ATOM 2784 O O . PHE B 1 14 ? 28.312 35.031 -21.266 1 23.73 14 PHE B O 1
ATOM 2791 N N . SER B 1 15 ? 30.172 36.062 -21.391 1 25.81 15 SER B N 1
ATOM 2792 C CA . SER B 1 15 ? 30.859 35.969 -20.109 1 25.81 15 SER B CA 1
ATOM 2793 C C . SER B 1 15 ? 30.172 36.812 -19.047 1 25.81 15 SER B C 1
ATOM 2795 O O . SER B 1 15 ? 30.297 38.062 -19.062 1 25.81 15 SER B O 1
ATOM 2797 N N . PHE B 1 16 ? 28.875 36.781 -18.875 1 26.33 16 PHE B N 1
ATOM 2798 C CA . PHE B 1 16 ? 28.359 37.719 -17.875 1 26.33 16 PHE B CA 1
ATOM 2799 C C . PHE B 1 16 ? 29.188 37.656 -16.594 1 26.33 16 PHE B C 1
ATOM 2801 O O . PHE B 1 16 ? 29.391 36.594 -16.031 1 26.33 16 PHE B O 1
ATOM 2808 N N . GLY B 1 17 ? 30.188 38.438 -16.422 1 26.48 17 GLY B N 1
ATOM 2809 C CA . GLY B 1 17 ? 31.031 38.812 -15.289 1 26.48 17 GLY B CA 1
ATOM 2810 C C . GLY B 1 17 ? 30.25 38.875 -13.984 1 26.48 17 GLY B C 1
ATOM 2811 O O . GLY B 1 17 ? 29.062 39.188 -13.969 1 26.48 17 GLY B O 1
ATOM 2812 N N . ASN B 1 18 ? 30.641 38.031 -13 1 27.36 18 ASN B N 1
ATOM 2813 C CA . ASN B 1 18 ? 30.281 37.656 -11.641 1 27.36 18 ASN B CA 1
ATOM 2814 C C . ASN B 1 18 ? 30.203 38.875 -10.727 1 27.36 18 ASN B C 1
ATOM 2816 O O . ASN B 1 18 ? 30.984 39 -9.781 1 27.36 18 ASN B O 1
ATOM 2820 N N . THR B 1 19 ? 29.984 40.094 -11.18 1 26.39 19 THR B N 1
ATOM 2821 C CA . THR B 1 19 ? 30.234 41.25 -10.336 1 26.39 19 THR B CA 1
ATOM 2822 C C . THR B 1 19 ? 29.328 41.219 -9.102 1 26.39 19 THR B C 1
ATOM 2824 O O . THR B 1 19 ? 29.328 42.188 -8.312 1 26.39 19 THR B O 1
ATOM 2827 N N . PHE B 1 20 ? 28.203 40.594 -9.203 1 28.2 20 PHE B N 1
ATOM 2828 C CA . PHE B 1 20 ? 27.344 40.969 -8.094 1 28.2 20 PHE B CA 1
ATOM 2829 C C . PHE B 1 20 ? 28 40.625 -6.758 1 28.2 20 PHE B C 1
ATOM 2831 O O . PHE B 1 20 ? 28.188 39.469 -6.43 1 28.2 20 PHE B O 1
ATOM 2838 N N . ARG B 1 21 ? 28.828 41.5 -6.258 1 30.97 21 ARG B N 1
ATOM 2839 C CA . ARG B 1 21 ? 29.406 41.5 -4.918 1 30.97 21 ARG B CA 1
ATOM 2840 C C . ARG B 1 21 ? 28.328 41.25 -3.863 1 30.97 21 ARG B C 1
ATOM 2842 O O . ARG B 1 21 ? 27.5 42.125 -3.611 1 30.97 21 ARG B O 1
ATOM 2849 N N . VAL B 1 22 ? 27.641 40.219 -3.898 1 32.56 22 VAL B N 1
ATOM 2850 C CA . VAL B 1 22 ? 26.656 40.031 -2.848 1 32.56 22 VAL B CA 1
ATOM 2851 C C . VAL B 1 22 ? 27.234 40.469 -1.502 1 32.56 22 VAL B C 1
ATOM 2853 O O . VAL B 1 22 ? 28.234 39.938 -1.049 1 32.56 22 VAL B O 1
ATOM 2856 N N . ILE B 1 23 ? 27.219 41.656 -1.143 1 31.94 23 ILE B N 1
ATOM 2857 C CA . ILE B 1 23 ? 27.469 42.094 0.225 1 31.94 23 ILE B CA 1
ATOM 2858 C C . ILE B 1 23 ? 26.719 41.188 1.203 1 31.94 23 ILE B C 1
ATOM 2860 O O . ILE B 1 23 ? 25.484 41.094 1.156 1 31.94 23 ILE B O 1
ATOM 2864 N N . ALA B 1 24 ? 27.328 40.125 1.599 1 36.44 24 ALA B N 1
ATOM 2865 C CA . ALA B 1 24 ? 26.844 39.25 2.66 1 36.44 24 ALA B CA 1
ATOM 2866 C C . ALA B 1 24 ? 26.234 40.062 3.807 1 36.44 24 ALA B C 1
ATOM 2868 O O . ALA B 1 24 ? 26.938 40.812 4.461 1 36.44 24 ALA B O 1
ATOM 2869 N N . PRO B 1 25 ? 25.016 40.594 3.643 1 34.44 25 PRO B N 1
ATOM 2870 C CA . PRO B 1 25 ? 24.641 41.375 4.82 1 34.44 25 PRO B CA 1
ATOM 2871 C C . PRO B 1 25 ? 25.156 40.781 6.121 1 34.44 25 PRO B C 1
ATOM 2873 O O . PRO B 1 25 ? 25.5 39.594 6.16 1 34.44 25 PRO B O 1
ATOM 2876 N N . LYS B 1 26 ? 25.312 41.5 7.273 1 38.62 26 LYS B N 1
ATOM 2877 C CA . LYS B 1 26 ? 25.719 41.031 8.602 1 38.62 26 LYS B CA 1
ATOM 2878 C C . LYS B 1 26 ? 25.016 39.719 8.953 1 38.62 26 LYS B C 1
ATOM 2880 O O . LYS B 1 26 ? 23.797 39.688 9.109 1 38.62 26 LYS B O 1
ATOM 2885 N N . GLY B 1 27 ? 25.047 38.625 8.359 1 40.91 27 GLY B N 1
ATOM 2886 C CA . GLY B 1 27 ? 24.484 37.281 8.359 1 40.91 27 GLY B CA 1
ATOM 2887 C C . GLY B 1 27 ? 24.078 36.812 9.734 1 40.91 27 GLY B C 1
ATOM 2888 O O . GLY B 1 27 ? 24.875 36.844 10.68 1 40.91 27 GLY B O 1
ATOM 2889 N N . SER B 1 28 ? 22.953 37.125 10.219 1 45.31 28 SER B N 1
ATOM 2890 C CA . SER B 1 28 ? 22.422 36.75 11.523 1 45.31 28 SER B CA 1
ATOM 2891 C C . SER B 1 28 ? 22.969 35.406 12 1 45.31 28 SER B C 1
ATOM 2893 O O . SER B 1 28 ? 22.797 34.406 11.328 1 45.31 28 SER B O 1
ATOM 2895 N N . ARG B 1 29 ? 24.062 35.25 12.516 1 52.59 29 ARG B N 1
ATOM 2896 C CA . ARG B 1 29 ? 24.812 34.156 13.109 1 52.59 29 ARG B CA 1
ATOM 2897 C C . ARG B 1 29 ? 23.875 33.188 13.828 1 52.59 29 ARG B C 1
ATOM 2899 O O . ARG B 1 29 ? 23.109 33.594 14.695 1 52.59 29 ARG B O 1
ATOM 2906 N N . MET B 1 30 ? 23.453 32.031 13.227 1 65.19 30 MET B N 1
ATOM 2907 C CA . MET B 1 30 ? 22.766 30.938 13.906 1 65.19 30 MET B CA 1
ATOM 2908 C C . MET B 1 30 ? 23.266 30.781 15.344 1 65.19 30 MET B C 1
ATOM 2910 O O . MET B 1 30 ? 24.469 30.781 15.586 1 65.19 30 MET B O 1
ATOM 2914 N N . SER B 1 31 ? 22.406 31 16.281 1 80.69 31 SER B N 1
ATOM 2915 C CA . SER B 1 31 ? 22.75 30.828 17.688 1 80.69 31 SER B CA 1
ATOM 2916 C C . SER B 1 31 ? 23.469 29.5 17.922 1 80.69 31 SER B C 1
ATOM 2918 O O . SER B 1 31 ? 23.344 28.562 17.109 1 80.69 31 SER B O 1
ATOM 2920 N N . LEU B 1 32 ? 24.359 29.531 18.781 1 85.75 32 LEU B N 1
ATOM 2921 C CA . LEU B 1 32 ? 25.109 28.344 19.156 1 85.75 32 LEU B CA 1
ATOM 2922 C C . LEU B 1 32 ? 24.172 27.172 19.422 1 85.75 32 LEU B C 1
ATOM 2924 O O . LEU B 1 32 ? 24.516 26.016 19.141 1 85.75 32 LEU B O 1
ATOM 2928 N N . GLN B 1 33 ? 23.047 27.484 19.906 1 89.56 33 GLN B N 1
ATOM 2929 C CA . GLN B 1 33 ? 22.062 26.438 20.203 1 89.56 33 GLN B CA 1
ATOM 2930 C C . GLN B 1 33 ? 21.516 25.812 18.922 1 89.56 33 GLN B C 1
ATOM 2932 O O . GLN B 1 33 ? 21.359 24.594 18.844 1 89.56 33 GLN B O 1
ATOM 2937 N N . LEU B 1 34 ? 21.266 26.594 17.984 1 91.69 34 LEU B N 1
ATOM 2938 C CA . LEU B 1 34 ? 20.75 26.109 16.703 1 91.69 34 LEU B CA 1
ATOM 2939 C C . LEU B 1 34 ? 21.812 25.281 15.977 1 91.69 34 LEU B C 1
ATOM 2941 O O . LEU B 1 34 ? 21.5 24.234 15.398 1 91.69 34 LEU B O 1
ATOM 2945 N N . LEU B 1 35 ? 22.984 25.75 16.078 1 91.94 35 LEU B N 1
ATOM 2946 C CA . LEU B 1 35 ? 24.094 25.031 15.461 1 91.94 35 LEU B CA 1
ATOM 2947 C C . LEU B 1 35 ? 24.266 23.656 16.109 1 91.94 35 LEU B C 1
ATOM 2949 O O . LEU B 1 35 ? 24.547 22.672 15.43 1 91.94 35 LEU B O 1
ATOM 2953 N N . ALA B 1 36 ? 24.109 23.609 17.391 1 94.38 36 ALA B N 1
ATOM 2954 C CA . ALA B 1 36 ? 24.25 22.359 18.109 1 94.38 36 ALA B CA 1
ATOM 2955 C C . ALA B 1 36 ? 23.172 21.359 17.688 1 94.38 36 ALA B C 1
ATOM 2957 O O . ALA B 1 36 ? 23.453 20.172 17.531 1 94.38 36 ALA B O 1
ATOM 2958 N N . LEU B 1 37 ? 22 21.812 17.531 1 94.75 37 LEU B N 1
ATOM 2959 C CA . LEU B 1 37 ? 20.891 20.969 17.094 1 94.75 37 LEU B CA 1
ATOM 2960 C C . LEU B 1 37 ? 21.172 20.391 15.703 1 94.75 37 LEU B C 1
ATOM 2962 O O . LEU B 1 37 ? 20.969 19.188 15.477 1 94.75 37 LEU B O 1
ATOM 2966 N N . LEU B 1 38 ? 21.625 21.234 14.859 1 95.38 38 LEU B N 1
ATOM 2967 C CA . LEU B 1 38 ? 21.922 20.797 13.5 1 95.38 38 LEU B CA 1
ATOM 2968 C C . LEU B 1 38 ? 23.062 19.797 13.492 1 95.38 38 LEU B C 1
ATOM 2970 O O . LEU B 1 38 ? 23 18.766 12.82 1 95.38 38 LEU B O 1
ATOM 2974 N N . GLN B 1 39 ? 24.047 20.109 14.242 1 96.12 39 GLN B N 1
ATOM 2975 C CA . GLN B 1 39 ? 25.219 19.234 14.305 1 96.12 39 GLN B CA 1
ATOM 2976 C C . GLN B 1 39 ? 24.859 17.859 14.859 1 96.12 39 GLN B C 1
ATOM 2978 O O . GLN B 1 39 ? 25.375 16.844 14.398 1 96.12 39 GLN B O 1
ATOM 2983 N N . ALA B 1 40 ? 24.031 17.812 15.812 1 96.88 40 ALA B N 1
ATOM 2984 C CA . ALA B 1 40 ? 23.594 16.547 16.375 1 96.88 40 ALA B CA 1
ATOM 2985 C C . ALA B 1 40 ? 22.812 15.734 15.344 1 96.88 40 ALA B C 1
ATOM 2987 O O . ALA B 1 40 ? 23 14.523 15.227 1 96.88 40 ALA B O 1
ATOM 2988 N N . PHE B 1 41 ? 22 16.391 14.68 1 97.56 41 PHE B N 1
ATOM 2989 C CA . PHE B 1 41 ? 21.234 15.727 13.633 1 97.56 41 PHE B CA 1
ATOM 2990 C C . PHE B 1 41 ? 22.156 15.125 12.578 1 97.56 41 PHE B C 1
ATOM 2992 O O . PHE B 1 41 ? 22.016 13.961 12.211 1 97.56 41 PHE B O 1
ATOM 2999 N N . GLU B 1 42 ? 23.016 15.922 12.109 1 97.56 42 GLU B N 1
ATOM 3000 C CA . GLU B 1 42 ? 23.906 15.516 11.031 1 97.56 42 GLU B CA 1
ATOM 3001 C C . GLU B 1 42 ? 24.844 14.398 11.484 1 97.56 42 GLU B C 1
ATOM 3003 O O . GLU B 1 42 ? 25.203 13.523 10.688 1 97.56 42 GLU B O 1
ATOM 3008 N N . ALA B 1 43 ? 25.203 14.438 12.703 1 97.81 43 ALA B N 1
ATOM 3009 C CA . ALA B 1 43 ? 26.062 13.375 13.234 1 97.81 43 ALA B CA 1
ATOM 3010 C C . ALA B 1 43 ? 25.328 12.031 13.234 1 97.81 43 ALA B C 1
ATOM 3012 O O . ALA B 1 43 ? 25.906 11 12.883 1 97.81 43 ALA B O 1
ATOM 3013 N N . ARG B 1 44 ? 24.094 11.984 13.625 1 98.06 44 ARG B N 1
ATOM 3014 C CA . ARG B 1 44 ? 23.297 10.766 13.609 1 98.06 44 ARG B CA 1
ATOM 3015 C C . ARG B 1 44 ? 23.094 10.266 12.18 1 98.06 44 ARG B C 1
ATOM 3017 O O . ARG B 1 44 ? 23.141 9.062 11.93 1 98.06 44 ARG B O 1
ATOM 3024 N N . LEU B 1 45 ? 22.891 11.219 11.297 1 97.94 45 LEU B N 1
ATOM 3025 C CA . LEU B 1 45 ? 22.719 10.859 9.898 1 97.94 45 LEU B CA 1
ATOM 3026 C C . LEU B 1 45 ? 23.984 10.18 9.359 1 97.94 45 LEU B C 1
ATOM 3028 O O . LEU B 1 45 ? 23.906 9.133 8.719 1 97.94 45 LEU B O 1
ATOM 3032 N N . ALA B 1 46 ? 25.078 10.766 9.672 1 97.62 46 ALA B N 1
ATOM 3033 C CA . ALA B 1 46 ? 26.344 10.195 9.234 1 97.62 46 ALA B CA 1
ATOM 3034 C C . ALA B 1 46 ? 26.547 8.805 9.82 1 97.62 46 ALA B C 1
ATOM 3036 O O . ALA B 1 46 ? 27 7.891 9.125 1 97.62 46 ALA B O 1
ATOM 3037 N N . GLU B 1 47 ? 26.25 8.656 11.023 1 97.12 47 GLU B N 1
ATOM 3038 C CA . GLU B 1 47 ? 26.406 7.371 11.695 1 97.12 47 GLU B CA 1
ATOM 3039 C C . GLU B 1 47 ? 25.531 6.301 11.047 1 97.12 47 GLU B C 1
ATOM 3041 O O . GLU B 1 47 ? 25.969 5.168 10.844 1 97.12 47 GLU B O 1
ATOM 3046 N N . ARG B 1 48 ? 24.391 6.613 10.758 1 96.38 48 ARG B N 1
ATOM 3047 C CA . ARG B 1 48 ? 23.453 5.676 10.141 1 96.38 48 ARG B CA 1
ATOM 3048 C C . ARG B 1 48 ? 23.938 5.258 8.758 1 96.38 48 ARG B C 1
ATOM 3050 O O . ARG B 1 48 ? 23.828 4.086 8.383 1 96.38 48 ARG B O 1
ATOM 3057 N N . MET B 1 49 ? 24.438 6.191 8.008 1 95.44 49 MET B N 1
ATOM 3058 C CA . MET B 1 49 ? 24.969 5.871 6.691 1 95.44 49 MET B CA 1
ATOM 3059 C C . MET B 1 49 ? 26.188 4.957 6.812 1 95.44 49 MET B C 1
ATOM 3061 O O . MET B 1 49 ? 26.344 4.023 6.023 1 95.44 49 MET B O 1
ATOM 3065 N N . SER B 1 50 ? 26.922 5.184 7.824 1 94.69 50 SER B N 1
ATOM 3066 C CA . SER B 1 50 ? 28.109 4.355 8.055 1 94.69 50 SER B CA 1
ATOM 3067 C C . SER B 1 50 ? 27.703 2.941 8.469 1 94.69 50 SER B C 1
ATOM 3069 O O . SER B 1 50 ? 28.344 1.969 8.062 1 94.69 50 SER B O 1
ATOM 3071 N N . LYS B 1 51 ? 26.688 2.826 9.234 1 92.19 51 LYS B N 1
ATOM 3072 C CA . LYS B 1 51 ? 26.219 1.521 9.68 1 92.19 51 LYS B CA 1
ATOM 3073 C C . LYS B 1 51 ? 25.781 0.66 8.5 1 92.19 51 LYS B C 1
ATOM 3075 O O . LYS B 1 51 ? 25.953 -0.562 8.523 1 92.19 51 LYS B O 1
ATOM 3080 N N . LEU B 1 52 ? 25.297 1.283 7.461 1 92.25 52 LEU B N 1
ATOM 3081 C CA . LEU B 1 52 ? 24.828 0.557 6.285 1 92.25 52 LEU B CA 1
ATOM 3082 C C . LEU B 1 52 ? 26.016 0.111 5.422 1 92.25 52 LEU B C 1
ATOM 3084 O O . LEU B 1 52 ? 25.875 -0.823 4.625 1 92.25 52 LEU B O 1
ATOM 3088 N N . THR B 1 53 ? 27.078 0.816 5.547 1 88.06 53 THR B N 1
ATOM 3089 C CA . THR B 1 53 ? 28.281 0.5 4.762 1 88.06 53 THR B CA 1
ATOM 3090 C C . THR B 1 53 ? 28.984 -0.728 5.324 1 88.06 53 THR B C 1
ATOM 3092 O O . THR B 1 53 ? 29.531 -1.533 4.574 1 88.06 53 THR B O 1
ATOM 3095 N N . PHE B 1 54 ? 29.078 -0.873 6.59 1 69.06 54 PHE B N 1
ATOM 3096 C CA . PHE B 1 54 ? 29.938 -1.837 7.262 1 69.06 54 PHE B CA 1
ATOM 3097 C C . PHE B 1 54 ? 29.328 -3.232 7.219 1 69.06 54 PHE B C 1
ATOM 3099 O O . PHE B 1 54 ? 29.984 -4.211 7.594 1 69.06 54 PHE B O 1
ATOM 3106 N N . LYS B 1 55 ? 28.312 -3.357 6.637 1 63.34 55 LYS B N 1
ATOM 3107 C CA . LYS B 1 55 ? 27.828 -4.73 6.547 1 63.34 55 LYS B CA 1
ATOM 3108 C C . LYS B 1 55 ? 28.609 -5.516 5.488 1 63.34 55 LYS B C 1
ATOM 3110 O O . LYS B 1 55 ? 29.094 -4.941 4.516 1 63.34 55 LYS B O 1
ATOM 3115 N N . SER B 1 56 ? 28.984 -6.668 5.863 1 61.84 56 SER B N 1
ATOM 3116 C CA . SER B 1 56 ? 29.734 -7.527 4.961 1 61.84 56 SER B CA 1
ATOM 3117 C C . SER B 1 56 ? 29.188 -7.457 3.539 1 61.84 56 SER B C 1
ATOM 3119 O O . SER B 1 56 ? 27.984 -7.254 3.344 1 61.84 56 SER B O 1
ATOM 3121 N N . LYS B 1 57 ? 30.125 -7.344 2.662 1 65.06 57 LYS B N 1
ATOM 3122 C CA . LYS B 1 57 ? 29.812 -7.387 1.239 1 65.06 57 LYS B CA 1
ATOM 3123 C C . LYS B 1 57 ? 28.75 -8.453 0.947 1 65.06 57 LYS B C 1
ATOM 3125 O O . LYS B 1 57 ? 27.922 -8.281 0.058 1 65.06 57 LYS B O 1
ATOM 3130 N N . ASP B 1 58 ? 28.812 -9.383 1.798 1 73.81 58 ASP B N 1
ATOM 3131 C CA . ASP B 1 58 ? 27.938 -10.523 1.523 1 73.81 58 ASP B CA 1
ATOM 3132 C C . ASP B 1 58 ? 26.516 -10.25 1.983 1 73.81 58 ASP B C 1
ATOM 3134 O O . ASP B 1 58 ? 25.578 -10.945 1.581 1 73.81 58 ASP B O 1
ATOM 3138 N N . GLU B 1 59 ? 26.469 -9.188 2.633 1 83.62 59 GLU B N 1
ATOM 3139 C CA . GLU B 1 59 ? 25.141 -8.938 3.17 1 83.62 59 GLU B CA 1
ATOM 3140 C C . GLU B 1 59 ? 24.469 -7.758 2.473 1 83.62 59 GLU B C 1
ATOM 3142 O O . GLU B 1 59 ? 23.266 -7.527 2.645 1 83.62 59 GLU B O 1
ATOM 3147 N N . ILE B 1 60 ? 25.281 -7.223 1.626 1 84.44 60 ILE B N 1
ATOM 3148 C CA . ILE B 1 60 ? 24.75 -6.066 0.921 1 84.44 60 ILE B CA 1
ATOM 3149 C C . ILE B 1 60 ? 23.625 -6.512 -0.009 1 84.44 60 ILE B C 1
ATOM 3151 O O . ILE B 1 60 ? 23.766 -7.496 -0.738 1 84.44 60 ILE B O 1
ATOM 3155 N N . LEU B 1 61 ? 22.531 -5.938 0.12 1 87.75 61 LEU B N 1
ATOM 3156 C CA . LEU B 1 61 ? 21.344 -6.164 -0.693 1 87.75 61 LEU B CA 1
ATOM 3157 C C . LEU B 1 61 ? 20.641 -7.457 -0.288 1 87.75 61 LEU B C 1
ATOM 3159 O O . LEU B 1 61 ? 19.922 -8.062 -1.089 1 87.75 61 LEU B O 1
ATOM 3163 N N . SER B 1 62 ? 20.984 -7.941 0.858 1 94.06 62 SER B N 1
ATOM 3164 C CA . SER B 1 62 ? 20.109 -8.93 1.489 1 94.06 62 SER B CA 1
ATOM 3165 C C . SER B 1 62 ? 18.844 -8.281 2.043 1 94.06 62 SER B C 1
ATOM 3167 O O . SER B 1 62 ? 18.781 -7.059 2.201 1 94.06 62 SER B O 1
ATOM 3169 N N . LEU B 1 63 ? 17.906 -9.078 2.305 1 95.69 63 LEU B N 1
ATOM 3170 C CA . LEU B 1 63 ? 16.688 -8.555 2.9 1 95.69 63 LEU B CA 1
ATOM 3171 C C . LEU B 1 63 ? 16.953 -7.988 4.289 1 95.69 63 LEU B C 1
ATOM 3173 O O . LEU B 1 63 ? 16.312 -7.02 4.703 1 95.69 63 LEU B O 1
ATOM 3177 N N . SER B 1 64 ? 17.938 -8.57 4.977 1 94.38 64 SER B N 1
ATOM 3178 C CA . SER B 1 64 ? 18.328 -8.047 6.281 1 94.38 64 SER B CA 1
ATOM 3179 C C . SER B 1 64 ? 18.953 -6.66 6.156 1 94.38 64 SER B C 1
ATOM 3181 O O . SER B 1 64 ? 18.641 -5.766 6.945 1 94.38 64 SER B O 1
ATOM 3183 N N . TRP B 1 65 ? 19.766 -6.488 5.215 1 95.5 65 TRP B N 1
ATOM 3184 C CA . TRP B 1 65 ? 20.359 -5.184 4.957 1 95.5 65 TRP B CA 1
ATOM 3185 C C . TRP B 1 65 ? 19.297 -4.156 4.602 1 95.5 65 TRP B C 1
ATOM 3187 O O . TRP B 1 65 ? 19.297 -3.035 5.113 1 95.5 65 TRP B O 1
ATOM 3197 N N . MET B 1 66 ? 18.422 -4.539 3.725 1 95.88 66 MET B N 1
ATOM 3198 C CA . MET B 1 66 ? 17.344 -3.641 3.301 1 95.88 66 MET B CA 1
ATOM 3199 C C . MET B 1 66 ? 16.469 -3.258 4.48 1 95.88 66 MET B C 1
ATOM 3201 O O . MET B 1 66 ? 16.031 -2.109 4.59 1 95.88 66 MET B O 1
ATOM 3205 N N . THR B 1 67 ? 16.188 -4.23 5.301 1 96.62 67 THR B N 1
ATOM 3206 C CA . THR B 1 67 ? 15.414 -3.959 6.504 1 96.62 67 THR B CA 1
ATOM 3207 C C . THR B 1 67 ? 16.109 -2.926 7.383 1 96.62 67 THR B C 1
ATOM 3209 O O . THR B 1 67 ? 15.484 -1.98 7.863 1 96.62 67 THR B O 1
ATOM 3212 N N . SER B 1 68 ? 17.375 -3.129 7.535 1 96.12 68 SER B N 1
ATOM 3213 C CA . SER B 1 68 ? 18.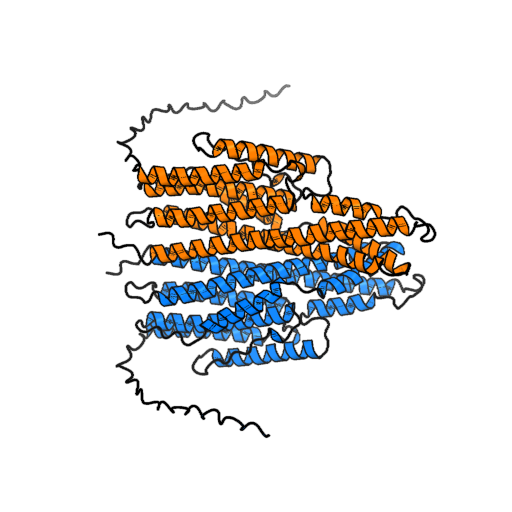156 -2.174 8.312 1 96.12 68 SER B CA 1
ATOM 3214 C C . SER B 1 68 ? 18.109 -0.785 7.684 1 96.12 68 SER B C 1
ATOM 3216 O O . SER B 1 68 ? 17.984 0.218 8.383 1 96.12 68 SER B O 1
ATOM 3218 N N . ALA B 1 69 ? 18.266 -0.758 6.387 1 96.56 69 ALA B N 1
ATOM 3219 C CA . ALA B 1 69 ? 18.219 0.518 5.676 1 96.56 69 ALA B CA 1
ATOM 3220 C C . ALA B 1 69 ? 16.891 1.229 5.902 1 96.56 69 ALA B C 1
ATOM 3222 O O . ALA B 1 69 ? 16.859 2.436 6.152 1 96.56 69 ALA B O 1
ATOM 3223 N N . MET B 1 70 ? 15.82 0.485 5.871 1 96.94 70 MET B N 1
ATOM 3224 C CA . MET B 1 70 ? 14.484 1.043 6.062 1 96.94 70 MET B CA 1
ATOM 3225 C C . MET B 1 70 ? 14.305 1.545 7.492 1 96.94 70 MET B C 1
ATOM 3227 O O . MET B 1 70 ? 13.719 2.605 7.711 1 96.94 70 MET B O 1
ATOM 3231 N N . GLU B 1 71 ? 14.805 0.821 8.383 1 97.5 71 GLU B N 1
ATOM 3232 C CA . GLU B 1 71 ? 14.711 1.211 9.789 1 97.5 71 GLU B CA 1
ATOM 3233 C C . GLU B 1 71 ? 15.5 2.488 10.062 1 97.5 71 GLU B C 1
ATOM 3235 O O . GLU B 1 71 ? 15.039 3.365 10.797 1 97.5 71 GLU B O 1
ATOM 3240 N N . LEU B 1 72 ? 16.625 2.539 9.523 1 97.62 72 LEU B N 1
ATOM 3241 C CA . LEU B 1 72 ? 17.453 3.725 9.711 1 97.62 72 LEU B CA 1
ATOM 3242 C C . LEU B 1 72 ? 16.797 4.945 9.062 1 97.62 72 LEU B C 1
ATOM 3244 O O . LEU B 1 72 ? 16.859 6.051 9.609 1 97.62 72 LEU B O 1
ATOM 3248 N N . LEU B 1 73 ? 16.219 4.719 7.879 1 97.75 73 LEU B N 1
ATOM 3249 C CA . LEU B 1 73 ? 15.484 5.809 7.246 1 97.75 73 LEU B CA 1
ATOM 3250 C C . LEU B 1 73 ? 14.312 6.262 8.117 1 97.75 73 LEU B C 1
ATOM 3252 O O . LEU B 1 73 ? 14.086 7.465 8.281 1 97.75 73 LEU B O 1
ATOM 3256 N N . ARG B 1 74 ? 13.57 5.312 8.664 1 97.94 74 ARG B N 1
ATOM 3257 C CA . ARG B 1 74 ? 12.484 5.621 9.586 1 97.94 74 ARG B CA 1
ATOM 3258 C C . ARG B 1 74 ? 12.984 6.457 10.766 1 97.94 74 ARG B C 1
ATOM 3260 O O . ARG B 1 74 ? 12.359 7.457 11.125 1 97.94 74 ARG B O 1
ATOM 3267 N N . ASP B 1 75 ? 14.094 6.078 11.312 1 97.62 75 ASP B N 1
ATOM 3268 C CA . ASP B 1 75 ? 14.672 6.797 12.445 1 97.62 75 ASP B CA 1
ATOM 3269 C C . ASP B 1 75 ? 15.062 8.219 12.055 1 97.62 75 ASP B C 1
ATOM 3271 O O . ASP B 1 75 ? 14.883 9.156 12.836 1 97.62 75 ASP B O 1
ATOM 3275 N N . THR B 1 76 ? 15.609 8.328 10.914 1 97.5 76 THR B N 1
ATOM 3276 C CA . THR B 1 76 ? 15.969 9.656 10.43 1 97.5 76 THR B CA 1
ATOM 3277 C C . THR B 1 76 ? 14.734 10.531 10.289 1 97.5 76 THR B C 1
ATOM 3279 O O . THR B 1 76 ? 14.758 11.703 10.672 1 97.5 76 THR B O 1
ATOM 3282 N N . CYS B 1 77 ? 13.672 10 9.789 1 95.88 77 CYS B N 1
ATOM 3283 C CA . CYS B 1 77 ? 12.414 10.734 9.672 1 95.88 77 CYS B CA 1
ATOM 3284 C C . CYS B 1 77 ? 11.875 11.109 11.039 1 95.88 77 CYS B C 1
ATOM 3286 O O . CYS B 1 77 ? 11.336 12.203 11.219 1 95.88 77 CYS B O 1
ATOM 3288 N N . ASN B 1 78 ? 12.086 10.258 11.938 1 95.31 78 ASN B N 1
ATOM 3289 C CA . ASN B 1 78 ? 11.68 10.562 13.305 1 95.31 78 ASN B CA 1
ATOM 3290 C C . ASN B 1 78 ? 12.5 11.703 13.891 1 95.31 78 ASN B C 1
ATOM 3292 O O . ASN B 1 78 ? 11.984 12.516 14.664 1 95.31 78 ASN B O 1
ATOM 3296 N N . ASP B 1 79 ? 13.711 11.781 13.555 1 95.88 79 ASP B N 1
ATOM 3297 C CA . ASP B 1 79 ? 14.578 12.852 14.039 1 95.88 79 ASP B CA 1
ATOM 3298 C C . ASP B 1 79 ? 14.102 14.211 13.539 1 95.88 79 ASP B C 1
ATOM 3300 O O . ASP B 1 79 ? 14.242 15.219 14.234 1 95.88 79 ASP B O 1
ATOM 3304 N N . ILE B 1 80 ? 13.609 14.242 12.312 1 92.75 80 ILE B N 1
ATOM 3305 C CA . ILE B 1 80 ? 13.102 15.5 11.766 1 92.75 80 ILE B CA 1
ATOM 3306 C C . ILE B 1 80 ? 11.898 15.961 12.578 1 92.75 80 ILE B C 1
ATOM 3308 O O . ILE B 1 80 ? 11.75 17.156 12.859 1 92.75 80 ILE B O 1
ATOM 3312 N N . ARG B 1 81 ? 11.102 15.008 12.914 1 89.62 81 ARG B N 1
ATOM 3313 C CA . ARG B 1 81 ? 9.953 15.305 13.758 1 89.62 81 ARG B CA 1
ATOM 3314 C C . ARG B 1 81 ? 10.391 15.945 15.07 1 89.62 81 ARG B C 1
ATOM 3316 O O . ARG B 1 81 ? 9.844 16.969 15.484 1 89.62 81 ARG B O 1
ATOM 3323 N N . THR B 1 82 ? 11.375 15.391 15.68 1 91.5 82 THR B N 1
ATOM 3324 C CA . THR B 1 82 ? 11.914 15.906 16.938 1 91.5 82 THR B CA 1
ATOM 3325 C C . THR B 1 82 ? 12.555 17.281 16.719 1 91.5 82 THR B C 1
ATOM 3327 O O . THR B 1 82 ? 12.414 18.172 17.562 1 91.5 82 THR B O 1
ATOM 3330 N N . LEU B 1 83 ? 13.227 17.453 15.633 1 92.62 83 LEU B N 1
ATOM 3331 C CA . LEU B 1 83 ? 13.891 18.719 15.312 1 92.62 83 LEU B CA 1
ATOM 3332 C C . LEU B 1 83 ? 12.883 19.844 15.156 1 92.62 83 LEU B C 1
ATOM 3334 O O . LEU B 1 83 ? 13.109 20.969 15.617 1 92.62 83 LEU B O 1
ATOM 3338 N N . ILE B 1 84 ? 11.82 19.531 14.516 1 87.81 84 ILE B N 1
ATOM 3339 C CA . ILE B 1 84 ? 10.758 20.516 14.336 1 87.81 84 ILE B CA 1
ATOM 3340 C C . ILE B 1 84 ? 10.258 20.984 15.703 1 87.81 84 ILE B C 1
ATOM 3342 O O . ILE B 1 84 ? 10.07 22.188 15.922 1 87.81 84 ILE B O 1
ATOM 3346 N N . SER B 1 85 ? 10.125 20.062 16.609 1 86.25 85 SER B N 1
ATOM 3347 C CA . SER B 1 85 ? 9.695 20.375 17.969 1 86.25 85 SER B CA 1
ATOM 3348 C C . SER B 1 85 ? 10.758 21.188 18.703 1 86.25 85 SER B C 1
ATOM 3350 O O . SER B 1 85 ? 10.453 22.188 19.359 1 86.25 85 SER B O 1
ATOM 3352 N N . ASP B 1 86 ? 11.977 20.797 18.562 1 89.38 86 ASP B N 1
ATOM 3353 C CA . ASP B 1 86 ? 13.086 21.453 19.25 1 89.38 86 ASP B CA 1
ATOM 3354 C C . ASP B 1 86 ? 13.281 22.875 18.734 1 89.38 86 ASP B C 1
ATOM 3356 O O . ASP B 1 86 ? 13.688 23.75 19.5 1 89.38 86 ASP B O 1
ATOM 3360 N N . LEU B 1 87 ? 12.969 23.047 17.453 1 87.75 87 LEU B N 1
ATOM 3361 C CA . LEU B 1 87 ? 13.102 24.359 16.844 1 87.75 87 LEU B CA 1
ATOM 3362 C C . LEU B 1 87 ? 11.867 25.219 17.125 1 87.75 87 LEU B C 1
ATOM 3364 O O . LEU B 1 87 ? 11.82 26.391 16.75 1 87.75 87 LEU B O 1
ATOM 3368 N N . GLU B 1 88 ? 10.898 24.641 17.734 1 82.25 88 GLU B N 1
ATOM 3369 C CA . GLU B 1 88 ? 9.648 25.312 18.078 1 82.25 88 GLU B CA 1
ATOM 3370 C C . GLU B 1 88 ? 8.969 25.891 16.844 1 82.25 88 GLU B C 1
ATOM 3372 O O . GLU B 1 88 ? 8.562 27.047 16.828 1 82.25 88 GLU B O 1
ATOM 3377 N N . LEU B 1 89 ? 8.969 25.125 15.836 1 78.81 89 LEU B N 1
ATOM 3378 C CA . LEU B 1 89 ? 8.297 25.516 14.602 1 78.81 89 LEU B CA 1
ATOM 3379 C C . LEU B 1 89 ? 6.844 25.062 14.602 1 78.81 89 LEU B C 1
ATOM 3381 O O . LEU B 1 89 ? 6.508 24.047 15.227 1 78.81 89 LEU B O 1
ATOM 3385 N N . PRO B 1 90 ? 5.816 25.828 13.898 1 70.19 90 PRO B N 1
ATOM 3386 C CA . PRO B 1 90 ? 6.031 27 13.039 1 70.19 90 PRO B CA 1
ATOM 3387 C C . PRO B 1 90 ? 6.156 28.297 13.836 1 70.19 90 PRO B C 1
ATOM 3389 O O . PRO B 1 90 ? 5.586 28.422 14.922 1 70.19 90 PRO B O 1
ATOM 3392 N N . VAL B 1 91 ? 7.109 29.125 13.312 1 61.75 91 VAL B N 1
ATOM 3393 C CA . VAL B 1 91 ? 7.215 30.453 13.898 1 61.75 91 VAL B CA 1
ATOM 3394 C C . VAL B 1 91 ? 6.254 31.406 13.188 1 61.75 91 VAL B C 1
ATOM 3396 O O . VAL B 1 91 ? 5.887 31.172 12.039 1 61.75 91 VAL B O 1
ATOM 3399 N N . SER B 1 92 ? 5.605 32.312 13.938 1 55.75 92 SER B N 1
ATOM 3400 C CA . SER B 1 92 ? 4.602 33.281 13.484 1 55.75 92 SER B CA 1
ATOM 3401 C C . SER B 1 92 ? 4.988 33.875 12.141 1 55.75 92 SER B C 1
ATOM 3403 O O . SER B 1 92 ? 4.129 34.094 11.281 1 55.75 92 SER B O 1
ATOM 3405 N N . ASN B 1 93 ? 6.258 34.406 11.891 1 51.84 93 ASN B N 1
ATOM 3406 C CA . ASN B 1 93 ? 6.664 35.156 10.695 1 51.84 93 ASN B CA 1
ATOM 3407 C C . ASN B 1 93 ? 7.301 34.219 9.656 1 51.84 93 ASN B C 1
ATOM 3409 O O . ASN B 1 93 ? 8.078 34.656 8.812 1 51.84 93 ASN B O 1
ATOM 3413 N N . TRP B 1 94 ? 6.879 33.062 9.82 1 54.62 94 TRP B N 1
ATOM 3414 C CA . TRP B 1 94 ? 7.719 32.156 9.016 1 54.62 94 TRP B CA 1
ATOM 3415 C C . TRP B 1 94 ? 7.086 31.906 7.652 1 54.62 94 TRP B C 1
ATOM 3417 O O . TRP B 1 94 ? 5.859 31.906 7.523 1 54.62 94 TRP B O 1
ATOM 3427 N N . ASP B 1 95 ? 7.977 31.953 6.613 1 58.12 95 ASP B N 1
ATOM 3428 C CA . ASP B 1 95 ? 7.68 31.547 5.25 1 58.12 95 ASP B CA 1
ATOM 3429 C C . ASP B 1 95 ? 7.156 30.109 5.219 1 58.12 95 ASP B C 1
ATOM 3431 O O . ASP B 1 95 ? 7.832 29.188 5.676 1 58.12 95 ASP B O 1
ATOM 3435 N N . ASP B 1 96 ? 5.941 29.891 5.07 1 64.25 96 ASP B N 1
ATOM 3436 C CA . ASP B 1 96 ? 5.199 28.641 4.965 1 64.25 96 ASP B CA 1
ATOM 3437 C C . ASP B 1 96 ? 5.816 27.719 3.908 1 64.25 96 ASP B C 1
ATOM 3439 O O . ASP B 1 96 ? 5.332 26.609 3.689 1 64.25 96 ASP B O 1
ATOM 3443 N N . LYS B 1 97 ? 7.035 28.125 3.473 1 73.94 97 LYS B N 1
ATOM 3444 C CA . LYS B 1 97 ? 7.578 27.359 2.352 1 73.94 97 LYS B CA 1
ATOM 3445 C C . LYS B 1 97 ? 8.117 26.016 2.814 1 73.94 97 LYS B C 1
ATOM 3447 O O . LYS B 1 97 ? 8.031 25.031 2.088 1 73.94 97 LYS B O 1
ATOM 3452 N N . TRP B 1 98 ? 8.656 26.016 4.094 1 79.19 98 TRP B N 1
ATOM 3453 C CA . TRP B 1 98 ? 9.227 24.75 4.543 1 79.19 98 TRP B CA 1
ATOM 3454 C C . TRP B 1 98 ? 8.141 23.703 4.738 1 79.19 98 TRP B C 1
ATOM 3456 O O . TRP B 1 98 ? 8.383 22.5 4.57 1 79.19 98 TRP B O 1
ATOM 3466 N N . ILE B 1 99 ? 7.023 24.156 5.059 1 82.75 99 ILE B N 1
ATOM 3467 C CA . ILE B 1 99 ? 5.91 23.234 5.246 1 82.75 99 ILE B CA 1
ATOM 3468 C C . ILE B 1 99 ? 5.562 22.562 3.916 1 82.75 99 ILE B C 1
ATOM 3470 O O . ILE B 1 99 ? 5.312 21.359 3.863 1 82.75 99 ILE B O 1
ATOM 3474 N N . ASP B 1 100 ? 5.633 23.391 2.857 1 81.88 100 ASP B N 1
ATOM 3475 C CA . ASP B 1 100 ? 5.375 22.859 1.528 1 81.88 100 ASP B CA 1
ATOM 3476 C C . ASP B 1 100 ? 6.387 21.766 1.17 1 81.88 100 ASP B C 1
ATOM 3478 O O . ASP B 1 100 ? 6.016 20.719 0.652 1 81.88 100 ASP B O 1
ATOM 3482 N N . ILE B 1 101 ? 7.535 22.109 1.46 1 82.38 101 ILE B N 1
ATOM 3483 C CA . ILE B 1 101 ? 8.609 21.172 1.13 1 82.38 101 ILE B CA 1
ATOM 3484 C C . ILE B 1 101 ? 8.469 19.906 1.966 1 82.38 101 ILE B C 1
ATOM 3486 O O . ILE B 1 101 ? 8.562 18.797 1.438 1 82.38 101 ILE B O 1
ATOM 3490 N N . TYR B 1 102 ? 8.234 20.125 3.219 1 85.62 102 TYR B N 1
ATOM 3491 C CA . TYR B 1 102 ? 8.078 19 4.129 1 85.62 102 TYR B CA 1
ATOM 3492 C C . TYR B 1 102 ? 6.91 18.109 3.701 1 85.62 102 TYR B C 1
ATOM 3494 O O . TYR B 1 102 ? 7.027 16.891 3.678 1 85.62 102 TYR B O 1
ATOM 3502 N N . MET B 1 103 ? 5.855 18.719 3.328 1 88.38 103 MET B N 1
ATOM 3503 C CA . MET B 1 103 ? 4.66 17.984 2.928 1 88.38 103 MET B CA 1
ATOM 3504 C C . MET B 1 103 ? 4.887 17.25 1.609 1 88.38 103 MET B C 1
ATOM 3506 O O . MET B 1 103 ? 4.406 16.125 1.427 1 88.38 103 MET B O 1
ATOM 3510 N N . ASP B 1 104 ? 5.594 17.844 0.765 1 86.44 104 ASP B N 1
ATOM 3511 C CA . ASP B 1 104 ? 5.898 17.219 -0.521 1 86.44 104 ASP B CA 1
ATOM 3512 C C . ASP B 1 104 ? 6.773 15.984 -0.343 1 86.44 104 ASP B C 1
ATOM 3514 O O . ASP B 1 104 ? 6.492 14.93 -0.916 1 86.44 104 ASP B O 1
ATOM 3518 N N . ILE B 1 105 ? 7.789 16.141 0.424 1 89.38 105 ILE B N 1
ATOM 3519 C CA . ILE B 1 105 ? 8.672 15.008 0.689 1 89.38 105 ILE B CA 1
ATOM 3520 C C . ILE B 1 105 ? 7.879 13.875 1.333 1 89.38 105 ILE B C 1
ATOM 3522 O O . ILE B 1 105 ? 7.973 12.719 0.904 1 89.38 105 ILE B O 1
ATOM 3526 N N . SER B 1 106 ? 7.125 14.211 2.346 1 92.81 106 SER B N 1
ATOM 3527 C CA . SER B 1 106 ? 6.367 13.211 3.09 1 92.81 106 SER B CA 1
ATOM 3528 C C . SER B 1 106 ? 5.363 12.5 2.191 1 92.81 106 SER B C 1
ATOM 3530 O O . SER B 1 106 ? 5.188 11.281 2.295 1 92.81 106 SER B O 1
ATOM 3532 N N . ARG B 1 107 ? 4.742 13.219 1.308 1 92.81 107 ARG B N 1
ATOM 3533 C CA . ARG B 1 107 ? 3.795 12.617 0.374 1 92.81 107 ARG B CA 1
ATOM 3534 C C . ARG B 1 107 ? 4.492 11.625 -0.546 1 92.81 107 ARG B C 1
ATOM 3536 O O . ARG B 1 107 ? 3.986 10.523 -0.776 1 92.81 107 ARG B O 1
ATOM 3543 N N . ASN B 1 108 ? 5.559 12.031 -1.087 1 92.94 108 ASN B N 1
ATOM 3544 C CA . ASN B 1 108 ? 6.305 11.148 -1.985 1 92.94 108 ASN B CA 1
ATOM 3545 C C . ASN B 1 108 ? 6.773 9.891 -1.271 1 92.94 108 ASN B C 1
ATOM 3547 O O . ASN B 1 108 ? 6.75 8.797 -1.849 1 92.94 108 ASN B O 1
ATOM 3551 N N . VAL B 1 109 ? 7.207 10.047 -0.042 1 95.62 109 VAL B N 1
ATOM 3552 C CA . VAL B 1 109 ? 7.648 8.883 0.724 1 95.62 109 VAL B CA 1
ATOM 3553 C C . VAL B 1 109 ? 6.473 7.934 0.942 1 95.62 109 VAL B C 1
ATOM 3555 O O . VAL B 1 109 ? 6.621 6.715 0.812 1 95.62 109 VAL B O 1
ATOM 3558 N N . LEU B 1 110 ? 5.332 8.445 1.261 1 96.44 110 LEU B N 1
ATOM 3559 C CA . LEU B 1 110 ? 4.137 7.625 1.441 1 96.44 110 LEU B CA 1
ATOM 3560 C C . LEU B 1 110 ? 3.783 6.891 0.154 1 96.44 110 LEU B C 1
ATOM 3562 O O . LEU B 1 110 ? 3.436 5.707 0.185 1 96.44 110 LEU B O 1
ATOM 3566 N N . ASP B 1 111 ? 3.877 7.57 -0.963 1 94.44 111 ASP B N 1
ATOM 3567 C CA . ASP B 1 111 ? 3.633 6.938 -2.256 1 94.44 111 ASP B CA 1
ATOM 3568 C C . ASP B 1 111 ? 4.602 5.781 -2.494 1 94.44 111 ASP B C 1
ATOM 3570 O O . ASP B 1 111 ? 4.203 4.715 -2.965 1 94.44 111 ASP B O 1
ATOM 3574 N N . ILE B 1 112 ? 5.801 6.02 -2.193 1 95.5 112 ILE B N 1
ATOM 3575 C CA . ILE B 1 112 ? 6.812 4.992 -2.398 1 95.5 112 ILE B CA 1
ATOM 3576 C C . ILE B 1 112 ? 6.535 3.801 -1.484 1 95.5 112 ILE B C 1
ATOM 3578 O O . ILE B 1 112 ? 6.711 2.646 -1.884 1 95.5 112 ILE B O 1
ATOM 3582 N N . CYS B 1 113 ? 6.137 4.066 -0.279 1 96.06 113 CYS B N 1
ATOM 3583 C CA . CYS B 1 113 ? 5.77 2.988 0.633 1 96.06 113 CYS B CA 1
ATOM 3584 C C . CYS B 1 113 ? 4.676 2.113 0.031 1 96.06 113 CYS B C 1
ATOM 3586 O O . CYS B 1 113 ? 4.742 0.886 0.111 1 96.06 113 CYS B O 1
ATOM 3588 N N . ASN B 1 114 ? 3.746 2.705 -0.579 1 94.69 114 ASN B N 1
ATOM 3589 C CA . ASN B 1 114 ? 2.674 1.945 -1.213 1 94.69 114 ASN B CA 1
ATOM 3590 C C . ASN B 1 114 ? 3.207 1.044 -2.324 1 94.69 114 ASN B C 1
ATOM 3592 O O . ASN B 1 114 ? 2.762 -0.096 -2.471 1 94.69 114 ASN B O 1
ATOM 3596 N N . VAL B 1 115 ? 4.078 1.609 -3.068 1 96.06 115 VAL B N 1
ATOM 3597 C CA . VAL B 1 115 ? 4.688 0.825 -4.137 1 96.06 115 VAL B CA 1
ATOM 3598 C C . VAL B 1 115 ? 5.402 -0.388 -3.545 1 96.06 115 VAL B C 1
ATOM 3600 O O . VAL B 1 115 ? 5.246 -1.509 -4.035 1 96.06 115 VAL B O 1
ATOM 3603 N N . PHE B 1 116 ? 6.145 -0.214 -2.518 1 96.94 116 PHE B N 1
ATOM 3604 C CA . PHE B 1 116 ? 6.902 -1.302 -1.908 1 96.94 116 PHE B CA 1
ATOM 3605 C C . PHE B 1 116 ? 5.965 -2.324 -1.275 1 96.94 116 PHE B C 1
ATOM 3607 O O . PHE B 1 116 ? 6.215 -3.529 -1.352 1 96.94 116 PHE B O 1
ATOM 3614 N N . ILE B 1 117 ? 4.941 -1.864 -0.69 1 95.38 117 ILE B N 1
ATOM 3615 C CA . ILE B 1 117 ? 3.951 -2.766 -0.112 1 95.38 117 ILE B CA 1
ATOM 3616 C C . ILE B 1 117 ? 3.385 -3.676 -1.199 1 95.38 117 ILE B C 1
ATOM 3618 O O . ILE B 1 117 ? 3.277 -4.891 -1.008 1 95.38 117 ILE B O 1
ATOM 3622 N N . SER B 1 118 ? 3.092 -3.094 -2.275 1 94.88 118 SER B N 1
ATOM 3623 C CA . SER B 1 118 ? 2.6 -3.889 -3.396 1 94.88 118 SER B CA 1
ATOM 3624 C C . SER B 1 118 ? 3.645 -4.902 -3.855 1 94.88 118 SER B C 1
ATOM 3626 O O . SER B 1 118 ? 3.311 -6.047 -4.164 1 94.88 118 SER B O 1
ATOM 3628 N N . GLU B 1 119 ? 4.824 -4.488 -3.877 1 95.5 119 GLU B N 1
ATOM 3629 C CA . GLU B 1 119 ? 5.898 -5.375 -4.32 1 95.5 119 GLU B CA 1
ATOM 3630 C C . GLU B 1 119 ? 6.098 -6.531 -3.346 1 95.5 119 GLU B C 1
ATOM 3632 O O . GLU B 1 119 ? 6.301 -7.672 -3.764 1 95.5 119 GLU B O 1
ATOM 3637 N N . PHE B 1 120 ? 6.062 -6.254 -2.107 1 95.31 120 PHE B N 1
ATOM 3638 C CA . PHE B 1 120 ? 6.23 -7.301 -1.106 1 95.31 120 PHE B CA 1
ATOM 3639 C C . PHE B 1 120 ? 5.098 -8.32 -1.191 1 95.31 120 PHE B C 1
ATOM 3641 O O . PHE B 1 120 ? 5.328 -9.523 -1.047 1 95.31 120 PHE B O 1
ATOM 3648 N N . SER B 1 121 ? 3.951 -7.773 -1.43 1 92.81 121 SER B N 1
ATOM 3649 C CA . SER B 1 121 ? 2.814 -8.672 -1.594 1 92.81 121 SER B CA 1
ATOM 3650 C C . SER B 1 121 ? 2.996 -9.578 -2.809 1 92.81 121 SER B C 1
ATOM 3652 O O . SER B 1 121 ? 2.709 -10.773 -2.746 1 92.81 121 SER B O 1
ATOM 3654 N N . ARG B 1 122 ? 3.457 -9.023 -3.848 1 93.56 122 ARG B N 1
ATOM 3655 C CA . ARG B 1 122 ? 3.727 -9.797 -5.051 1 93.56 122 ARG B CA 1
ATOM 3656 C C . ARG B 1 122 ? 4.746 -10.898 -4.773 1 93.56 122 ARG B C 1
ATOM 3658 O O . ARG B 1 122 ? 4.512 -12.062 -5.105 1 93.56 122 ARG B O 1
ATOM 3665 N N . LEU B 1 123 ? 5.789 -10.547 -4.168 1 93.69 123 LEU B N 1
ATOM 3666 C CA . LEU B 1 123 ? 6.855 -11.508 -3.908 1 93.69 123 LEU B CA 1
ATOM 3667 C C . LEU B 1 123 ? 6.391 -12.586 -2.936 1 93.69 123 LEU B C 1
ATOM 3669 O O . LEU B 1 123 ? 6.73 -13.758 -3.094 1 93.69 123 LEU B O 1
ATOM 3673 N N . ASN B 1 124 ? 5.648 -12.164 -1.971 1 92.62 124 ASN B N 1
ATOM 3674 C CA . ASN B 1 124 ? 5.094 -13.141 -1.034 1 92.62 124 ASN B CA 1
ATOM 3675 C C . ASN B 1 124 ? 4.188 -14.141 -1.739 1 92.62 124 ASN B C 1
ATOM 3677 O O . ASN B 1 124 ? 4.191 -15.328 -1.41 1 92.62 124 ASN B O 1
ATOM 3681 N N . THR B 1 125 ? 3.465 -13.625 -2.643 1 91.69 125 THR B N 1
ATOM 3682 C CA . THR B 1 125 ? 2.58 -14.5 -3.402 1 91.69 125 THR B CA 1
ATOM 3683 C C . THR B 1 125 ? 3.385 -15.453 -4.273 1 91.69 125 THR B C 1
ATOM 3685 O O . THR B 1 125 ? 3.029 -16.625 -4.406 1 91.69 125 THR B O 1
ATOM 3688 N N . CYS B 1 126 ? 4.422 -14.953 -4.867 1 92.25 126 CYS B N 1
ATOM 3689 C CA . CYS B 1 126 ? 5.305 -15.828 -5.625 1 92.25 126 CYS B CA 1
ATOM 3690 C C . CYS B 1 126 ? 5.832 -16.969 -4.754 1 92.25 126 CYS B C 1
ATOM 3692 O O . CYS B 1 126 ? 5.941 -18.109 -5.207 1 92.25 126 CYS B O 1
ATOM 3694 N N . ASN B 1 127 ? 6.102 -16.641 -3.559 1 92.25 127 ASN B N 1
ATOM 3695 C CA . ASN B 1 127 ? 6.672 -17.609 -2.627 1 92.25 127 ASN B CA 1
ATOM 3696 C C . ASN B 1 127 ? 5.691 -18.734 -2.33 1 92.25 127 ASN B C 1
ATOM 3698 O O . ASN B 1 127 ? 6.098 -19.812 -1.879 1 92.25 127 ASN B O 1
ATOM 3702 N N . LEU B 1 128 ? 4.461 -18.547 -2.557 1 89.94 128 LEU B N 1
ATOM 3703 C CA . LEU B 1 128 ? 3.471 -19.594 -2.354 1 89.94 128 LEU B CA 1
ATOM 3704 C C . LEU B 1 128 ? 3.729 -20.766 -3.289 1 89.94 128 LEU B C 1
ATOM 3706 O O . LEU B 1 128 ? 3.52 -21.922 -2.914 1 89.94 128 LEU B O 1
ATOM 3710 N N . SER B 1 129 ? 4.176 -20.453 -4.473 1 91.5 129 SER B N 1
ATOM 3711 C CA . SER B 1 129 ? 4.512 -21.516 -5.406 1 91.5 129 SER B CA 1
ATOM 3712 C C . SER B 1 129 ? 5.617 -22.406 -4.848 1 91.5 129 SER B C 1
ATOM 3714 O O . SER B 1 129 ? 5.598 -23.625 -5.043 1 91.5 129 SER B O 1
ATOM 3716 N N . LEU B 1 130 ? 6.543 -21.766 -4.191 1 94.06 130 LEU B N 1
ATOM 3717 C CA . LEU B 1 130 ? 7.602 -22.547 -3.559 1 94.06 130 LEU B CA 1
ATOM 3718 C C . LEU B 1 130 ? 7.035 -23.438 -2.457 1 94.06 130 LEU B C 1
ATOM 3720 O O . LEU B 1 130 ? 7.383 -24.625 -2.369 1 94.06 130 LEU B O 1
ATOM 3724 N N . LYS B 1 131 ? 6.18 -22.922 -1.692 1 91.94 131 LYS B N 1
ATOM 3725 C CA . LYS B 1 131 ? 5.574 -23.672 -0.597 1 91.94 131 LYS B CA 1
ATOM 3726 C C . LYS B 1 131 ? 4.758 -24.844 -1.124 1 91.94 131 LYS B C 1
ATOM 3728 O O . LYS B 1 131 ? 4.789 -25.938 -0.55 1 91.94 131 LYS B O 1
ATOM 3733 N N . TYR B 1 132 ? 4.062 -24.578 -2.16 1 89.06 132 TYR B N 1
ATOM 3734 C CA . TYR B 1 132 ? 3.273 -25.656 -2.764 1 89.06 132 TYR B CA 1
ATOM 3735 C C . TYR B 1 132 ? 4.172 -26.75 -3.322 1 89.06 132 TYR B C 1
ATOM 3737 O O . TYR B 1 132 ? 3.879 -27.938 -3.176 1 89.06 132 TYR B O 1
ATOM 3745 N N . ALA B 1 133 ? 5.207 -26.312 -3.996 1 92.06 133 ALA B N 1
ATOM 3746 C CA . ALA B 1 133 ? 6.164 -27.297 -4.5 1 92.06 133 ALA B CA 1
ATOM 3747 C C . ALA B 1 133 ? 6.727 -28.156 -3.363 1 92.06 133 ALA B C 1
ATOM 3749 O O . ALA B 1 133 ? 6.789 -29.375 -3.469 1 92.06 133 ALA B O 1
ATOM 3750 N N . LEU B 1 134 ? 7.059 -27.516 -2.27 1 93.75 134 LEU B N 1
ATOM 3751 C CA . LEU B 1 134 ? 7.625 -28.203 -1.115 1 93.75 134 LEU B CA 1
ATOM 3752 C C . LEU B 1 134 ? 6.625 -29.188 -0.526 1 93.75 134 LEU B C 1
ATOM 3754 O O . LEU B 1 134 ? 7 -30.297 -0.118 1 93.75 134 LEU B O 1
ATOM 3758 N N . HIS B 1 135 ? 5.41 -28.797 -0.48 1 90 135 HIS B N 1
ATOM 3759 C CA . HIS B 1 135 ? 4.355 -29.688 -0.002 1 90 135 HIS B CA 1
ATOM 3760 C C . HIS B 1 135 ? 4.219 -30.906 -0.897 1 90 135 HIS B C 1
ATOM 3762 O O . HIS B 1 135 ? 4.082 -32.031 -0.403 1 90 135 HIS B O 1
ATOM 3768 N N . ASN B 1 136 ? 4.32 -30.75 -2.217 1 88.06 136 ASN B N 1
ATOM 3769 C CA . ASN B 1 136 ? 4.168 -31.844 -3.178 1 88.06 136 ASN B CA 1
ATOM 3770 C C . ASN B 1 136 ? 5.383 -32.75 -3.172 1 88.06 136 ASN B C 1
ATOM 3772 O O . ASN B 1 136 ? 5.254 -33.969 -3.438 1 88.06 136 ASN B O 1
ATOM 3776 N N . PHE B 1 137 ? 6.555 -32.281 -2.9 1 89.06 137 PHE B N 1
ATOM 3777 C CA . PHE B 1 137 ? 7.746 -33.094 -2.811 1 89.06 137 PHE B CA 1
ATOM 3778 C C . PHE B 1 137 ? 7.629 -34.094 -1.647 1 89.06 137 PHE B C 1
ATOM 3780 O O . PHE B 1 137 ? 8.312 -35.094 -1.619 1 89.06 137 PHE B O 1
ATOM 3787 N N . GLY B 1 138 ? 6.816 -33.75 -0.701 1 80.38 138 GLY B N 1
ATOM 3788 C CA . GLY B 1 138 ? 6.613 -34.625 0.422 1 80.38 138 GLY B CA 1
ATOM 3789 C C . GLY B 1 138 ? 5.809 -35.875 0.059 1 80.38 138 GLY B C 1
ATOM 3790 O O . GLY B 1 138 ? 5.801 -36.844 0.801 1 80.38 138 GLY B O 1
ATOM 3791 N N . GLY B 1 139 ? 5.238 -35.812 -1.146 1 75 139 GLY B N 1
ATOM 3792 C CA . GLY B 1 139 ? 4.406 -36.938 -1.561 1 75 139 GLY B CA 1
ATOM 3793 C C . GLY B 1 139 ? 5.172 -38 -2.316 1 75 139 GLY B C 1
ATOM 3794 O O . GLY B 1 139 ? 6.32 -37.781 -2.711 1 75 139 GLY B O 1
ATOM 3795 N N . ALA B 1 140 ? 4.664 -39.188 -2.445 1 68 140 ALA B N 1
ATOM 3796 C CA . ALA B 1 140 ? 5.375 -40.375 -2.898 1 68 140 ALA B CA 1
ATOM 3797 C C . ALA B 1 140 ? 5.059 -40.688 -4.359 1 68 140 ALA B C 1
ATOM 3799 O O . ALA B 1 140 ? 5.656 -41.594 -4.957 1 68 140 ALA B O 1
ATOM 3800 N N . THR B 1 141 ? 4.312 -39.844 -5.008 1 76.31 141 THR B N 1
ATOM 3801 C CA . THR B 1 141 ? 3.918 -40.25 -6.355 1 76.31 141 THR B CA 1
ATOM 3802 C C . THR B 1 141 ? 4.637 -39.406 -7.398 1 76.31 141 THR B C 1
ATOM 3804 O O . THR B 1 141 ? 5.062 -38.281 -7.105 1 76.31 141 THR B O 1
ATOM 3807 N N . SER B 1 142 ? 4.879 -40 -8.508 1 77.12 142 SER B N 1
ATOM 3808 C CA . SER B 1 142 ? 5.508 -39.344 -9.633 1 77.12 142 SER B CA 1
ATOM 3809 C C . SER B 1 142 ? 4.691 -38.125 -10.086 1 77.12 142 SER B C 1
ATOM 3811 O O . SER B 1 142 ? 5.25 -37.125 -10.5 1 77.12 142 SER B O 1
ATOM 3813 N N . LYS B 1 143 ? 3.467 -38.25 -9.867 1 76.81 143 LYS B N 1
ATOM 3814 C CA . LYS B 1 143 ? 2.582 -37.156 -10.25 1 76.81 143 LYS B CA 1
ATOM 3815 C C . LYS B 1 143 ? 2.818 -35.906 -9.383 1 76.81 143 LYS B C 1
ATOM 3817 O O . LYS B 1 143 ? 2.859 -34.812 -9.883 1 76.81 143 LYS B O 1
ATOM 3822 N N . LEU B 1 144 ? 3.016 -36.219 -8.18 1 81.62 144 LEU B N 1
ATOM 3823 C CA . LEU B 1 144 ? 3.248 -35.094 -7.25 1 81.62 144 LEU B CA 1
ATOM 3824 C C . LEU B 1 144 ? 4.602 -34.438 -7.504 1 81.62 144 LEU B C 1
ATOM 3826 O O . LEU B 1 144 ? 4.742 -33.219 -7.387 1 81.62 144 LEU B O 1
ATOM 3830 N N . PHE B 1 145 ? 5.508 -35.188 -7.898 1 84.25 145 PHE B N 1
ATOM 3831 C CA . PHE B 1 145 ? 6.824 -34.656 -8.219 1 84.25 145 PHE B CA 1
ATOM 3832 C C . PHE B 1 145 ? 6.762 -33.781 -9.445 1 84.25 145 PHE B C 1
ATOM 3834 O O . PHE B 1 145 ? 7.352 -32.688 -9.461 1 84.25 145 PHE B O 1
ATOM 3841 N N . ALA B 1 146 ? 6.059 -34.188 -10.422 1 82.5 146 ALA B N 1
ATOM 3842 C CA . ALA B 1 146 ? 5.898 -33.406 -11.633 1 82.5 146 ALA B CA 1
ATOM 3843 C C . ALA B 1 146 ? 5.211 -32.062 -11.328 1 82.5 146 ALA B C 1
ATOM 3845 O O . ALA B 1 146 ? 5.594 -31.031 -11.867 1 82.5 146 ALA B O 1
ATOM 3846 N N . ARG B 1 147 ? 4.273 -32.156 -10.461 1 84.06 147 ARG B N 1
ATOM 3847 C CA . ARG B 1 147 ? 3.562 -30.938 -10.055 1 84.06 147 ARG B CA 1
ATOM 3848 C C . ARG B 1 147 ? 4.488 -29.984 -9.312 1 84.06 147 ARG B C 1
ATOM 3850 O O . ARG B 1 147 ? 4.418 -28.766 -9.516 1 84.06 147 ARG B O 1
ATOM 3857 N N . ALA B 1 148 ? 5.246 -30.562 -8.461 1 90.06 148 ALA B N 1
ATOM 3858 C CA . ALA B 1 148 ? 6.211 -29.75 -7.73 1 90.06 148 ALA B CA 1
ATOM 3859 C C . ALA B 1 148 ? 7.156 -29.016 -8.688 1 90.06 148 ALA B C 1
ATOM 3861 O O . ALA B 1 148 ? 7.402 -27.828 -8.539 1 90.06 148 ALA B O 1
ATOM 3862 N N . CYS B 1 149 ? 7.543 -29.703 -9.672 1 87.31 149 CYS B N 1
ATOM 3863 C CA . CYS B 1 149 ? 8.461 -29.125 -10.641 1 87.31 149 CYS B CA 1
ATOM 3864 C C . CYS B 1 149 ? 7.773 -28.016 -11.445 1 87.31 149 CYS B C 1
ATOM 3866 O O . CYS B 1 149 ? 8.383 -26.984 -11.734 1 87.31 149 CYS B O 1
ATOM 3868 N N . SER B 1 150 ? 6.555 -28.266 -11.734 1 85.56 150 SER B N 1
ATOM 3869 C CA . SER B 1 150 ? 5.797 -27.25 -12.453 1 85.56 150 SER B CA 1
ATOM 3870 C C . SER B 1 150 ? 5.621 -25.984 -11.617 1 85.56 150 SER B C 1
ATOM 3872 O O . SER B 1 150 ? 5.719 -24.875 -12.133 1 85.56 150 SER B O 1
ATOM 3874 N N . SER B 1 151 ? 5.406 -26.203 -10.359 1 90.19 151 SER B N 1
ATOM 3875 C CA . SER B 1 151 ? 5.266 -25.062 -9.461 1 90.19 151 SER B CA 1
ATOM 3876 C C . SER B 1 151 ? 6.562 -24.281 -9.367 1 90.19 151 SER B C 1
ATOM 3878 O O . SER B 1 151 ? 6.539 -23.047 -9.289 1 90.19 151 SER B O 1
ATOM 3880 N N . LEU B 1 152 ? 7.641 -24.953 -9.367 1 92.56 152 LEU B N 1
ATOM 3881 C CA . LEU B 1 152 ? 8.938 -24.281 -9.336 1 92.56 152 LEU B CA 1
ATOM 3882 C C . LEU B 1 152 ? 9.172 -23.484 -10.617 1 92.56 152 LEU B C 1
ATOM 3884 O O . LEU B 1 152 ? 9.727 -22.391 -10.578 1 92.56 152 LEU B O 1
ATOM 3888 N N . HIS B 1 153 ? 8.766 -24.094 -11.664 1 88.25 153 HIS B N 1
ATOM 3889 C CA . HIS B 1 153 ? 8.859 -23.391 -12.945 1 88.25 153 HIS B CA 1
ATOM 3890 C C . HIS B 1 153 ? 8.016 -22.125 -12.938 1 88.25 153 HIS B C 1
ATOM 3892 O O . HIS B 1 153 ? 8.477 -21.062 -13.375 1 88.25 153 HIS B O 1
ATOM 3898 N N . ASP B 1 154 ? 6.859 -22.203 -12.406 1 88.06 154 ASP B N 1
ATOM 3899 C CA . ASP B 1 154 ? 5.98 -21.047 -12.297 1 88.06 154 ASP B CA 1
ATOM 3900 C C . ASP B 1 154 ? 6.609 -19.969 -11.414 1 88.06 154 ASP B C 1
ATOM 3902 O O . ASP B 1 154 ? 6.5 -18.766 -11.711 1 88.06 154 ASP B O 1
ATOM 3906 N N . TRP B 1 155 ? 7.172 -20.391 -10.312 1 92.69 155 TRP B N 1
ATOM 3907 C CA . TRP B 1 155 ? 7.836 -19.453 -9.414 1 92.69 155 TRP B CA 1
ATOM 3908 C C . TRP B 1 155 ? 8.867 -18.609 -10.164 1 92.69 155 TRP B C 1
ATOM 3910 O O . TRP B 1 155 ? 8.906 -17.391 -10.016 1 92.69 155 TRP B O 1
ATOM 3920 N N . LYS B 1 156 ? 9.625 -19.25 -10.992 1 90.06 156 LYS B N 1
ATOM 3921 C CA . LYS B 1 156 ? 10.664 -18.547 -11.75 1 90.06 156 LYS B CA 1
ATOM 3922 C C . LYS B 1 156 ? 10.055 -17.5 -12.672 1 90.06 156 LYS B C 1
ATOM 3924 O O . LYS B 1 156 ? 10.562 -16.375 -12.75 1 90.06 156 LYS B O 1
ATOM 3929 N N . HIS B 1 157 ? 8.969 -17.797 -13.219 1 86.44 157 HIS B N 1
ATOM 3930 C CA . HIS B 1 157 ? 8.32 -16.875 -14.141 1 86.44 157 HIS B CA 1
ATOM 3931 C C . HIS B 1 157 ? 7.645 -15.734 -13.398 1 86.44 157 HIS B C 1
ATOM 3933 O O . HIS B 1 157 ? 7.672 -14.586 -13.844 1 86.44 157 HIS B O 1
ATOM 3939 N N . HIS B 1 158 ? 7.105 -16.094 -12.273 1 89.06 158 HIS B N 1
ATOM 3940 C CA . HIS B 1 158 ? 6.398 -15.086 -11.492 1 89.06 158 HIS B CA 1
ATOM 3941 C C . HIS B 1 158 ? 7.367 -14.055 -10.914 1 89.06 158 HIS B C 1
ATOM 3943 O O . HIS B 1 158 ? 7.082 -12.859 -10.922 1 89.06 158 HIS B O 1
ATOM 3949 N N . VAL B 1 159 ? 8.484 -14.523 -10.445 1 90.62 159 VAL B N 1
ATOM 3950 C CA . VAL B 1 159 ? 9.461 -13.633 -9.836 1 90.62 159 VAL B CA 1
ATOM 3951 C C . VAL B 1 159 ? 10.023 -12.68 -10.883 1 90.62 159 VAL B C 1
ATOM 3953 O O . VAL B 1 159 ? 10.352 -11.531 -10.578 1 90.62 159 VAL B O 1
ATOM 3956 N N . HIS B 1 160 ? 10.016 -13.117 -12.117 1 85.44 160 HIS B N 1
ATOM 3957 C CA . HIS B 1 160 ? 10.586 -12.312 -13.188 1 85.44 160 HIS B CA 1
ATOM 3958 C C . HIS B 1 160 ? 9.562 -11.328 -13.75 1 85.44 160 HIS B C 1
ATOM 3960 O O . HIS B 1 160 ? 9.914 -10.406 -14.492 1 85.44 160 HIS B O 1
ATOM 3966 N N . SER B 1 161 ? 8.344 -11.602 -13.375 1 84.56 161 SER B N 1
ATOM 3967 C CA . SER B 1 161 ? 7.324 -10.672 -13.844 1 84.56 161 SER B CA 1
ATOM 3968 C C . SER B 1 161 ? 7.457 -9.312 -13.164 1 84.56 161 SER B C 1
ATOM 3970 O O . SER B 1 161 ? 7.801 -9.242 -11.977 1 84.56 161 SER B O 1
ATOM 3972 N N . LYS B 1 162 ? 7.258 -8.367 -13.922 1 80.81 162 LYS B N 1
ATOM 3973 C CA . LYS B 1 162 ? 7.43 -7.008 -13.414 1 80.81 162 LYS B CA 1
ATOM 3974 C C . LYS B 1 162 ? 6.156 -6.504 -12.75 1 80.81 162 LYS B C 1
ATOM 3976 O O . LYS B 1 162 ? 5.051 -6.777 -13.219 1 80.81 162 LYS B O 1
ATOM 3981 N N . ASN B 1 163 ? 6.391 -5.91 -11.602 1 87.88 163 ASN B N 1
ATOM 3982 C CA . ASN B 1 163 ? 5.309 -5.168 -10.961 1 87.88 163 ASN B CA 1
ATOM 3983 C C . ASN B 1 163 ? 5.148 -3.777 -11.57 1 87.88 163 ASN B C 1
ATOM 3985 O O . ASN B 1 163 ? 6.027 -2.926 -11.414 1 87.88 163 ASN B O 1
ATOM 3989 N N . PRO B 1 164 ? 4.066 -3.5 -12.188 1 85.38 164 PRO B N 1
ATOM 3990 C CA . PRO B 1 164 ? 3.9 -2.197 -12.836 1 85.38 164 PRO B CA 1
ATOM 3991 C C . PRO B 1 164 ? 4.004 -1.032 -11.852 1 85.38 164 PRO B C 1
ATOM 3993 O O . PRO B 1 164 ? 4.406 0.07 -12.234 1 85.38 164 PRO B O 1
ATOM 3996 N N . ARG B 1 165 ? 3.686 -1.271 -10.703 1 88.19 165 ARG B N 1
ATOM 3997 C CA . ARG B 1 165 ? 3.729 -0.191 -9.727 1 88.19 165 ARG B CA 1
ATOM 3998 C C . ARG B 1 165 ? 5.164 0.243 -9.453 1 88.19 165 ARG B C 1
ATOM 4000 O O . ARG B 1 165 ? 5.414 1.403 -9.117 1 88.19 165 ARG B O 1
ATOM 4007 N N . ILE B 1 166 ? 6.113 -0.66 -9.516 1 90.06 166 ILE B N 1
ATOM 4008 C CA . ILE B 1 166 ? 7.516 -0.338 -9.281 1 90.06 166 ILE B CA 1
ATOM 4009 C C . ILE B 1 166 ? 8.008 0.647 -10.336 1 90.06 166 ILE B C 1
ATOM 4011 O O . ILE B 1 166 ? 8.875 1.479 -10.062 1 90.06 166 ILE B O 1
ATOM 4015 N N . GLU B 1 167 ? 7.387 0.625 -11.484 1 87.12 167 GLU B N 1
ATOM 4016 C CA . GLU B 1 167 ? 7.746 1.558 -12.547 1 87.12 167 GLU B CA 1
ATOM 4017 C C . GLU B 1 167 ? 7.367 2.988 -12.18 1 87.12 167 GLU B C 1
ATOM 4019 O O . GLU B 1 167 ? 8.031 3.939 -12.602 1 87.12 167 GLU B O 1
ATOM 4024 N N . LYS B 1 168 ? 6.414 3.094 -11.359 1 87.38 168 LYS B N 1
ATOM 4025 C CA . LYS B 1 168 ? 5.965 4.41 -10.914 1 87.38 168 LYS B CA 1
ATOM 4026 C C . LYS B 1 168 ? 6.949 5.02 -9.914 1 87.38 168 LYS B C 1
ATOM 4028 O O . LYS B 1 168 ? 6.961 6.234 -9.711 1 87.38 168 LYS B O 1
ATOM 4033 N N . CYS B 1 169 ? 7.75 4.199 -9.375 1 89.19 169 CYS B N 1
ATOM 4034 C CA . CYS B 1 169 ? 8.719 4.664 -8.383 1 89.19 169 CYS B CA 1
ATOM 4035 C C . CYS B 1 169 ? 9.688 5.668 -8.992 1 89.19 169 CYS B C 1
ATOM 4037 O O . CYS B 1 169 ? 10.078 6.637 -8.344 1 89.19 169 CYS B O 1
ATOM 4039 N N . SER B 1 170 ? 10.016 5.504 -10.266 1 88.5 170 SER B N 1
ATOM 4040 C CA . SER B 1 170 ? 10.953 6.402 -10.938 1 88.5 170 SER B CA 1
ATOM 4041 C C . SER B 1 170 ? 10.398 7.82 -11.008 1 88.5 170 SER B C 1
ATOM 4043 O O . SER B 1 170 ? 11.117 8.789 -10.734 1 88.5 170 SER B O 1
ATOM 4045 N N . THR B 1 171 ? 9.141 7.836 -11.297 1 90.56 171 THR B N 1
ATOM 4046 C CA . THR B 1 171 ? 8.5 9.148 -11.375 1 90.56 171 THR B CA 1
ATOM 4047 C C . THR B 1 171 ? 8.469 9.82 -10.008 1 90.56 171 THR B C 1
ATOM 4049 O O . THR B 1 171 ? 8.742 11.016 -9.898 1 90.56 171 THR B O 1
ATOM 4052 N N . ILE B 1 172 ? 8.203 9.086 -9.023 1 93 172 ILE B N 1
ATOM 4053 C CA . ILE B 1 172 ? 8.133 9.625 -7.668 1 93 172 ILE B CA 1
ATOM 4054 C C . ILE B 1 172 ? 9.516 10.102 -7.23 1 93 172 ILE B C 1
ATOM 4056 O O . ILE B 1 172 ? 9.648 11.188 -6.656 1 93 172 ILE B O 1
ATOM 4060 N N . LEU B 1 173 ? 10.516 9.336 -7.508 1 91.88 173 LEU B N 1
ATOM 4061 C CA . LEU B 1 173 ? 11.883 9.688 -7.145 1 91.88 173 LEU B CA 1
ATOM 4062 C C . LEU B 1 173 ? 12.359 10.914 -7.914 1 91.88 173 LEU B C 1
ATOM 4064 O O . LEU B 1 173 ? 13.055 11.773 -7.363 1 91.88 173 LEU B O 1
ATOM 4068 N N . ASP B 1 174 ? 11.898 11.039 -9.133 1 88.94 174 ASP B N 1
ATOM 4069 C CA . ASP B 1 174 ? 12.211 12.219 -9.93 1 88.94 174 ASP B CA 1
ATOM 4070 C C . ASP B 1 174 ? 11.602 13.477 -9.312 1 88.94 174 ASP B C 1
ATOM 4072 O O . ASP B 1 174 ? 12.234 14.531 -9.281 1 88.94 174 ASP B O 1
ATOM 4076 N N . ASN B 1 175 ? 10.445 13.305 -8.836 1 88 175 ASN B N 1
ATOM 4077 C CA . ASN B 1 175 ? 9.797 14.422 -8.164 1 88 175 ASN B CA 1
ATOM 4078 C C . ASN B 1 175 ? 10.555 14.852 -6.91 1 88 175 ASN B C 1
ATOM 4080 O O . ASN B 1 175 ? 10.719 16.047 -6.652 1 88 175 ASN B O 1
ATOM 4084 N N . LEU B 1 176 ? 11.008 13.891 -6.215 1 87.69 176 LEU B N 1
ATOM 4085 C CA . LEU B 1 176 ? 11.773 14.172 -5.004 1 87.69 176 LEU B CA 1
ATOM 4086 C C . LEU B 1 176 ? 13.102 14.852 -5.344 1 87.69 176 LEU B C 1
ATOM 4088 O O . LEU B 1 176 ? 13.523 15.773 -4.641 1 87.69 176 LEU B O 1
ATOM 4092 N N . MET B 1 177 ? 13.664 14.492 -6.402 1 83.94 177 MET B N 1
ATOM 4093 C CA . MET B 1 177 ? 14.93 15.062 -6.844 1 83.94 177 MET B CA 1
ATOM 4094 C C . MET B 1 177 ? 14.75 16.5 -7.316 1 83.94 177 MET B C 1
ATOM 4096 O O . MET B 1 177 ? 15.617 17.344 -7.102 1 83.94 177 MET B O 1
ATOM 4100 N N . GLY B 1 178 ? 13.664 16.719 -7.977 1 78.12 178 GLY B N 1
ATOM 4101 C CA . GLY B 1 178 ? 13.391 18.047 -8.484 1 78.12 178 GLY B CA 1
ATOM 4102 C C . GLY B 1 178 ? 13.289 19.094 -7.395 1 78.12 178 GLY B C 1
ATOM 4103 O O . GLY B 1 178 ? 13.547 20.281 -7.637 1 78.12 178 GLY B O 1
ATOM 4104 N N . SER B 1 179 ? 12.969 18.656 -6.227 1 71.38 179 SER B N 1
ATOM 4105 C CA . SER B 1 179 ? 12.828 19.609 -5.129 1 71.38 179 SER B CA 1
ATOM 4106 C C . SER B 1 179 ? 14.094 19.656 -4.277 1 71.38 179 SER B C 1
ATOM 4108 O O . SER B 1 179 ? 14.109 20.281 -3.207 1 71.38 179 SER B O 1
ATOM 4110 N N . LEU B 1 180 ? 15.133 18.984 -4.562 1 63.06 180 LEU B N 1
ATOM 4111 C CA . LEU B 1 180 ? 16.359 18.875 -3.781 1 63.06 180 LEU B CA 1
ATOM 4112 C C . LEU B 1 180 ? 17.156 20.172 -3.84 1 63.06 180 LEU B C 1
ATOM 4114 O O . LEU B 1 180 ? 17.953 20.453 -2.945 1 63.06 180 LEU B O 1
ATOM 4118 N N . GLY B 1 181 ? 16.875 21.031 -4.719 1 58.59 181 GLY B N 1
ATOM 4119 C CA . GLY B 1 181 ? 17.688 22.219 -4.84 1 58.59 181 GLY B CA 1
ATOM 4120 C C . GLY B 1 181 ? 17.703 23.062 -3.582 1 58.59 181 GLY B C 1
ATOM 4121 O O . GLY B 1 181 ? 16.906 22.844 -2.67 1 58.59 181 GLY B O 1
ATOM 4122 N N . PRO B 1 182 ? 18.984 23.766 -3.406 1 55.28 182 PRO B N 1
ATOM 4123 C CA . PRO B 1 182 ? 19.109 24.656 -2.248 1 55.28 182 PRO B CA 1
ATOM 4124 C C . PRO B 1 182 ? 17.859 25.516 -2.037 1 55.28 182 PRO B C 1
ATOM 4126 O O . PRO B 1 182 ? 17.406 26.203 -2.963 1 55.28 182 PRO B O 1
ATOM 4129 N N . LEU B 1 183 ? 16.953 24.969 -1.235 1 54.53 183 LEU B N 1
ATOM 4130 C CA . LEU B 1 183 ? 15.75 25.719 -0.896 1 54.53 183 LEU B CA 1
ATOM 4131 C C . LEU B 1 183 ? 16.109 27.062 -0.259 1 54.53 183 LEU B C 1
ATOM 4133 O O . LEU B 1 183 ? 16.812 27.094 0.755 1 54.53 183 LEU B O 1
ATOM 4137 N N . LYS B 1 184 ? 16.375 28.109 -0.997 1 52.75 184 LYS B N 1
ATOM 4138 C CA . LYS B 1 184 ? 16.641 29.438 -0.449 1 52.75 184 LYS B CA 1
ATOM 4139 C C . LYS B 1 184 ? 15.5 29.891 0.454 1 52.75 184 LYS B C 1
ATOM 4141 O O . LYS B 1 184 ? 14.359 30.016 0.005 1 52.75 184 LYS B O 1
ATOM 4146 N N . VAL B 1 185 ? 15.5 29.359 1.743 1 55.53 185 VAL B N 1
ATOM 4147 C CA . VAL B 1 185 ? 14.531 29.953 2.658 1 55.53 185 VAL B CA 1
ATOM 4148 C C . VAL B 1 185 ? 15.062 31.281 3.201 1 55.53 185 VAL B C 1
ATOM 4150 O O . VAL B 1 185 ? 16.219 31.375 3.602 1 55.53 185 VAL B O 1
ATOM 4153 N N . LYS B 1 186 ? 14.625 32.25 2.686 1 57.47 186 LYS B N 1
ATOM 4154 C CA . LYS B 1 186 ? 15.109 33.594 3.041 1 57.47 186 LYS B CA 1
ATOM 4155 C C . LYS B 1 186 ? 15.422 33.688 4.531 1 57.47 186 LYS B C 1
ATOM 4157 O O . LYS B 1 186 ? 16.484 34.156 4.918 1 57.47 186 LYS B O 1
ATOM 4162 N N . ASN B 1 187 ? 14.359 33.844 5.48 1 59.25 187 ASN B N 1
ATOM 4163 C CA . ASN B 1 187 ? 14.516 34.875 6.504 1 59.25 187 ASN B CA 1
ATOM 4164 C C . ASN B 1 187 ? 14.68 34.25 7.891 1 59.25 187 ASN B C 1
ATOM 4166 O O . ASN B 1 187 ? 14.844 34.969 8.875 1 59.25 187 ASN B O 1
ATOM 4170 N N . SER B 1 188 ? 14.617 32.844 8.32 1 73.5 188 SER B N 1
ATOM 4171 C CA . SER B 1 188 ? 14.789 32.594 9.742 1 73.5 188 SER B CA 1
ATOM 4172 C C . SER B 1 188 ? 15.891 31.562 9.984 1 73.5 188 SER B C 1
ATOM 4174 O O . SER B 1 188 ? 16.109 30.672 9.156 1 73.5 188 SER B O 1
ATOM 4176 N N . ALA B 1 189 ? 16.781 31.844 10.938 1 79.94 189 ALA B N 1
ATOM 4177 C CA . ALA B 1 189 ? 17.859 30.953 11.344 1 79.94 189 ALA B CA 1
ATOM 4178 C C . ALA B 1 189 ? 17.344 29.531 11.594 1 79.94 189 ALA B C 1
ATOM 4180 O O . ALA B 1 189 ? 17.984 28.562 11.195 1 79.94 189 ALA B O 1
ATOM 4181 N N . LYS B 1 190 ? 16.172 29.359 12.203 1 83 190 LYS B N 1
ATOM 4182 C CA . LYS B 1 190 ? 15.562 28.062 12.477 1 83 190 LYS B CA 1
ATOM 4183 C C . LYS B 1 190 ? 15.172 27.344 11.188 1 83 190 LYS B C 1
ATOM 4185 O O . LYS B 1 190 ? 15.352 26.141 11.07 1 83 190 LYS B O 1
ATOM 4190 N N . GLY B 1 191 ? 14.688 28.141 10.328 1 80.69 191 GLY B N 1
ATOM 4191 C CA . GLY B 1 191 ? 14.32 27.578 9.039 1 80.69 191 GLY B CA 1
ATOM 4192 C C . GLY B 1 191 ? 15.508 27.031 8.266 1 80.69 191 GLY B C 1
ATOM 4193 O O . GLY B 1 191 ? 15.406 25.969 7.633 1 80.69 191 GLY B O 1
ATOM 4194 N N . LYS B 1 192 ? 16.531 27.734 8.359 1 83.38 192 LYS B N 1
ATOM 4195 C CA . LYS B 1 192 ? 17.75 27.281 7.672 1 83.38 192 LYS B CA 1
ATOM 4196 C C . LYS B 1 192 ? 18.234 25.953 8.227 1 83.38 192 LYS B C 1
ATOM 4198 O O . LYS B 1 192 ? 18.641 25.062 7.465 1 83.38 192 LYS B O 1
ATOM 4203 N N . VAL B 1 193 ? 18.188 25.844 9.555 1 88.81 193 VAL B N 1
ATOM 4204 C CA . VAL B 1 193 ? 18.578 24.609 10.203 1 88.81 193 VAL B CA 1
ATOM 4205 C C . VAL B 1 193 ? 17.688 23.469 9.719 1 88.81 193 VAL B C 1
ATOM 4207 O O . VAL B 1 193 ? 18.172 22.406 9.336 1 88.81 193 VAL B O 1
ATOM 4210 N N . LEU B 1 194 ? 16.422 23.703 9.703 1 88.69 194 LEU B N 1
ATOM 4211 C CA . LEU B 1 194 ? 15.477 22.672 9.297 1 88.69 194 LEU B CA 1
ATOM 4212 C C . LEU B 1 194 ? 15.68 22.297 7.832 1 88.69 194 LEU B C 1
ATOM 4214 O O . LEU B 1 194 ? 15.664 21.109 7.484 1 88.69 194 LEU B O 1
ATOM 4218 N N . MET B 1 195 ? 15.883 23.266 7.023 1 87 195 MET B N 1
ATOM 4219 C CA . MET B 1 195 ? 16.047 23.016 5.594 1 87 195 MET B CA 1
ATOM 4220 C C . MET B 1 195 ? 17.297 22.172 5.324 1 87 195 MET B C 1
ATOM 4222 O O . MET B 1 195 ? 17.281 21.297 4.465 1 87 195 MET B O 1
ATOM 4226 N N . GLN B 1 196 ? 18.281 22.562 5.988 1 89.75 196 GLN B N 1
ATOM 4227 C CA . GLN B 1 196 ? 19.516 21.797 5.828 1 89.75 196 GLN B CA 1
ATOM 4228 C C . GLN B 1 196 ? 19.328 20.359 6.285 1 89.75 196 GLN B C 1
ATOM 4230 O O . GLN B 1 196 ? 19.812 19.422 5.633 1 89.75 196 GLN B O 1
ATOM 4235 N N . ALA B 1 197 ? 18.703 20.156 7.395 1 92.31 197 ALA B N 1
ATOM 4236 C CA . ALA B 1 197 ? 18.406 18.812 7.879 1 92.31 197 ALA B CA 1
ATOM 4237 C C . ALA B 1 197 ? 17.531 18.047 6.883 1 92.31 197 ALA B C 1
ATOM 4239 O O . ALA B 1 197 ? 17.781 16.875 6.59 1 92.31 197 ALA B O 1
ATOM 4240 N N . MET B 1 198 ? 16.594 18.719 6.359 1 90.81 198 MET B N 1
ATOM 4241 C CA . MET B 1 198 ? 15.664 18.109 5.41 1 90.81 198 MET B CA 1
ATOM 4242 C C . MET B 1 198 ? 16.391 17.672 4.145 1 90.81 198 MET B C 1
ATOM 4244 O O . MET B 1 198 ? 16.031 16.672 3.529 1 90.81 198 MET B O 1
ATOM 4248 N N . TYR B 1 199 ? 17.312 18.422 3.834 1 91 199 TYR B N 1
ATOM 4249 C CA . TYR B 1 199 ? 18.109 18.031 2.684 1 91 199 TYR B CA 1
ATOM 4250 C C . TYR B 1 199 ? 18.75 16.656 2.912 1 91 199 TYR B C 1
ATOM 4252 O O . TYR B 1 199 ? 18.734 15.805 2.025 1 91 199 TYR B O 1
ATOM 4260 N N . GLY B 1 200 ? 19.328 16.453 4.035 1 93.62 200 GLY B N 1
ATOM 4261 C CA . GLY B 1 200 ? 19.906 15.164 4.363 1 93.62 200 GLY B CA 1
ATOM 4262 C C . GLY B 1 200 ? 18.891 14.031 4.301 1 93.62 200 GLY B C 1
ATOM 4263 O O . GLY B 1 200 ? 19.188 12.961 3.771 1 93.62 200 GLY B O 1
ATOM 4264 N N . VAL B 1 201 ? 17.719 14.273 4.777 1 93.19 201 VAL B N 1
ATOM 4265 C CA . VAL B 1 201 ? 16.641 13.289 4.762 1 93.19 201 VAL B CA 1
ATOM 4266 C C . VAL B 1 201 ? 16.266 12.945 3.32 1 93.19 201 VAL B C 1
ATOM 4268 O O . VAL B 1 201 ? 16.078 11.773 2.98 1 93.19 201 VAL B O 1
ATOM 4271 N N . LYS B 1 202 ? 16.156 13.969 2.539 1 92.44 202 LYS B N 1
ATOM 4272 C CA . LYS B 1 202 ? 15.789 13.773 1.138 1 92.44 202 LYS B CA 1
ATOM 4273 C C . LYS B 1 202 ? 16.828 12.922 0.417 1 92.44 202 LYS B C 1
ATOM 4275 O O . LYS B 1 202 ? 16.484 11.992 -0.319 1 92.44 202 LYS B O 1
ATOM 4280 N N . VAL B 1 203 ? 18 13.266 0.656 1 94.19 203 VAL B N 1
ATOM 4281 C CA . VAL B 1 203 ? 19.094 12.531 0.02 1 94.19 203 VAL B CA 1
ATOM 4282 C C . VAL B 1 203 ? 19.047 11.07 0.44 1 94.19 203 VAL B C 1
ATOM 4284 O O . VAL B 1 203 ? 19.109 10.172 -0.405 1 94.19 203 VAL B O 1
ATOM 4287 N N . GLN B 1 204 ? 18.969 10.828 1.722 1 95.88 204 GLN B N 1
ATOM 4288 C CA . GLN B 1 204 ? 18.922 9.453 2.215 1 95.88 204 GLN B CA 1
ATOM 4289 C C . GLN B 1 204 ? 17.719 8.711 1.631 1 95.88 204 GLN B C 1
ATOM 4291 O O . GLN B 1 204 ? 17.844 7.543 1.242 1 95.88 204 GLN B O 1
ATOM 4296 N N . THR B 1 205 ? 16.625 9.383 1.575 1 95.31 205 THR B N 1
ATOM 4297 C CA . THR B 1 205 ? 15.391 8.781 1.068 1 95.31 205 THR B CA 1
ATOM 4298 C C . THR B 1 205 ? 15.547 8.391 -0.397 1 95.31 205 THR B C 1
ATOM 4300 O O . THR B 1 205 ? 15.25 7.254 -0.774 1 95.31 205 THR B O 1
ATOM 4303 N N . VAL B 1 206 ? 16 9.328 -1.167 1 95.5 206 VAL B N 1
ATOM 4304 C CA . VAL B 1 206 ? 16.156 9.07 -2.596 1 95.5 206 VAL B CA 1
ATOM 4305 C C . VAL B 1 206 ? 17.141 7.918 -2.812 1 95.5 206 VAL B C 1
ATOM 4307 O O . VAL B 1 206 ? 16.891 7.023 -3.625 1 95.5 206 VAL B O 1
ATOM 4310 N N . PHE B 1 207 ? 18.156 7.918 -2.08 1 96.81 207 PHE B N 1
ATOM 4311 C CA . PHE B 1 207 ? 19.156 6.875 -2.223 1 96.81 207 PHE B CA 1
ATOM 4312 C C . PHE B 1 207 ? 18.578 5.508 -1.89 1 96.81 207 PHE B C 1
ATOM 4314 O O . PHE B 1 207 ? 18.609 4.594 -2.717 1 96.81 207 PHE B O 1
ATOM 4321 N N . VAL B 1 208 ? 18.047 5.352 -0.744 1 96.56 208 VAL B N 1
ATOM 4322 C CA . VAL B 1 208 ? 17.547 4.062 -0.269 1 96.56 208 VAL B CA 1
ATOM 4323 C C . VAL B 1 208 ? 16.438 3.57 -1.191 1 96.56 208 VAL B C 1
ATOM 4325 O O . VAL B 1 208 ? 16.438 2.412 -1.613 1 96.56 208 VAL B O 1
ATOM 4328 N N . CYS B 1 209 ? 15.555 4.449 -1.512 1 96.12 209 CYS B N 1
ATOM 4329 C CA . CYS B 1 209 ? 14.414 4.047 -2.328 1 96.12 209 CYS B CA 1
ATOM 4330 C C . CYS B 1 209 ? 14.852 3.713 -3.75 1 96.12 209 CYS B C 1
ATOM 4332 O O . CYS B 1 209 ? 14.289 2.812 -4.379 1 96.12 209 CYS B O 1
ATOM 4334 N N . SER B 1 210 ? 15.805 4.426 -4.258 1 96.06 210 SER B N 1
ATOM 4335 C CA . SER B 1 210 ? 16.312 4.105 -5.586 1 96.06 210 SER B CA 1
ATOM 4336 C C . SER B 1 210 ? 17 2.74 -5.605 1 96.06 210 SER B C 1
ATOM 4338 O O . SER B 1 210 ? 16.859 1.987 -6.57 1 96.06 210 SER B O 1
ATOM 4340 N N . VAL B 1 211 ? 17.719 2.469 -4.609 1 95.38 211 VAL B N 1
ATOM 4341 C CA . VAL B 1 211 ? 18.375 1.17 -4.484 1 95.38 211 VAL B CA 1
ATOM 4342 C C . VAL B 1 211 ? 17.328 0.062 -4.469 1 95.38 211 VAL B C 1
ATOM 4344 O O . VAL B 1 211 ? 17.453 -0.934 -5.184 1 95.38 211 VAL B O 1
ATOM 4347 N N . PHE B 1 212 ? 16.281 0.249 -3.66 1 96.12 212 PHE B N 1
ATOM 4348 C CA . PHE B 1 212 ? 15.211 -0.731 -3.586 1 96.12 212 PHE B CA 1
ATOM 4349 C C . PHE B 1 212 ? 14.531 -0.895 -4.941 1 96.12 212 PHE B C 1
ATOM 4351 O O . PHE B 1 212 ? 14.297 -2.018 -5.391 1 96.12 212 PHE B O 1
ATOM 4358 N N . ALA B 1 213 ? 14.258 0.252 -5.551 1 94.56 213 ALA B N 1
ATOM 4359 C CA . ALA B 1 213 ? 13.594 0.216 -6.855 1 94.56 213 ALA B CA 1
ATOM 4360 C C . ALA B 1 213 ? 14.453 -0.519 -7.883 1 94.56 213 ALA B C 1
ATOM 4362 O O . ALA B 1 213 ? 13.938 -1.322 -8.664 1 94.56 213 ALA B O 1
ATOM 4363 N N . ALA B 1 214 ? 15.695 -0.29 -7.871 1 93.81 214 ALA B N 1
ATOM 4364 C CA . ALA B 1 214 ? 16.594 -0.97 -8.797 1 93.81 214 ALA B CA 1
ATOM 4365 C C . ALA B 1 214 ? 16.656 -2.467 -8.508 1 93.81 214 ALA B C 1
ATOM 4367 O O . ALA B 1 214 ? 16.625 -3.283 -9.438 1 93.81 214 ALA B O 1
ATOM 4368 N N . ALA B 1 215 ? 16.703 -2.762 -7.273 1 92.81 215 ALA B N 1
ATOM 4369 C CA . ALA B 1 215 ? 16.766 -4.168 -6.879 1 92.81 215 ALA B CA 1
ATOM 4370 C C . ALA B 1 215 ? 15.516 -4.918 -7.301 1 92.81 215 ALA B C 1
ATOM 4372 O O . ALA B 1 215 ? 15.594 -6.02 -7.852 1 92.81 215 ALA B O 1
ATOM 4373 N N . PHE B 1 216 ? 14.383 -4.336 -7.125 1 92.81 216 PHE B N 1
ATOM 4374 C CA . PHE B 1 216 ? 13.109 -5.012 -7.379 1 92.81 216 PHE B CA 1
ATOM 4375 C C . PHE B 1 216 ? 12.797 -5.016 -8.867 1 92.81 216 PHE B C 1
ATOM 4377 O O . PHE B 1 216 ? 12.156 -5.945 -9.375 1 92.81 216 PHE B O 1
ATOM 4384 N N . SER B 1 217 ? 13.219 -4.02 -9.57 1 90.19 217 SER B N 1
ATOM 4385 C CA . SER B 1 217 ? 12.922 -3.947 -10.992 1 90.19 217 SER B CA 1
ATOM 4386 C C . SER B 1 217 ? 13.977 -4.68 -11.812 1 90.19 217 SER B C 1
ATOM 4388 O O . SER B 1 217 ? 13.766 -4.965 -12.992 1 90.19 217 SER B O 1
ATOM 4390 N N . GLY B 1 218 ? 15.109 -4.891 -11.219 1 88.75 218 GLY B N 1
ATOM 4391 C CA . GLY B 1 218 ? 16.219 -5.48 -11.953 1 88.75 218 GLY B CA 1
ATOM 4392 C C . GLY B 1 218 ? 16.797 -4.547 -13 1 88.75 218 GLY B C 1
ATOM 4393 O O . GLY B 1 218 ? 17.25 -4.992 -14.055 1 88.75 218 GLY B O 1
ATOM 4394 N N . SER B 1 219 ? 16.703 -3.248 -12.719 1 89.44 219 SER B N 1
ATOM 4395 C CA . SER B 1 219 ? 17.172 -2.271 -13.695 1 89.44 219 SER B CA 1
ATOM 4396 C C . SER B 1 219 ? 18.094 -1.24 -13.055 1 89.44 219 SER B C 1
ATOM 4398 O O . SER B 1 219 ? 17.734 -0.615 -12.055 1 89.44 219 SER B O 1
ATOM 4400 N N . THR B 1 220 ? 19.188 -1.019 -13.672 1 90.19 220 THR B N 1
ATOM 4401 C CA . THR B 1 220 ? 20.125 -0.016 -13.195 1 90.19 220 THR B CA 1
ATOM 4402 C C . THR B 1 220 ? 19.625 1.392 -13.516 1 90.19 220 THR B C 1
ATOM 4404 O O . THR B 1 220 ? 20.141 2.373 -12.977 1 90.19 220 THR B O 1
ATOM 4407 N N . LYS B 1 221 ? 18.609 1.503 -14.32 1 87 221 LYS B N 1
ATOM 4408 C CA . LYS B 1 221 ? 18.094 2.809 -14.719 1 87 221 LYS B CA 1
ATOM 4409 C C . LYS B 1 221 ? 17.453 3.525 -13.539 1 87 221 LYS B C 1
ATOM 4411 O O . LYS B 1 221 ? 17.312 4.75 -13.547 1 87 221 LYS B O 1
ATOM 4416 N N . LYS B 1 222 ? 17.109 2.74 -12.555 1 88.25 222 LYS B N 1
ATOM 4417 C CA . LYS B 1 222 ? 16.422 3.309 -11.398 1 88.25 222 LYS B CA 1
ATOM 4418 C C . LYS B 1 222 ? 17.406 3.756 -10.336 1 88.25 222 LYS B C 1
ATOM 4420 O O . LYS B 1 222 ? 17.031 4.418 -9.367 1 88.25 222 LYS B O 1
ATOM 4425 N N . LEU B 1 223 ? 18.656 3.41 -10.555 1 91.31 223 LEU B N 1
ATOM 4426 C CA . LEU B 1 223 ? 19.703 3.816 -9.617 1 91.31 223 LEU B CA 1
ATOM 4427 C C . LEU B 1 223 ? 20.078 5.281 -9.828 1 91.31 223 LEU B C 1
ATOM 4429 O O . LEU B 1 223 ? 20.422 5.684 -10.938 1 91.31 223 LEU B O 1
ATOM 4433 N N . ILE B 1 224 ? 19.953 6.016 -8.781 1 91.31 224 ILE B N 1
ATOM 4434 C CA . ILE B 1 224 ? 20.234 7.445 -8.867 1 91.31 224 ILE B CA 1
ATOM 4435 C C . ILE B 1 224 ? 21.578 7.746 -8.188 1 91.31 224 ILE B C 1
ATOM 4437 O O . ILE B 1 224 ? 21.812 7.312 -7.062 1 91.31 224 ILE B O 1
ATOM 4441 N N . HIS B 1 225 ? 22.391 8.453 -8.867 1 92.38 225 HIS B N 1
ATOM 4442 C CA . HIS B 1 225 ? 23.625 8.961 -8.281 1 92.38 225 HIS B CA 1
ATOM 4443 C C . HIS B 1 225 ? 23.469 10.414 -7.852 1 92.38 225 HIS B C 1
ATOM 4445 O O . HIS B 1 225 ? 23.188 11.289 -8.68 1 92.38 225 HIS B O 1
ATOM 4451 N N . LEU B 1 226 ? 23.688 10.602 -6.562 1 93.5 226 LEU B N 1
ATOM 4452 C CA . LEU B 1 226 ? 23.516 11.945 -6.008 1 93.5 226 LEU B CA 1
ATOM 4453 C C . LEU B 1 226 ? 24.859 12.586 -5.719 1 93.5 226 LEU B C 1
ATOM 4455 O O . LEU B 1 226 ? 25.734 11.969 -5.109 1 93.5 226 LEU B O 1
ATOM 4459 N N . ASN B 1 227 ? 24.938 13.82 -6.227 1 92.25 227 ASN B N 1
ATOM 4460 C CA . ASN B 1 227 ? 26.125 14.609 -5.914 1 92.25 227 ASN B CA 1
ATOM 4461 C C . ASN B 1 227 ? 25.891 15.531 -4.715 1 92.25 227 ASN B C 1
ATOM 4463 O O . ASN B 1 227 ? 25.234 16.562 -4.844 1 92.25 227 ASN B O 1
ATOM 4467 N N . VAL B 1 228 ? 26.453 15.078 -3.619 1 93.19 228 VAL B N 1
ATOM 4468 C CA . VAL B 1 228 ? 26.312 15.852 -2.393 1 93.19 228 VAL B CA 1
ATOM 4469 C C . VAL B 1 228 ? 27.562 16.688 -2.148 1 93.19 228 VAL B C 1
ATOM 4471 O O . VAL B 1 228 ? 28.688 16.172 -2.23 1 93.19 228 VAL B O 1
ATOM 4474 N N . ALA B 1 229 ? 27.297 17.984 -1.865 1 91.75 229 ALA B N 1
ATOM 4475 C CA . ALA B 1 229 ? 28.422 18.891 -1.644 1 91.75 229 ALA B CA 1
ATOM 4476 C C . ALA B 1 229 ? 29.203 18.516 -0.397 1 91.75 229 ALA B C 1
ATOM 4478 O O . ALA B 1 229 ? 28.625 18.047 0.591 1 91.75 229 ALA B O 1
ATOM 4479 N N . ASP B 1 230 ? 30.469 18.859 -0.312 1 92.06 230 ASP B N 1
ATOM 4480 C CA . ASP B 1 230 ? 31.391 18.469 0.749 1 92.06 230 ASP B CA 1
ATOM 4481 C C . ASP B 1 230 ? 31.125 19.266 2.023 1 92.06 230 ASP B C 1
ATOM 4483 O O . ASP B 1 230 ? 31.609 18.906 3.1 1 92.06 230 ASP B O 1
ATOM 4487 N N . MET B 1 231 ? 30.312 20.281 1.874 1 90.69 231 MET B N 1
ATOM 4488 C CA . MET B 1 231 ? 30.094 21.141 3.025 1 90.69 231 MET B CA 1
ATOM 4489 C C . MET B 1 231 ? 29.281 20.422 4.102 1 90.69 231 MET B C 1
ATOM 4491 O O . MET B 1 231 ? 29.281 20.844 5.262 1 90.69 231 MET B O 1
ATOM 4495 N N . TYR B 1 232 ? 28.625 19.406 3.736 1 93.81 232 TYR B N 1
ATOM 4496 C CA . TYR B 1 232 ? 27.828 18.672 4.707 1 93.81 232 TYR B CA 1
ATOM 4497 C C . TYR B 1 232 ? 28.688 17.641 5.434 1 93.81 232 TYR B C 1
ATOM 4499 O O . TYR B 1 232 ? 29.406 16.859 4.805 1 93.81 232 TYR B O 1
ATOM 4507 N N . SER B 1 233 ? 28.625 17.594 6.742 1 95.75 233 SER B N 1
ATOM 4508 C CA . SER B 1 233 ? 29.484 16.75 7.566 1 95.75 233 SER B CA 1
ATOM 4509 C C . SER B 1 233 ? 29.219 15.273 7.277 1 95.75 233 SER B C 1
ATOM 4511 O O . SER B 1 233 ? 30.109 14.43 7.473 1 95.75 233 SER B O 1
ATOM 4513 N N . TRP B 1 234 ? 28 14.906 6.832 1 97.38 234 TRP B N 1
ATOM 4514 C CA . TRP B 1 234 ? 27.641 13.516 6.562 1 97.38 234 TRP B CA 1
ATOM 4515 C C . TRP B 1 234 ? 27.969 13.141 5.117 1 97.38 234 TRP B C 1
ATOM 4517 O O . TRP B 1 234 ? 27.781 11.992 4.711 1 97.38 234 TRP B O 1
ATOM 4527 N N . ALA B 1 235 ? 28.469 13.992 4.258 1 97 235 ALA B N 1
ATOM 4528 C CA . ALA B 1 235 ? 28.688 13.789 2.828 1 97 235 ALA B CA 1
ATOM 4529 C C . ALA B 1 235 ? 29.688 12.664 2.578 1 97 235 ALA B C 1
ATOM 4531 O O . ALA B 1 235 ? 29.469 11.797 1.731 1 97 235 ALA B O 1
ATOM 4532 N N . PRO B 1 236 ? 30.812 12.625 3.312 1 96.56 236 PRO B N 1
ATOM 4533 C CA . PRO B 1 236 ? 31.766 11.547 3.066 1 96.56 236 PRO B CA 1
ATOM 4534 C C . PRO B 1 236 ? 31.188 10.164 3.355 1 96.56 236 PRO B C 1
ATOM 4536 O O . PRO B 1 236 ? 31.391 9.219 2.588 1 96.56 236 PRO B O 1
ATOM 4539 N N . ALA B 1 237 ? 30.531 10.039 4.453 1 95.81 237 ALA B N 1
ATOM 4540 C CA . ALA B 1 237 ? 29.906 8.766 4.781 1 95.81 237 ALA B CA 1
ATOM 4541 C C . ALA B 1 237 ? 28.891 8.359 3.703 1 95.81 237 ALA B C 1
ATOM 4543 O O . ALA B 1 237 ? 28.844 7.191 3.309 1 95.81 237 ALA B O 1
ATOM 4544 N N . PHE B 1 238 ? 28.203 9.289 3.207 1 97.44 238 PHE B N 1
ATOM 4545 C CA . PHE B 1 238 ? 27.219 9.031 2.164 1 97.44 238 PHE B CA 1
ATOM 4546 C C . PHE B 1 238 ? 27.906 8.594 0.87 1 97.44 238 PHE B C 1
ATOM 4548 O O . PHE B 1 238 ? 27.453 7.645 0.22 1 97.44 238 PHE B O 1
ATOM 4555 N N . SER B 1 239 ? 28.859 9.32 0.525 1 96 239 SER B N 1
ATOM 4556 C CA . SER B 1 239 ? 29.562 9.023 -0.722 1 96 239 SER B CA 1
ATOM 4557 C C . SER B 1 239 ? 30.125 7.613 -0.714 1 96 239 SER B C 1
ATOM 4559 O O . SER B 1 239 ? 30.062 6.906 -1.723 1 96 239 SER B O 1
ATOM 4561 N N . ARG B 1 240 ? 30.672 7.238 0.355 1 94.06 240 ARG B N 1
ATOM 4562 C CA . ARG B 1 240 ? 31.203 5.887 0.49 1 94.06 240 ARG B CA 1
ATOM 4563 C C . ARG B 1 240 ? 30.094 4.844 0.356 1 94.06 240 ARG B C 1
ATOM 4565 O O . ARG B 1 240 ? 30.25 3.861 -0.372 1 94.06 240 ARG B O 1
ATOM 4572 N N . LEU B 1 241 ? 29.062 5.078 1.022 1 95.31 241 LEU B N 1
ATOM 4573 C CA . LEU B 1 241 ? 27.922 4.172 0.98 1 95.31 241 LEU B CA 1
ATOM 4574 C C . LEU B 1 241 ? 27.359 4.062 -0.437 1 95.31 241 LEU B C 1
ATOM 4576 O O . LEU B 1 241 ? 27.188 2.955 -0.954 1 95.31 241 LEU B O 1
ATOM 4580 N N . GLN B 1 242 ? 27.125 5.176 -1.024 1 96.25 242 GLN B N 1
ATOM 4581 C CA . GLN B 1 242 ? 26.531 5.207 -2.361 1 96.25 242 GLN B CA 1
ATOM 4582 C C . GLN B 1 242 ? 27.422 4.48 -3.367 1 96.25 242 GLN B C 1
ATOM 4584 O O . GLN B 1 242 ? 26.938 3.695 -4.18 1 96.25 242 GLN B O 1
ATOM 4589 N N . SER B 1 243 ? 28.656 4.758 -3.301 1 93.56 243 SER B N 1
ATOM 4590 C CA . SER B 1 243 ? 29.578 4.133 -4.238 1 93.56 243 SER B CA 1
ATOM 4591 C C . SER B 1 243 ? 29.594 2.617 -4.062 1 93.56 243 SER B C 1
ATOM 4593 O O . SER B 1 243 ? 29.531 1.872 -5.043 1 93.56 243 SER B O 1
ATOM 4595 N N . LEU B 1 244 ? 29.656 2.225 -2.898 1 93 244 LEU B N 1
ATOM 4596 C CA . LEU B 1 244 ? 29.719 0.798 -2.604 1 93 244 LEU B CA 1
ATOM 4597 C C . LEU B 1 244 ? 28.469 0.078 -3.098 1 93 244 LEU B C 1
ATOM 4599 O O . LEU B 1 244 ? 28.562 -0.927 -3.805 1 93 244 LEU B O 1
ATOM 4603 N N . ILE B 1 245 ? 27.359 0.572 -2.758 1 94.06 245 ILE B N 1
ATOM 4604 C CA . ILE B 1 245 ? 26.094 -0.091 -3.053 1 94.06 245 ILE B CA 1
ATOM 4605 C C . ILE B 1 245 ? 25.812 -0.032 -4.555 1 94.06 245 ILE B C 1
ATOM 4607 O O . ILE B 1 245 ? 25.422 -1.033 -5.16 1 94.06 245 ILE B O 1
ATOM 4611 N N . ASN B 1 246 ? 26.031 1.143 -5.137 1 93.06 246 ASN B N 1
ATOM 4612 C CA . ASN B 1 246 ? 25.797 1.277 -6.57 1 93.06 246 ASN B CA 1
ATOM 4613 C C . ASN B 1 246 ? 26.688 0.339 -7.379 1 93.06 246 ASN B C 1
ATOM 4615 O O . ASN B 1 246 ? 26.234 -0.272 -8.344 1 93.06 246 ASN B O 1
ATOM 4619 N N . GLU B 1 247 ? 27.875 0.264 -6.926 1 91.25 247 GLU B N 1
ATOM 4620 C CA . GLU B 1 247 ? 28.797 -0.637 -7.621 1 91.25 247 GLU B CA 1
ATOM 4621 C C . GLU B 1 247 ? 28.344 -2.09 -7.492 1 91.25 247 GLU B C 1
ATOM 4623 O O . GLU B 1 247 ? 28.391 -2.848 -8.461 1 91.25 247 GLU B O 1
ATOM 4628 N N . GLU B 1 248 ? 27.938 -2.422 -6.348 1 90.44 248 GLU B N 1
ATOM 4629 C CA . GLU B 1 248 ? 27.484 -3.791 -6.121 1 90.44 248 GLU B CA 1
ATOM 4630 C C . GLU B 1 248 ? 26.25 -4.109 -6.957 1 90.44 248 GLU B C 1
ATOM 4632 O O . GLU B 1 248 ? 26.172 -5.184 -7.559 1 90.44 248 GLU B O 1
ATOM 4637 N N . ILE B 1 249 ? 25.312 -3.273 -7.055 1 91.44 249 ILE B N 1
ATOM 4638 C CA . ILE B 1 249 ? 24.094 -3.48 -7.824 1 91.44 249 ILE B CA 1
ATOM 4639 C C . ILE B 1 249 ? 24.438 -3.594 -9.312 1 91.44 249 ILE B C 1
ATOM 4641 O O . ILE B 1 249 ? 23.938 -4.488 -10 1 91.44 249 ILE B O 1
ATOM 4645 N N . ARG B 1 250 ? 25.266 -2.717 -9.766 1 91.62 250 ARG B N 1
ATOM 4646 C CA . ARG B 1 250 ? 25.656 -2.754 -11.172 1 91.62 250 ARG B CA 1
ATOM 4647 C C . ARG B 1 250 ? 26.359 -4.059 -11.508 1 91.62 250 ARG B C 1
ATOM 4649 O O . ARG B 1 250 ? 26.109 -4.66 -12.547 1 91.62 250 ARG B O 1
ATOM 4656 N N . ALA B 1 251 ? 27.203 -4.477 -10.625 1 90.69 251 ALA B N 1
ATOM 4657 C CA . ALA B 1 251 ? 27.938 -5.719 -10.836 1 90.69 251 ALA B CA 1
ATOM 4658 C C . ALA B 1 251 ? 27 -6.914 -10.898 1 90.69 251 ALA B C 1
ATOM 4660 O O . ALA B 1 251 ? 27.125 -7.77 -11.773 1 90.69 251 ALA B O 1
ATOM 4661 N N . ARG B 1 252 ? 26.062 -6.965 -10.07 1 89.12 252 ARG B N 1
ATOM 4662 C CA . ARG B 1 252 ? 25.141 -8.086 -10.023 1 89.12 252 ARG B CA 1
ATOM 4663 C C . ARG B 1 252 ? 24.234 -8.109 -11.258 1 89.12 252 ARG B C 1
ATOM 4665 O O . ARG B 1 252 ? 23.969 -9.172 -11.812 1 89.12 252 ARG B O 1
ATOM 4672 N N . LEU B 1 253 ? 23.797 -7.016 -11.656 1 89.25 253 LEU B N 1
ATOM 4673 C CA . LEU B 1 253 ? 22.906 -6.934 -12.805 1 89.25 253 LEU B CA 1
ATOM 4674 C C . LEU B 1 253 ? 23.672 -7.195 -14.102 1 89.25 253 LEU B C 1
ATOM 4676 O O . LEU B 1 253 ? 23.125 -7.777 -15.039 1 89.25 253 LEU B O 1
ATOM 4680 N N . SER B 1 254 ? 24.906 -6.859 -14.227 1 90 254 SER B N 1
ATOM 4681 C CA . SER B 1 254 ? 25.719 -7.062 -15.422 1 90 254 SER B CA 1
ATOM 4682 C C . SER B 1 254 ? 26.156 -8.516 -15.555 1 90 254 SER B C 1
ATOM 4684 O O . SER B 1 254 ? 26.344 -9.016 -16.672 1 90 254 SER B O 1
ATOM 4686 N N . ASN B 1 255 ? 26.281 -9.164 -14.477 1 88.69 255 ASN B N 1
ATOM 4687 C CA . ASN B 1 255 ? 26.734 -10.555 -14.484 1 88.69 255 ASN B CA 1
ATOM 4688 C C . ASN B 1 255 ? 25.594 -11.523 -14.781 1 88.69 255 ASN B C 1
ATOM 4690 O O . ASN B 1 255 ? 25.766 -12.734 -14.703 1 88.69 255 ASN B O 1
ATOM 4694 N N . GLY B 1 256 ? 24.484 -10.977 -15.055 1 84.88 256 GLY B N 1
ATOM 4695 C CA . GLY B 1 256 ? 23.359 -11.812 -15.445 1 84.88 256 GLY B CA 1
ATOM 4696 C C . GLY B 1 256 ? 22.766 -12.586 -14.289 1 84.88 256 GLY B C 1
ATOM 4697 O O . GLY B 1 256 ? 22.234 -13.688 -14.484 1 84.88 256 GLY B O 1
ATOM 4698 N N . LYS B 1 257 ? 23 -12.109 -13.133 1 84.12 257 LYS B N 1
ATOM 4699 C CA . LYS B 1 257 ? 22.375 -12.75 -11.977 1 84.12 257 LYS B CA 1
ATOM 4700 C C . LYS B 1 257 ? 20.859 -12.734 -12.094 1 84.12 257 LYS B C 1
ATOM 4702 O O . LYS B 1 257 ? 20.281 -11.852 -12.742 1 84.12 257 LYS B O 1
ATOM 4707 N N . PHE B 1 258 ? 20.25 -13.766 -11.516 1 85.69 258 PHE B N 1
ATOM 4708 C CA . PHE B 1 258 ? 18.812 -13.914 -11.539 1 85.69 258 PHE B CA 1
ATOM 4709 C C . PHE B 1 258 ? 18.125 -12.719 -10.883 1 85.69 258 PHE B C 1
ATOM 4711 O O . PHE B 1 258 ? 17.094 -12.242 -11.359 1 85.69 258 PHE B O 1
ATOM 4718 N N . SER B 1 259 ? 18.734 -12.273 -9.75 1 89.94 259 SER B N 1
ATOM 4719 C CA . SER B 1 259 ? 18.203 -11.141 -8.984 1 89.94 259 SER B CA 1
ATOM 4720 C C . SER B 1 259 ? 19.328 -10.422 -8.242 1 89.94 259 SER B C 1
ATOM 4722 O O . SER B 1 259 ? 20.375 -11.008 -7.969 1 89.94 259 SER B O 1
ATOM 4724 N N . VAL B 1 260 ? 19.078 -9.227 -8.016 1 90 260 VAL B N 1
ATOM 4725 C CA . VAL B 1 260 ? 20 -8.461 -7.18 1 90 260 VAL B CA 1
ATOM 4726 C C . VAL B 1 260 ? 19.859 -8.891 -5.723 1 90 260 VAL B C 1
ATOM 4728 O O . VAL B 1 260 ? 20.828 -8.836 -4.957 1 90 260 VAL B O 1
ATOM 4731 N N . LEU B 1 261 ? 18.672 -9.352 -5.359 1 92.75 261 LEU B N 1
ATOM 4732 C CA . LEU B 1 261 ? 18.422 -9.82 -3.996 1 92.75 261 LEU B CA 1
ATOM 4733 C C . LEU B 1 261 ? 19.078 -11.172 -3.752 1 92.75 261 LEU B C 1
ATOM 4735 O O . LEU B 1 261 ? 18.812 -12.133 -4.477 1 92.75 261 LEU B O 1
ATOM 4739 N N . ILE B 1 262 ? 19.781 -11.219 -2.744 1 92.69 262 ILE B N 1
ATOM 4740 C CA . ILE B 1 262 ? 20.578 -12.398 -2.449 1 92.69 262 ILE B CA 1
ATOM 4741 C C . ILE B 1 262 ? 19.672 -13.602 -2.225 1 92.69 262 ILE B C 1
ATOM 4743 O O . ILE B 1 262 ? 19.922 -14.695 -2.742 1 92.69 262 ILE B O 1
ATOM 4747 N N . GLU B 1 263 ? 18.641 -13.422 -1.429 1 95.62 263 GLU B N 1
ATOM 4748 C CA . GLU B 1 263 ? 17.75 -14.523 -1.103 1 95.62 263 GLU B CA 1
ATOM 4749 C C . GLU B 1 263 ? 17.109 -15.102 -2.359 1 95.62 263 GLU B C 1
ATOM 4751 O O . GLU B 1 263 ? 16.906 -16.312 -2.461 1 95.62 263 GLU B O 1
ATOM 4756 N N . LEU B 1 264 ? 16.797 -14.281 -3.318 1 94.88 264 LEU B N 1
ATOM 4757 C CA . LEU B 1 264 ? 16.203 -14.766 -4.559 1 94.88 264 LEU B CA 1
ATOM 4758 C C . LEU B 1 264 ? 17.25 -15.508 -5.402 1 94.88 264 LEU B C 1
ATOM 4760 O O . LEU B 1 264 ? 16.922 -16.516 -6.031 1 94.88 264 LEU B O 1
ATOM 4764 N N . GLU B 1 265 ? 18.422 -15.023 -5.406 1 93 265 GLU B N 1
ATOM 4765 C CA . GLU B 1 265 ? 19.5 -15.68 -6.137 1 93 265 GLU B CA 1
ATOM 4766 C C . GLU B 1 265 ? 19.766 -17.078 -5.582 1 93 265 GLU B C 1
ATOM 4768 O O . GLU B 1 265 ? 19.938 -18.031 -6.348 1 93 265 GLU B O 1
ATOM 4773 N N . VAL B 1 266 ? 19.828 -17.141 -4.328 1 94.44 266 VAL B N 1
ATOM 4774 C CA . VAL B 1 266 ? 20.078 -18.422 -3.664 1 94.44 266 VAL B CA 1
ATOM 4775 C C . VAL B 1 266 ? 18.938 -19.391 -3.973 1 94.44 266 VAL B C 1
ATOM 4777 O O . VAL B 1 266 ? 19.172 -20.547 -4.312 1 94.44 266 VAL B O 1
ATOM 4780 N N . THR B 1 267 ? 17.703 -18.938 -3.863 1 95.81 267 THR B N 1
ATOM 4781 C CA . THR B 1 267 ? 16.547 -19.781 -4.137 1 95.81 267 THR B CA 1
ATOM 4782 C C . THR B 1 267 ? 16.547 -20.25 -5.586 1 95.81 267 THR B C 1
ATOM 4784 O O . THR B 1 267 ? 16.297 -21.438 -5.855 1 95.81 267 THR B O 1
A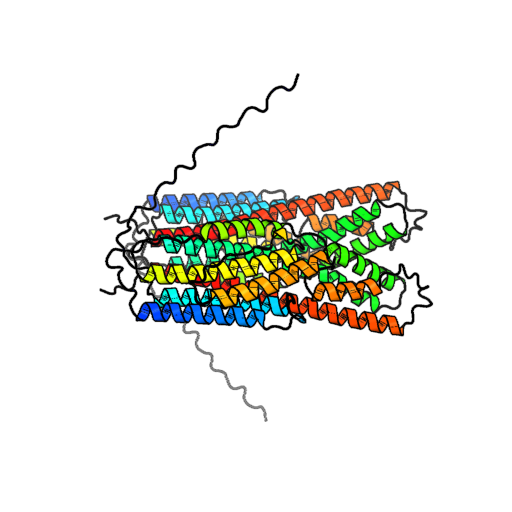TOM 4787 N N . ASP B 1 268 ? 16.875 -19.359 -6.469 1 94.19 268 ASP B N 1
ATOM 4788 C CA . ASP B 1 268 ? 16.938 -19.719 -7.883 1 94.19 268 ASP B CA 1
ATOM 4789 C C . ASP B 1 268 ? 17.984 -20.797 -8.141 1 94.19 268 ASP B C 1
ATOM 4791 O O . ASP B 1 268 ? 17.75 -21.719 -8.93 1 94.19 268 ASP B O 1
ATOM 4795 N N . ALA B 1 269 ? 19.109 -20.688 -7.52 1 93.56 269 ALA B N 1
ATOM 4796 C CA . ALA B 1 269 ? 20.156 -21.672 -7.68 1 93.56 269 ALA B CA 1
ATOM 4797 C C . ALA B 1 269 ? 19.688 -23.062 -7.246 1 93.56 269 ALA B C 1
ATOM 4799 O O . ALA B 1 269 ? 20 -24.062 -7.898 1 93.56 269 ALA B O 1
ATOM 4800 N N . ILE B 1 270 ? 18.922 -23.125 -6.219 1 94.44 270 ILE B N 1
ATOM 4801 C CA . ILE B 1 270 ? 18.406 -24.391 -5.715 1 94.44 270 ILE B CA 1
ATOM 4802 C C . ILE B 1 270 ? 17.328 -24.922 -6.648 1 94.44 270 ILE B C 1
ATOM 4804 O O . ILE B 1 270 ? 17.281 -26.109 -6.961 1 94.44 270 ILE B O 1
ATOM 4808 N N . VAL B 1 271 ? 16.438 -24.047 -7.129 1 93.69 271 VAL B N 1
ATOM 4809 C CA . VAL B 1 271 ? 15.344 -24.422 -8.023 1 93.69 271 VAL B CA 1
ATOM 4810 C C . VAL B 1 271 ? 15.914 -25.016 -9.312 1 93.69 271 VAL B C 1
ATOM 4812 O O . VAL B 1 271 ? 15.367 -25.984 -9.852 1 93.69 271 VAL B O 1
ATOM 4815 N N . LYS B 1 272 ? 16.984 -24.531 -9.773 1 90.25 272 LYS B N 1
ATOM 4816 C CA . LYS B 1 272 ? 17.609 -25 -11.008 1 90.25 272 LYS B CA 1
ATOM 4817 C C . LYS B 1 272 ? 18.109 -26.438 -10.859 1 90.25 272 LYS B C 1
ATOM 4819 O O . LYS B 1 272 ? 18.266 -27.156 -11.852 1 90.25 272 LYS B O 1
ATOM 4824 N N . GLU B 1 273 ? 18.266 -26.781 -9.633 1 88.19 273 GLU B N 1
ATOM 4825 C CA . GLU B 1 273 ? 18.719 -28.156 -9.398 1 88.19 273 GLU B CA 1
ATOM 4826 C C . GLU B 1 273 ? 17.594 -29.141 -9.664 1 88.19 273 GLU B C 1
ATOM 4828 O O . GLU B 1 273 ? 17.844 -30.328 -9.898 1 88.19 273 GLU B O 1
ATOM 4833 N N . PHE B 1 274 ? 16.281 -28.625 -9.5 1 82.5 274 PHE B N 1
ATOM 4834 C CA . PHE B 1 274 ? 15.141 -29.484 -9.734 1 82.5 274 PHE B CA 1
ATOM 4835 C C . PHE B 1 274 ? 14.836 -29.609 -11.227 1 82.5 274 PHE B C 1
ATOM 4837 O O . PHE B 1 274 ? 14.062 -30.469 -11.648 1 82.5 274 PHE B O 1
ATOM 4844 N N . ASN B 1 275 ? 15.008 -28.625 -12.109 1 64.31 275 ASN B N 1
ATOM 4845 C CA . ASN B 1 275 ? 14.703 -28.656 -13.539 1 64.31 275 ASN B CA 1
ATOM 4846 C C . ASN B 1 275 ? 15.383 -29.844 -14.227 1 64.31 275 ASN B C 1
ATOM 4848 O O . ASN B 1 275 ? 16.609 -29.891 -14.312 1 64.31 275 ASN B O 1
ATOM 4852 N N . PRO B 1 276 ? 14.531 -30.922 -14.336 1 52.81 276 PRO B N 1
ATOM 4853 C CA . PRO B 1 276 ? 14.969 -32.125 -15.023 1 52.81 276 PRO B CA 1
ATOM 4854 C C . PRO B 1 276 ? 15.461 -31.859 -16.438 1 52.81 276 PRO B C 1
ATOM 4856 O O . PRO B 1 276 ? 15.703 -32.812 -17.203 1 52.81 276 PRO B O 1
ATOM 4859 N N . SER B 1 277 ? 15.406 -30.906 -17.234 1 43.69 277 SER B N 1
ATOM 4860 C CA . SER B 1 277 ? 16.141 -31.5 -18.344 1 43.69 277 SER B CA 1
ATOM 4861 C C . SER B 1 277 ? 16.984 -32.688 -17.875 1 43.69 277 SER B C 1
ATOM 4863 O O . SER B 1 277 ? 17.672 -33.312 -18.672 1 43.69 277 SER B O 1
ATOM 4865 N N . ILE B 1 278 ? 17.281 -32.844 -16.609 1 39.47 278 ILE B N 1
ATOM 4866 C CA . ILE B 1 278 ? 17.922 -34.094 -16.203 1 39.47 278 ILE B CA 1
ATOM 4867 C C . ILE B 1 278 ? 16.859 -35.188 -16.094 1 39.47 278 ILE B C 1
ATOM 4869 O O . ILE B 1 278 ? 15.984 -35.125 -15.227 1 39.47 278 ILE B O 1
ATOM 4873 N N . GLN B 1 279 ? 15.992 -35.406 -16.797 1 40.28 279 GLN B N 1
ATOM 4874 C CA . GLN B 1 279 ? 15.344 -36.656 -17.234 1 40.28 279 GLN B CA 1
ATOM 4875 C C . GLN B 1 279 ? 15.719 -37.812 -16.344 1 40.28 279 GLN B C 1
ATOM 4877 O O . GLN B 1 279 ? 16.625 -38.594 -16.672 1 40.28 279 GLN B O 1
ATOM 4882 N N . VAL B 1 280 ? 16.219 -37.625 -15.242 1 41.34 280 VAL B N 1
ATOM 4883 C CA . VAL B 1 280 ? 16.547 -38.875 -14.547 1 41.34 280 VAL B CA 1
ATOM 4884 C C . VAL B 1 280 ? 15.289 -39.719 -14.422 1 41.34 280 VAL B C 1
ATOM 4886 O O . VAL B 1 280 ? 14.227 -39.25 -14.031 1 41.34 280 VAL B O 1
ATOM 4889 N N . ASP B 1 281 ? 15.07 -40.656 -15.195 1 42.34 281 ASP B N 1
ATOM 4890 C CA . ASP B 1 281 ? 14.203 -41.781 -14.891 1 42.34 281 ASP B CA 1
ATOM 4891 C C . ASP B 1 281 ? 13.898 -41.844 -13.398 1 42.34 281 ASP B C 1
ATOM 4893 O O . ASP B 1 281 ? 14.812 -41.906 -12.57 1 42.34 281 ASP B O 1
ATOM 4897 N N . ALA B 1 282 ? 12.82 -41.062 -12.891 1 48.78 282 ALA B N 1
ATOM 4898 C CA . ALA B 1 282 ? 12.305 -41.25 -11.531 1 48.78 282 ALA B CA 1
ATOM 4899 C C . ALA B 1 282 ? 12.938 -42.438 -10.852 1 48.78 282 ALA B C 1
ATOM 4901 O O . ALA B 1 282 ? 13.094 -42.469 -9.625 1 48.78 282 ALA B O 1
ATOM 4902 N N . GLU B 1 283 ? 13.156 -43.312 -11.625 1 50.03 283 GLU B N 1
ATOM 4903 C CA . GLU B 1 283 ? 13.68 -44.531 -11.062 1 50.03 283 GLU B CA 1
ATOM 4904 C C . GLU B 1 283 ? 15.086 -44.344 -10.5 1 50.03 283 GLU B C 1
ATOM 4906 O O . GLU B 1 283 ? 15.5 -45.031 -9.578 1 50.03 283 GLU B O 1
ATOM 4911 N N . THR B 1 284 ? 15.781 -43.281 -11.164 1 51.47 284 THR B N 1
ATOM 4912 C CA . THR B 1 284 ? 17.172 -43.281 -10.734 1 51.47 284 THR B CA 1
ATOM 4913 C C . THR B 1 284 ? 17.453 -42.094 -9.828 1 51.47 284 THR B C 1
ATOM 4915 O O . THR B 1 284 ? 18.609 -41.781 -9.531 1 51.47 284 THR B O 1
ATOM 4918 N N . ILE B 1 285 ? 16.438 -41.281 -9.648 1 54.94 285 ILE B N 1
ATOM 4919 C CA . ILE B 1 285 ? 16.734 -40.156 -8.758 1 54.94 285 ILE B CA 1
ATOM 4920 C C . ILE B 1 285 ? 17.109 -40.688 -7.371 1 54.94 285 ILE B C 1
ATOM 4922 O O . ILE B 1 285 ? 16.328 -41.438 -6.754 1 54.94 285 ILE B O 1
ATOM 4926 N N . ASN B 1 286 ? 18.406 -40.625 -7.105 1 63.5 286 ASN B N 1
ATOM 4927 C CA . ASN B 1 286 ? 18.859 -40.969 -5.754 1 63.5 286 ASN B CA 1
ATOM 4928 C C . ASN B 1 286 ? 18.031 -40.219 -4.699 1 63.5 286 ASN B C 1
ATOM 4930 O O . ASN B 1 286 ? 18.094 -39 -4.609 1 63.5 286 ASN B O 1
ATOM 4934 N N . THR B 1 287 ? 17.172 -40.844 -4.156 1 72.44 287 THR B N 1
ATOM 4935 C CA . THR B 1 287 ? 16.219 -40.375 -3.152 1 72.44 287 THR B CA 1
ATOM 4936 C C . THR B 1 287 ? 16.906 -39.531 -2.092 1 72.44 287 THR B C 1
ATOM 4938 O O . THR B 1 287 ? 16.359 -38.531 -1.644 1 72.44 287 THR B O 1
ATOM 4941 N N . GLU B 1 288 ? 18.141 -39.844 -1.849 1 78.88 288 GLU B N 1
ATOM 4942 C CA . GLU B 1 288 ? 18.828 -39.125 -0.785 1 78.88 288 GLU B CA 1
ATOM 4943 C C . GLU B 1 288 ? 19.219 -37.719 -1.243 1 78.88 288 GLU B C 1
ATOM 4945 O O . GLU B 1 288 ? 19.094 -36.75 -0.488 1 78.88 288 GLU B O 1
ATOM 4950 N N . SER B 1 289 ? 19.672 -37.594 -2.42 1 82.12 289 SER B N 1
ATOM 4951 C CA . SER B 1 289 ? 20.078 -36.312 -2.969 1 82.12 289 SER B CA 1
ATOM 4952 C C . SER B 1 289 ? 18.875 -35.375 -3.145 1 82.12 289 SER B C 1
ATOM 4954 O O . SER B 1 289 ? 18.953 -34.188 -2.857 1 82.12 289 SER B O 1
ATOM 4956 N N . LEU B 1 290 ? 17.812 -35.938 -3.504 1 84.69 290 LEU B N 1
ATOM 4957 C CA . LEU B 1 290 ? 16.594 -35.156 -3.674 1 84.69 290 LEU B CA 1
ATOM 4958 C C . LEU B 1 290 ? 16.109 -34.625 -2.334 1 84.69 290 LEU B C 1
ATOM 4960 O O . LEU B 1 290 ? 15.703 -33.469 -2.24 1 84.69 290 LEU B O 1
ATOM 4964 N N . LEU B 1 291 ? 16.234 -35.469 -1.342 1 86.94 291 LEU B N 1
ATOM 4965 C CA . LEU B 1 291 ? 15.789 -35.062 -0.015 1 86.94 291 LEU B CA 1
ATOM 4966 C C . LEU B 1 291 ? 16.625 -33.906 0.515 1 86.94 291 LEU B C 1
ATOM 4968 O O . LEU B 1 291 ? 16.109 -33 1.155 1 86.94 291 LEU B O 1
ATOM 4972 N N . LYS B 1 292 ? 17.844 -33.969 0.249 1 90.44 292 LYS B N 1
ATOM 4973 C CA . LYS B 1 292 ? 18.734 -32.906 0.677 1 90.44 292 LYS B CA 1
ATOM 4974 C C . LYS B 1 292 ? 18.406 -31.594 -0.038 1 90.44 292 LYS B C 1
ATOM 4976 O O . LYS B 1 292 ? 18.375 -30.531 0.587 1 90.44 292 LYS B O 1
ATOM 4981 N N . THR B 1 293 ? 18.141 -31.641 -1.31 1 91.88 293 THR B N 1
ATOM 4982 C CA . THR B 1 293 ? 17.828 -30.453 -2.1 1 91.88 293 THR B CA 1
ATOM 4983 C C . THR B 1 293 ? 16.5 -29.859 -1.647 1 91.88 293 THR B C 1
ATOM 4985 O O . THR B 1 293 ? 16.344 -28.641 -1.593 1 91.88 293 THR B O 1
ATOM 4988 N N . VAL B 1 294 ? 15.609 -30.75 -1.335 1 93.38 294 VAL B N 1
ATOM 4989 C CA . VAL B 1 294 ? 14.305 -30.297 -0.859 1 93.38 294 VAL B CA 1
ATOM 4990 C C . VAL B 1 294 ? 14.469 -29.562 0.47 1 93.38 294 VAL B C 1
ATOM 4992 O O . VAL B 1 294 ? 13.844 -28.516 0.693 1 93.38 294 VAL B O 1
ATOM 4995 N N . GLU B 1 295 ? 15.32 -30.062 1.303 1 94.81 295 GLU B N 1
ATOM 4996 C CA . GLU B 1 295 ? 15.57 -29.406 2.588 1 94.81 295 GLU B CA 1
ATOM 4997 C C . GLU B 1 295 ? 16.25 -28.062 2.398 1 94.81 295 GLU B C 1
ATOM 4999 O O . GLU B 1 295 ? 15.945 -27.094 3.109 1 94.81 295 GLU B O 1
ATOM 5004 N N . GLU B 1 296 ? 17.109 -27.953 1.49 1 96.06 296 GLU B N 1
ATOM 5005 C CA . GLU B 1 296 ? 17.766 -26.688 1.175 1 96.06 296 GLU B CA 1
ATOM 5006 C C . GLU B 1 296 ? 16.75 -25.672 0.646 1 96.06 296 GLU B C 1
ATOM 5008 O O . GLU B 1 296 ? 16.812 -24.484 1.003 1 96.06 296 GLU B O 1
ATOM 5013 N N . LEU B 1 297 ? 15.891 -26.156 -0.185 1 96.38 297 LEU B N 1
ATOM 5014 C CA . LEU B 1 297 ? 14.852 -25.281 -0.719 1 96.38 297 LEU B CA 1
ATOM 5015 C C . LEU B 1 297 ? 13.945 -24.766 0.395 1 96.38 297 LEU B C 1
ATOM 5017 O O . LEU B 1 297 ? 13.555 -23.609 0.398 1 96.38 297 LEU B O 1
ATOM 5021 N N . ARG B 1 298 ? 13.672 -25.625 1.327 1 96.81 298 ARG B N 1
ATOM 5022 C CA . ARG B 1 298 ? 12.836 -25.25 2.461 1 96.81 298 ARG B CA 1
ATOM 5023 C C . ARG B 1 298 ? 13.492 -24.141 3.277 1 96.81 298 ARG B C 1
ATOM 5025 O O . ARG B 1 298 ? 12.836 -23.156 3.629 1 96.81 298 ARG B O 1
ATOM 5032 N N . LYS B 1 299 ? 14.727 -24.297 3.518 1 97.31 299 LYS B N 1
ATOM 5033 C CA . LYS B 1 299 ? 15.461 -23.281 4.277 1 97.31 299 LYS B CA 1
ATOM 5034 C C . LYS B 1 299 ? 15.516 -21.969 3.525 1 97.31 299 LYS B C 1
ATOM 5036 O O . LYS B 1 299 ? 15.344 -20.891 4.121 1 97.31 299 LYS B O 1
ATOM 5041 N N . ALA B 1 300 ? 15.758 -22.016 2.256 1 97.25 300 ALA B N 1
ATOM 5042 C CA . ALA B 1 300 ? 15.812 -20.797 1.433 1 97.25 300 ALA B CA 1
ATOM 5043 C C . ALA B 1 300 ? 14.461 -20.094 1.402 1 97.25 300 ALA B C 1
ATOM 5045 O O . ALA B 1 300 ? 14.391 -18.875 1.504 1 97.25 300 ALA B O 1
ATOM 5046 N N . GLU B 1 301 ? 13.406 -20.906 1.225 1 97.25 301 GLU B N 1
ATOM 5047 C CA . GLU B 1 301 ? 12.047 -20.359 1.228 1 97.25 301 GLU B CA 1
ATOM 5048 C C . GLU B 1 301 ? 11.734 -19.672 2.553 1 97.25 301 GLU B C 1
ATOM 5050 O O . GLU B 1 301 ? 11.156 -18.578 2.57 1 97.25 301 GLU B O 1
ATOM 5055 N N . GLU B 1 302 ? 12.102 -20.25 3.656 1 96.81 302 GLU B N 1
ATOM 5056 C CA . GLU B 1 302 ? 11.852 -19.688 4.98 1 96.81 302 GLU B CA 1
ATOM 5057 C C . GLU B 1 302 ? 12.617 -18.391 5.176 1 96.81 302 GLU B C 1
ATOM 5059 O O . GLU B 1 302 ? 12.07 -17.406 5.707 1 96.81 302 GLU B O 1
ATOM 5064 N N . LYS B 1 303 ? 13.797 -18.391 4.73 1 96.44 303 LYS B N 1
ATOM 5065 C CA . LYS B 1 303 ? 14.609 -17.188 4.836 1 96.44 303 LYS B CA 1
ATOM 5066 C C . LYS B 1 303 ? 14.031 -16.062 3.984 1 96.44 303 LYS B C 1
ATOM 5068 O O . LYS B 1 303 ? 13.984 -14.906 4.418 1 96.44 303 LYS B O 1
ATOM 5073 N N . LEU B 1 304 ? 13.641 -16.406 2.816 1 96.56 304 LEU B N 1
ATOM 5074 C CA . LEU B 1 304 ? 13.023 -15.43 1.916 1 96.56 304 LEU B CA 1
ATOM 5075 C C . LEU B 1 304 ? 11.719 -14.891 2.508 1 96.56 304 LEU B C 1
ATOM 5077 O O . LEU B 1 304 ? 11.516 -13.672 2.561 1 96.56 304 LEU B O 1
ATOM 5081 N N . SER B 1 305 ? 10.922 -15.766 3.012 1 95.5 305 SER B N 1
ATOM 5082 C CA . SER B 1 305 ? 9.625 -15.398 3.582 1 95.5 305 SER B CA 1
ATOM 5083 C C . SER B 1 305 ? 9.797 -14.531 4.82 1 95.5 305 SER B C 1
ATOM 5085 O O . SER B 1 305 ? 9.164 -13.477 4.941 1 95.5 305 SER B O 1
ATOM 5087 N N . GLN B 1 306 ? 10.664 -14.938 5.664 1 96.56 306 GLN B N 1
ATOM 5088 C CA . GLN B 1 306 ? 10.906 -14.188 6.895 1 96.56 306 GLN B CA 1
ATOM 5089 C C . GLN B 1 306 ? 11.516 -12.82 6.594 1 96.56 306 GLN B C 1
ATOM 5091 O O . GLN B 1 306 ? 11.141 -11.82 7.207 1 96.56 306 GLN B O 1
ATOM 5096 N N . GLY B 1 307 ? 12.445 -12.844 5.707 1 96.94 307 GLY B N 1
ATOM 5097 C CA . GLY B 1 307 ? 13.055 -11.586 5.32 1 96.94 307 GLY B CA 1
ATOM 5098 C C . GLY B 1 307 ? 12.062 -10.602 4.73 1 96.94 307 GLY B C 1
ATOM 5099 O O . GLY B 1 307 ? 12.086 -9.414 5.055 1 96.94 307 GLY B O 1
ATOM 5100 N N . LEU B 1 308 ? 11.195 -11.047 3.891 1 96.06 308 LEU B N 1
ATOM 5101 C CA . LEU B 1 308 ? 10.18 -10.195 3.279 1 96.06 308 LEU B CA 1
ATOM 5102 C C . LEU B 1 308 ? 9.219 -9.656 4.336 1 96.06 308 LEU B C 1
ATOM 5104 O O . LEU B 1 308 ? 8.82 -8.492 4.277 1 96.06 308 LEU B O 1
ATOM 5108 N N . ASP B 1 309 ? 8.906 -10.461 5.273 1 95.38 309 ASP B N 1
ATOM 5109 C CA . ASP B 1 309 ? 8.016 -10.047 6.348 1 95.38 309 ASP B CA 1
ATOM 5110 C C . ASP B 1 309 ? 8.633 -8.922 7.176 1 95.38 309 ASP B C 1
ATOM 5112 O O . ASP B 1 309 ? 7.969 -7.938 7.5 1 95.38 309 ASP B O 1
ATOM 5116 N N . LEU B 1 310 ? 9.852 -9.094 7.48 1 97.31 310 LEU B N 1
ATOM 5117 C CA . LEU B 1 310 ? 10.547 -8.078 8.273 1 97.31 310 LEU B CA 1
ATOM 5118 C C . LEU B 1 310 ? 10.68 -6.777 7.492 1 97.31 310 LEU B C 1
ATOM 5120 O O . LEU B 1 310 ? 10.492 -5.695 8.055 1 97.31 310 LEU B O 1
ATOM 5124 N N . LEU B 1 311 ? 11.031 -6.918 6.273 1 97.25 311 LEU B N 1
ATOM 5125 C CA . LEU B 1 311 ? 11.148 -5.723 5.441 1 97.25 311 LEU B CA 1
ATOM 5126 C C . LEU B 1 311 ? 9.812 -5.012 5.312 1 97.25 311 LEU B C 1
ATOM 5128 O O . LEU B 1 311 ? 9.742 -3.783 5.387 1 97.25 311 LEU B O 1
ATOM 5132 N N . ALA B 1 312 ? 8.75 -5.758 5.141 1 96.5 312 ALA B N 1
ATOM 5133 C CA . ALA B 1 312 ? 7.406 -5.184 5.07 1 96.5 312 ALA B CA 1
ATOM 5134 C C . ALA B 1 312 ? 7.062 -4.43 6.352 1 96.5 312 ALA B C 1
ATOM 5136 O O . ALA B 1 312 ? 6.504 -3.33 6.301 1 96.5 312 ALA B O 1
ATOM 5137 N N . LYS B 1 313 ? 7.422 -4.965 7.445 1 95.5 313 LYS B N 1
ATOM 5138 C CA . LYS B 1 313 ? 7.211 -4.293 8.727 1 95.5 313 LYS B CA 1
ATOM 5139 C C . LYS B 1 313 ? 8 -2.99 8.805 1 95.5 313 LYS B C 1
ATOM 5141 O O . LYS B 1 313 ? 7.523 -2.004 9.367 1 95.5 313 LYS B O 1
ATOM 5146 N N . GLY B 1 314 ? 9.18 -3.072 8.297 1 97.38 314 GLY B N 1
ATOM 5147 C CA . GLY B 1 314 ? 9.977 -1.861 8.242 1 97.38 314 GLY B CA 1
ATOM 5148 C C . GLY B 1 314 ? 9.328 -0.751 7.438 1 97.38 314 GLY B C 1
ATOM 5149 O O . GLY B 1 314 ? 9.297 0.4 7.875 1 97.38 314 GLY B O 1
ATOM 5150 N N . VAL B 1 315 ? 8.797 -1.078 6.293 1 97.62 315 VAL B N 1
ATOM 5151 C CA . VAL B 1 315 ? 8.148 -0.1 5.43 1 97.62 315 VAL B CA 1
ATOM 5152 C C . VAL B 1 315 ? 6.867 0.405 6.09 1 97.62 315 VAL B C 1
ATOM 5154 O O . VAL B 1 315 ? 6.57 1.602 6.051 1 97.62 315 VAL B O 1
ATOM 5157 N N . ASP B 1 316 ? 6.129 -0.51 6.75 1 95.81 316 ASP B N 1
ATOM 5158 C CA . ASP B 1 316 ? 4.953 -0.107 7.512 1 95.81 316 ASP B CA 1
ATOM 5159 C C . ASP B 1 316 ? 5.32 0.886 8.609 1 95.81 316 ASP B C 1
ATOM 5161 O O . ASP B 1 316 ? 4.59 1.849 8.859 1 95.81 316 ASP B O 1
ATOM 5165 N N . GLY B 1 317 ? 6.434 0.567 9.227 1 96.69 317 GLY B N 1
ATOM 5166 C CA . GLY B 1 317 ? 6.91 1.476 10.266 1 96.69 317 GLY B CA 1
ATOM 5167 C C . GLY B 1 317 ? 7.234 2.861 9.734 1 96.69 317 GLY B C 1
ATOM 5168 O O . GLY B 1 317 ? 6.898 3.865 10.367 1 96.69 317 GLY B O 1
ATOM 5169 N N . LEU B 1 318 ? 7.871 2.893 8.617 1 97.88 318 LEU B N 1
ATOM 5170 C CA . LEU B 1 318 ? 8.164 4.18 8 1 97.88 318 LEU B CA 1
ATOM 5171 C C . LEU B 1 318 ? 6.879 4.922 7.652 1 97.88 318 LEU B C 1
ATOM 5173 O O . LEU B 1 318 ? 6.75 6.113 7.941 1 97.88 318 LEU B O 1
ATOM 5177 N N . PHE B 1 319 ? 5.934 4.242 7.07 1 97.31 319 PHE B N 1
ATOM 5178 C CA . PHE B 1 319 ? 4.637 4.805 6.711 1 97.31 319 PHE B CA 1
ATOM 5179 C C . PHE B 1 319 ? 3.973 5.449 7.926 1 97.31 319 PHE B C 1
ATOM 5181 O O . PHE B 1 319 ? 3.514 6.59 7.855 1 97.31 319 PHE B O 1
ATOM 5188 N N . LYS B 1 320 ? 4.012 4.805 9.023 1 95.5 320 LYS B N 1
ATOM 5189 C CA . LYS B 1 320 ? 3.377 5.281 10.25 1 95.5 320 LYS B CA 1
ATOM 5190 C C . LYS B 1 320 ? 4.09 6.516 10.789 1 95.5 320 LYS B C 1
ATOM 5192 O O . LYS B 1 320 ? 3.441 7.48 11.203 1 95.5 320 LYS B O 1
ATOM 5197 N N . VAL B 1 321 ? 5.359 6.438 10.75 1 96.31 321 VAL B N 1
ATOM 5198 C CA . VAL B 1 321 ? 6.133 7.551 11.289 1 96.31 321 VAL B CA 1
ATOM 5199 C C . VAL B 1 321 ? 5.871 8.812 10.469 1 96.31 321 VAL B C 1
ATOM 5201 O O . VAL B 1 321 ? 5.742 9.906 11.023 1 96.31 321 VAL B O 1
ATOM 5204 N N . ILE B 1 322 ? 5.793 8.656 9.156 1 96.12 322 ILE B N 1
ATOM 5205 C CA . ILE B 1 322 ? 5.535 9.805 8.289 1 96.12 322 ILE B CA 1
ATOM 5206 C C . ILE B 1 322 ? 4.148 10.367 8.578 1 96.12 322 ILE B C 1
ATOM 5208 O O . ILE B 1 322 ? 3.975 11.586 8.688 1 96.12 322 ILE B O 1
ATOM 5212 N N . LEU B 1 323 ? 3.201 9.531 8.773 1 94.62 323 LEU B N 1
ATOM 5213 C CA . LEU B 1 323 ? 1.841 9.977 9.047 1 94.62 323 LEU B CA 1
ATOM 5214 C C . LEU B 1 323 ? 1.766 10.68 10.398 1 94.62 323 LEU B C 1
ATOM 5216 O O . LEU B 1 323 ? 1.137 11.734 10.523 1 94.62 323 LEU B O 1
ATOM 5220 N N . ILE B 1 324 ? 2.402 10.125 11.359 1 93.38 324 ILE B N 1
ATOM 5221 C CA . ILE B 1 324 ? 2.424 10.719 12.695 1 93.38 324 ILE B CA 1
ATOM 5222 C C . ILE B 1 324 ? 3.098 12.086 12.633 1 93.38 324 ILE B C 1
ATOM 5224 O O . ILE B 1 324 ? 2.625 13.047 13.25 1 93.38 324 ILE B O 1
ATOM 5228 N N . SER B 1 325 ? 4.16 12.109 11.938 1 92.25 325 SER B N 1
ATOM 5229 C CA . SER B 1 325 ? 4.887 13.367 11.805 1 92.25 325 SER B CA 1
ATOM 5230 C C . SER B 1 325 ? 4.016 14.445 11.156 1 92.25 325 SER B C 1
ATOM 5232 O O . SER B 1 325 ? 4.039 15.602 11.578 1 92.25 325 SER B O 1
ATOM 5234 N N . ARG B 1 326 ? 3.307 14.078 10.195 1 90.88 326 ARG B N 1
ATOM 5235 C CA . ARG B 1 326 ? 2.387 15.016 9.547 1 90.88 326 ARG B CA 1
ATOM 5236 C C . ARG B 1 326 ? 1.294 15.461 10.508 1 90.88 326 ARG B C 1
ATOM 5238 O O . ARG B 1 326 ? 0.922 16.641 10.531 1 90.88 326 ARG B O 1
ATOM 5245 N N . ASP B 1 327 ? 0.809 14.547 11.312 1 88.88 327 ASP B N 1
ATOM 5246 C CA . ASP B 1 327 ? -0.186 14.875 12.328 1 88.88 327 ASP B CA 1
ATOM 5247 C C . ASP B 1 327 ? 0.373 15.875 13.344 1 88.88 327 ASP B C 1
ATOM 5249 O O . ASP B 1 327 ? -0.288 16.859 13.68 1 88.88 327 ASP B O 1
ATOM 5253 N N . ASP B 1 328 ? 1.543 15.594 13.766 1 87.75 328 ASP B N 1
ATOM 5254 C CA . ASP B 1 328 ? 2.188 16.469 14.734 1 87.75 328 ASP B CA 1
ATOM 5255 C C . ASP B 1 328 ? 2.322 17.891 14.195 1 87.75 328 ASP B C 1
ATOM 5257 O O . ASP B 1 328 ? 2.191 18.859 14.945 1 87.75 328 ASP B O 1
ATOM 5261 N N . LEU B 1 329 ? 2.617 17.984 12.945 1 85.56 329 LEU B N 1
ATOM 5262 C CA . LEU B 1 329 ? 2.762 19.297 12.336 1 85.56 329 LEU B CA 1
ATOM 5263 C C . LEU B 1 329 ? 1.445 20.062 12.383 1 85.56 329 LEU B C 1
ATOM 5265 O O . LEU B 1 329 ? 1.437 21.266 12.648 1 85.56 329 LEU B O 1
ATOM 5269 N N . ILE B 1 330 ? 0.354 19.406 12.156 1 82.5 330 ILE B N 1
ATOM 5270 C CA . ILE B 1 330 ? -0.959 20.031 12.219 1 82.5 330 ILE B CA 1
ATOM 5271 C C . ILE B 1 330 ? -1.212 20.562 13.633 1 82.5 330 ILE B C 1
ATOM 5273 O O . ILE B 1 330 ? -1.649 21.703 13.812 1 82.5 330 ILE B O 1
ATOM 5277 N N . TYR B 1 331 ? -0.819 19.781 14.555 1 81.06 331 TYR B N 1
ATOM 5278 C CA . TYR B 1 331 ? -1.053 20.188 15.938 1 81.06 331 TYR B CA 1
ATOM 5279 C C . TYR B 1 331 ? -0.109 21.312 16.344 1 81.06 331 TYR B C 1
ATOM 5281 O O . TYR B 1 331 ? -0.473 22.172 17.141 1 81.06 331 TYR B O 1
ATOM 5289 N N . ALA B 1 332 ? 1.038 21.266 15.836 1 79.31 332 ALA B N 1
ATOM 5290 C CA . ALA B 1 332 ? 1.984 22.344 16.125 1 79.31 332 ALA B CA 1
ATOM 5291 C C . ALA B 1 332 ? 1.49 23.672 15.555 1 79.31 332 ALA B C 1
ATOM 5293 O O . ALA B 1 332 ? 1.696 24.734 16.156 1 79.31 332 ALA B O 1
ATOM 5294 N N . VAL B 1 333 ? 0.858 23.578 14.438 1 77.06 333 VAL B N 1
ATOM 5295 C CA . VAL B 1 333 ? 0.348 24.797 13.797 1 77.06 333 VAL B CA 1
ATOM 5296 C C . VAL B 1 333 ? -0.896 25.281 14.539 1 77.06 333 VAL B C 1
ATOM 5298 O O . VAL B 1 333 ? -1.138 26.484 14.633 1 77.06 333 VAL B O 1
ATOM 5301 N N . LEU B 1 334 ? -1.673 24.438 15.133 1 74.69 334 LEU B N 1
ATOM 5302 C CA . LEU B 1 334 ? -2.891 24.781 15.859 1 74.69 334 LEU B CA 1
ATOM 5303 C C . LEU B 1 334 ? -2.559 25.391 17.219 1 74.69 334 LEU B C 1
ATOM 5305 O O . LEU B 1 334 ? -3.309 26.219 17.719 1 74.69 334 LEU B O 1
ATOM 5309 N N . SER B 1 335 ? -1.703 24.922 17.922 1 66 335 SER B N 1
ATOM 5310 C CA . SER B 1 335 ? -1.318 25.469 19.219 1 66 335 SER B CA 1
ATOM 5311 C C . SER B 1 335 ? 0.018 26.203 19.141 1 66 335 SER B C 1
ATOM 5313 O O . SER B 1 335 ? 1.027 25.719 19.656 1 66 335 SER B O 1
ATOM 5315 N N . PRO B 1 336 ? -0.013 27.438 18.422 1 54.62 336 PRO B N 1
ATOM 5316 C CA . PRO B 1 336 ? 1.291 28.109 18.375 1 54.62 336 PRO B CA 1
ATOM 5317 C C . PRO B 1 336 ? 1.813 28.469 19.766 1 54.62 336 PRO B C 1
ATOM 5319 O O . PRO B 1 336 ? 1.025 28.75 20.672 1 54.62 336 PRO B O 1
ATOM 5322 N N . SER B 1 337 ? 2.611 27.938 20.406 1 46.5 337 SER B N 1
ATOM 5323 C CA . SER B 1 337 ? 3.189 28.469 21.641 1 46.5 337 SER B CA 1
ATOM 5324 C C . SER B 1 337 ? 3.178 29.984 21.641 1 46.5 337 SER B C 1
ATOM 5326 O O . SER B 1 337 ? 3.609 30.625 20.672 1 46.5 337 SER B O 1
ATOM 5328 N N . ASN B 1 338 ? 2.176 30.734 22.328 1 38.53 338 ASN B N 1
ATOM 5329 C CA . ASN B 1 338 ? 2.303 32.094 22.844 1 38.53 338 ASN B CA 1
ATOM 5330 C C . ASN B 1 338 ? 3.707 32.375 23.375 1 38.53 338 ASN B C 1
ATOM 5332 O O . ASN B 1 338 ? 3.988 32.125 24.547 1 38.53 338 ASN B O 1
ATOM 5336 N N . PHE B 1 339 ? 4.781 32.094 23.016 1 31.28 339 PHE B N 1
ATOM 5337 C CA . PHE B 1 339 ? 5.875 32.844 23.609 1 31.28 339 PHE B CA 1
ATOM 5338 C C . PHE B 1 339 ? 5.777 34.312 23.281 1 31.28 339 PHE B C 1
ATOM 5340 O O . PHE B 1 339 ? 6.066 34.719 22.156 1 31.28 339 PHE B O 1
ATOM 5347 N N . SER B 1 340 ? 4.723 35.094 23.75 1 28.12 340 SER B N 1
ATOM 5348 C CA . SER B 1 340 ? 5.082 36.406 24.266 1 28.12 340 SER B CA 1
ATOM 5349 C C . SER B 1 340 ? 6.242 36.312 25.25 1 28.12 340 SER B C 1
ATOM 5351 O O . SER B 1 340 ? 6.344 35.344 26.016 1 28.12 340 SER B O 1
#

Radius of gyration: 30.34 Å; Cα contacts (8 Å, |Δi|>4): 670; chains: 2; bounding box: 65×87×111 Å

Solvent-accessible surface area (backbone atoms only — not comparable to full-atom values): 37682 Å² total; per-residue (Å²): 136,81,76,78,78,76,74,70,76,75,77,75,75,75,74,76,72,84,64,80,68,72,71,73,59,91,65,81,71,62,50,70,67,55,49,50,54,45,50,53,51,44,50,53,51,23,50,51,37,41,59,67,49,69,46,52,80,84,37,60,52,21,48,66,44,50,23,50,52,38,44,49,51,34,50,52,54,50,49,52,49,51,46,40,58,75,63,56,49,68,53,93,89,51,75,66,58,60,55,54,51,52,50,50,52,49,50,46,52,47,52,46,41,53,35,49,45,25,49,52,27,30,52,55,49,33,48,47,30,49,52,51,18,55,57,26,58,73,48,91,44,69,65,33,43,53,44,17,48,42,27,46,53,47,28,57,53,50,68,68,49,79,59,72,56,56,62,50,44,55,58,47,49,49,54,56,55,71,64,61,56,87,72,81,69,83,86,48,64,64,54,49,45,49,50,54,52,48,48,54,52,50,50,53,48,50,44,55,52,18,50,51,46,15,43,74,67,72,35,74,84,45,51,69,85,80,89,70,63,78,85,42,89,30,31,65,39,43,51,55,31,50,51,52,51,52,50,51,53,50,51,36,62,70,68,64,48,89,42,55,33,47,55,56,33,53,42,48,59,52,51,58,71,64,60,36,97,59,71,53,57,78,84,63,55,56,63,66,62,52,50,54,51,51,50,50,45,50,53,38,49,50,50,41,53,51,31,51,51,50,30,49,48,25,45,52,50,31,46,48,50,50,52,49,42,54,50,51,51,45,51,32,53,69,56,55,78,78,75,121,136,81,78,76,81,80,78,73,77,77,76,78,78,77,73,78,75,84,65,79,71,72,72,72,62,92,67,80,70,63,49,70,67,56,49,50,53,44,51,52,51,43,50,54,52,23,50,51,37,41,61,67,48,70,48,52,79,85,37,61,52,21,48,65,42,49,25,48,51,37,44,49,50,34,51,52,54,48,48,50,47,51,45,40,57,75,61,54,48,67,53,94,88,52,74,67,56,60,55,53,51,52,51,49,53,49,50,45,51,46,52,45,42,51,35,50,46,24,49,50,27,30,53,54,47,35,47,46,30,50,52,51,18,56,57,26,59,74,47,91,45,72,65,32,44,54,43,16,49,43,26,47,53,47,29,57,54,50,67,67,49,79,59,70,56,57,62,50,43,56,58,47,49,49,54,56,55,70,65,60,55,89,72,81,70,83,88,48,63,63,53,51,45,50,49,55,53,47,48,54,52,49,52,53,48,49,43,55,51,18,49,50,46,15,43,75,68,70,35,73,84,44,51,70,84,81,88,69,61,79,84,43,89,30,31,64,37,42,52,55,33,51,51,53,52,52,50,51,52,51,51,35,59,71,68,64,48,91,42,55,35,46,54,56,34,54,41,48,59,51,52,57,69,62,60,38,98,58,71,53,56,78,82,64,54,56,63,65,61,52,51,52,53,51,52,50,44,50,52,38,50,49,49,42,51,52,31,52,50,50,31,50,50,25,44,52,49,32,47,48,51,52,52,50,43,54,51,51,49,44,51,32,53,69,57,53,78,80,78,122

Secondary structure (DSSP, 8-state):
-------------------------S-----HHHHHHHHHHHHHHHHHHHHHHSS-GGGTTSHHHHHHHHHHHHHHHHHHHHHHHHTTPSPTT--THHHHHHHHHHHHHHHHHHHHHHHHHHHHHHHHHHHHHHHHHTS-SHHHHHHHHHHHHHHHHHHHS--HHHHHHHHHHHHHHHT-S-----S-HHHHHHHHHHHHHHHHHHHHHHHHHHHHHT-GGG-------TTSTTHHHHHHHHHHHHHHHHHHHHTT-S-SSHHHHHHHHHHTTT--SS---TTTS-HHHHHHHHHHHHHHHHHHHHHHHHHHHHHHHHHHHHHHHHHHHHHHHHS-----/-------------------------------HHHHHHHHHHHHHHHHHHHHHHSS-GGGTTSHHHHHHHHHHHHHHHHHHHHHHHHTTPSPTT--THHHHHHHHHHHHHHHHHHHHHHHHHHHHHHHHHHHHHHHHHTS-SHHHHHHHHHHHHHHHHHHHS--HHHHHHHHHHHHHHHT-S-----S-HHHHHHHHHHHHHHHHHHHHHHHHHHHHHT-GGG-------TTSTTHHHHHHHHHHHHHHHHHHHHTT-S-SSHHHHHHHHHHTTT--SS---TTTS-HHHHHHHHHHHHHHHHHHHHHHHHHHHHHHHHHHHHHHHHHHHHHHHHS-----

Foldseek 3Di:
DPPDPPPPDPPPPPPPDPPPPVPCPVPPPQPPVLVVLLVVLLVLLLVLLLVLLPDPPLCFQALVSLLSLLQSLLVSLLSLLVLCVVLLDDDPPFDCVVVVLLVLLLVLLLLLLVLLLVLLVQLLVLLVLLVQLLVLLPDDDPVSNVSSLVSLVVSLVSLLDDDVSLVCNLVSLVSLVVSLPPPCRDDDSSVNSSSVSVSSSSVSSSQSSLLVSCQSNLHLVSHDDDDDDPPRPSRVSNVSSSVSSSVLSVVCSVVVQSTSHPLVSQLVVLSVVSPCVVPPPVVPPPPVVSVVSSVSNVVSSVSSNVSSVSSSVSSVSSSVSSVVSVVVNVVSVVCSPPPD/DPPDDPDPDPPDPPPPDPPPPPPCPVPPPQPPVLVVLLVVLLVLLLVLLLVLLPDPPLCQQALVSLLSLLQSLLVSLLSLLVLCVVLLDDDPPFDCVVVVLLVLLLVLLLLLLVLLLVLLVQLLVLLVLLVQLLVLLPDDDPVSNVSSLVSLVVSLVSLLDDDVSLVCNLVSLVSLVVSLPPPCRDDDSSVNSSNVSVSSSSVSSSQSSLLVSCQSNLHLVSHDDDDDDPVRPSRVSNVSSSVSSSVLSVVCSVVVQSTSHPLVSQLVVLSVVSPCVVPPPVVPPPPVVSVVSSVSNVVSSVSSNVSSVSSSVSSVSSSVSSVVSSVVNVVSVVCSPPPD

Organism: Lupinus luteus (NCBI:txid3873)

Nearest PDB structures (foldseek):
  8gl3-assembly1_A  TM=3.892E-01  e=1.054E-01  synthetic construct
  8auw-assembly1_D  TM=2.054E-01  e=1.255E+00  Homo 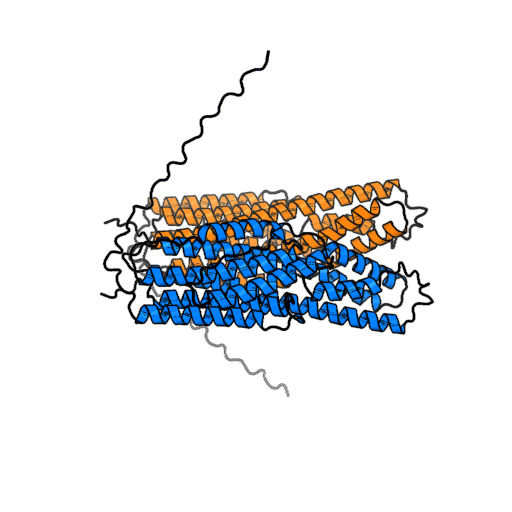sapiens
  4f35-assembly2_A  TM=1.745E-01  e=1.202E+00  Vibrio cholerae
  5gtm-assembly2_B  TM=1.289E-01  e=5.497E-01  Homo sapiens
  1few-assembly1_A  TM=2.629E-01  e=4.622E+00  Homo sapiens